Protein AF-A0A533SXY2-F1 (afdb_monomer)

Sequence (667 aa):
MVKAATKKTFLKTSLSACCAAALLSGLFAPSALARGRDTLSNIREAVARGSISDETGTVEALKALFDPQNVDRNLKSPALPTRSDCASMLFRGAMAKLPSMSPEGQALARSVIGQRVSAATLPALPNIYYTQHFQIEWGNDLPLSDIDGTVPAPDLDANGTPDVIQRWADYLEYSYSTLGDLGFPVGLTGPKMRIVIANTSNIPEYTLSTGFFGVTYHMTDGRIWIAFNSSYAGFGLDNDDPVSPYYGAMKVTAVHEFFHAVQYKMLPEAWATEMDDWWLEASSVWSEEKAFDDVNDYYAFWGSISDSWIENQERSLPIFRPYGTEVYERGLFPIYLDEHAGGPSAVKRVWDIVRGGKRILYTDSGGNDTANSALEQFALEKGVIDQNGAGDVARLYTGFAAANAAMDYEEGFNYAMPALRSSASLATGGTISTNPPEYMGATFRRESDLSGPLRLFVSGSPANNWGVSATVKRGSPAYFIELASNESDGTASVQFDAVYPTDEIFCAPSYLKAGEKSNSYEVRKNYLVSPPNGTATPSLNPAEVVVAPVQAGISLSWQLPSAPQAGGTVIMWQKASGGSWKSKTVIAPLREAVIGGLEGETNYNVKMWLYDNRGIEGPSITMAATSGDPAPPIPTAPKGSAPSSGGSSEIPKLDMGCFIESVFTWF

pLDDT: mean 79.12, std 20.49, range [21.17, 98.31]

Foldseek 3Di:
DDDDDDDDDDDDDDDDDPPPDPPPPPDDPPPPPPQDDALLSLLVVCCVVVVDPPLLSLLLLLCVWQPVVPRPPNSHDPHAPPAFFACAQSVLLSVLCLVVDDPVSNVSSCVSQDCLQEPDDDDAAPDWDDDFAAIEGAHDPAQQAAQQRHPNQDPLVPPVDRLNVVLLRQLLVLLLVLVVVLVQPLCLLDRYAYEYAAPRDPGSNRHTDQRYQKYWYQHPVRHIHIYGHSYNHPGPFDWQPPPDSSSLSSNLSSNLNSLLSSLSSLADPVCSNDFQVLLSQLVSLLSSCSRPVRTPRLLVQQPDDPQACQACLLEALGDGDDDDSRRNNSVLLLLCCQFFFFHSVRSVQLSNQNSVVDQDPPDPQVGPHVSVSSLFVSQLVLVCADPVSTRDSVVSLQVSLQCLQQVQGLCSVVHDHHDAPDADDADQVWDKDQSGGDASGKHKYKDAQDWAKKKKKKAFPPFQFKKKKKWKFDDVVTEIQIAIFRDRGRMYMAIARTDDNRIMMMMIMGGHDPPDDTGIMTMHMDHDPHRPDDDAWWWFDPVQWDWDADAQWIKIFGQGDPPDAWQWKKKWKAFPVDDGIRIHIHGPPRGIGMNHNHAAQTKMKMKMWIGHSNRRTDDIDIDIHTHHGYDDDRDDRDDNPDPDDPDDDDDDDDPPDDDDDDDDDDD

Solvent-accessible surface area (backbone atoms only — not comparable to full-atom values): 37043 Å² total; per-residue (Å²): 137,84,83,88,77,89,80,87,85,90,87,84,90,80,93,88,86,89,84,84,86,87,85,85,82,85,81,82,72,83,74,75,70,77,77,62,67,17,35,64,58,40,35,52,52,31,33,75,70,62,77,40,50,69,66,55,37,44,41,41,48,50,21,48,42,46,38,60,86,76,31,57,76,90,40,55,40,94,37,61,46,85,51,59,40,71,39,34,63,57,52,53,51,43,58,56,47,43,84,77,44,53,74,66,55,36,52,54,40,48,65,64,54,55,59,61,41,42,76,63,85,72,85,86,56,89,39,78,49,78,58,84,53,37,34,42,30,31,40,79,80,40,75,53,38,21,49,70,51,47,72,63,36,55,43,71,84,67,79,86,58,41,49,57,59,52,47,52,52,48,38,36,53,48,32,49,49,48,45,38,75,62,63,47,69,53,74,75,56,47,70,58,32,44,34,34,42,17,68,19,39,102,44,74,72,39,39,57,36,91,45,36,54,33,35,48,37,72,23,78,74,72,51,59,38,37,36,33,44,43,47,53,52,89,51,60,72,57,45,58,25,93,85,38,42,63,56,30,52,49,45,40,49,34,27,28,42,50,42,49,49,39,46,64,68,36,54,37,80,78,52,74,73,50,58,56,61,36,59,60,42,6,48,21,45,37,44,22,50,73,68,44,60,68,18,55,51,57,62,51,54,42,79,79,57,96,64,17,45,54,66,31,40,31,44,44,64,73,52,66,75,83,83,72,101,67,29,53,56,49,11,55,54,45,46,43,34,16,43,38,53,44,22,64,55,33,50,48,49,34,51,52,37,39,42,64,62,62,79,56,86,82,66,89,62,84,58,88,48,53,64,60,25,16,42,21,54,46,22,40,76,54,58,29,51,44,101,85,70,43,37,24,45,62,59,55,50,31,47,50,48,24,36,47,65,70,35,58,48,92,64,22,86,79,50,79,74,60,55,62,82,38,72,68,72,74,46,84,80,35,55,80,38,76,81,49,28,34,40,65,5,32,44,38,31,46,43,65,73,42,67,44,27,41,32,43,37,34,37,42,40,61,65,45,34,39,24,26,13,35,27,37,39,38,76,84,75,61,39,61,48,50,44,58,30,64,37,75,87,28,48,8,53,48,43,29,54,65,44,47,59,82,29,42,34,29,40,27,50,26,22,63,40,66,96,59,75,59,58,30,34,30,48,33,48,47,75,55,96,64,66,82,80,89,69,76,61,30,64,63,59,74,91,53,51,49,77,45,56,32,71,13,9,34,36,40,36,47,69,81,59,95,66,52,60,57,19,22,36,36,39,34,39,29,46,63,93,58,76,70,69,48,50,42,61,30,49,46,62,44,47,32,29,32,49,60,92,36,65,38,70,34,54,26,40,37,38,39,27,26,20,22,66,36,63,47,66,24,66,71,48,77,46,81,46,46,23,17,53,51,69,78,81,74,84,73,73,86,76,52,78,72,79,86,75,86,73,92,75,93,75,84,83,79,81,83,69,90,81,90,83,87,87,84,86,89,133

Structure (mmCIF, N/CA/C/O backbone):
data_AF-A0A533SXY2-F1
#
_entry.id   AF-A0A533SXY2-F1
#
loop_
_atom_site.group_PDB
_atom_site.id
_atom_site.type_symbol
_atom_site.label_atom_id
_atom_site.label_alt_id
_atom_site.label_comp_id
_atom_site.label_asym_id
_atom_site.label_entity_id
_atom_site.label_seq_id
_atom_site.pdbx_PDB_ins_code
_atom_site.Cartn_x
_atom_site.Cartn_y
_atom_site.Cartn_z
_atom_site.occupancy
_atom_site.B_iso_or_equiv
_atom_site.auth_seq_id
_atom_site.auth_comp_id
_atom_site.auth_asym_id
_atom_site.auth_atom_id
_atom_site.pdbx_PDB_model_num
ATOM 1 N N . MET A 1 1 ? -13.083 49.739 -54.366 1.00 31.48 1 MET A N 1
ATOM 2 C CA . MET A 1 1 ? -12.552 51.089 -54.651 1.00 31.48 1 MET A CA 1
ATOM 3 C C . MET A 1 1 ? -12.470 51.857 -53.341 1.00 31.48 1 MET A C 1
ATOM 5 O O . MET A 1 1 ? -13.439 51.847 -52.603 1.00 31.48 1 MET A O 1
ATOM 9 N N . VAL A 1 2 ? -11.311 52.480 -53.106 1.00 30.20 2 VAL A N 1
ATOM 10 C CA . VAL A 1 2 ? -10.972 53.474 -52.064 1.00 30.20 2 VAL A CA 1
ATOM 11 C C . VAL A 1 2 ? -10.814 52.974 -50.614 1.00 30.20 2 VAL A C 1
ATOM 13 O O . VAL A 1 2 ? -11.757 52.807 -49.851 1.00 30.20 2 VAL A O 1
ATOM 16 N N . LYS A 1 3 ? -9.529 52.798 -50.270 1.00 24.88 3 LYS A N 1
ATOM 17 C CA . LYS A 1 3 ? -8.911 52.899 -48.940 1.00 24.88 3 LYS A CA 1
ATOM 18 C C . LYS A 1 3 ? -8.986 54.336 -48.392 1.00 24.88 3 LYS A C 1
ATOM 20 O O . LYS A 1 3 ? -9.040 55.274 -49.178 1.00 24.88 3 LYS A O 1
ATOM 25 N N . ALA A 1 4 ? -8.672 54.434 -47.094 1.00 27.23 4 ALA A N 1
ATOM 26 C CA . ALA A 1 4 ? -7.899 55.505 -46.439 1.00 27.23 4 ALA A CA 1
ATOM 27 C C . ALA A 1 4 ? -8.699 56.685 -45.862 1.00 27.23 4 ALA A C 1
ATOM 29 O O . ALA A 1 4 ? -9.708 57.082 -46.418 1.00 27.23 4 ALA A O 1
ATOM 30 N N . ALA A 1 5 ? -8.272 57.374 -44.804 1.00 27.33 5 ALA A N 1
ATOM 31 C CA . ALA A 1 5 ? -7.307 57.155 -43.720 1.00 27.33 5 ALA A CA 1
ATOM 32 C C . ALA A 1 5 ? -7.285 58.458 -42.893 1.00 27.33 5 ALA A C 1
ATOM 34 O O . ALA A 1 5 ? -7.375 59.525 -43.493 1.00 27.33 5 ALA A O 1
ATOM 35 N N . THR A 1 6 ? -6.931 58.370 -41.598 1.00 27.89 6 THR A N 1
ATOM 36 C CA . THR A 1 6 ? -6.198 59.401 -40.803 1.00 27.89 6 THR A CA 1
ATOM 37 C C . THR A 1 6 ? -6.892 60.766 -40.556 1.00 27.89 6 THR A C 1
ATOM 39 O O . THR A 1 6 ? -7.637 61.245 -41.386 1.00 27.89 6 THR A O 1
ATOM 42 N N . LYS A 1 7 ? -6.697 61.546 -39.478 1.00 27.08 7 LYS A N 1
ATOM 43 C CA . LYS A 1 7 ? -5.657 61.695 -38.438 1.00 27.08 7 LYS A CA 1
ATOM 44 C C . LYS A 1 7 ? -6.162 62.739 -37.405 1.00 27.08 7 LYS A C 1
ATOM 46 O O . LYS A 1 7 ? -6.762 63.714 -37.833 1.00 27.08 7 LYS A O 1
ATOM 51 N N . LYS A 1 8 ? -5.713 62.608 -36.140 1.00 25.42 8 LYS A N 1
ATOM 52 C CA . LYS A 1 8 ? -5.416 63.660 -35.117 1.00 25.42 8 LYS A CA 1
ATOM 53 C C . LYS A 1 8 ? -6.598 64.528 -34.617 1.00 25.42 8 LYS A C 1
ATOM 55 O O . LYS A 1 8 ? -7.357 65.074 -35.395 1.00 25.42 8 LYS A O 1
ATOM 60 N N . THR A 1 9 ? -6.764 64.791 -33.315 1.00 26.80 9 THR A N 1
ATOM 61 C CA . THR A 1 9 ? -5.874 65.657 -32.512 1.00 26.80 9 THR A CA 1
ATOM 62 C C . THR A 1 9 ? -6.179 65.534 -31.004 1.00 26.80 9 THR A C 1
ATOM 64 O O . THR A 1 9 ? -7.333 65.439 -30.603 1.00 26.80 9 THR A O 1
ATOM 67 N N . PHE A 1 10 ? -5.121 65.552 -30.190 1.00 24.77 10 PHE A N 1
ATOM 68 C CA . PHE A 1 10 ? -5.073 65.635 -28.721 1.00 24.77 10 PHE A CA 1
ATOM 69 C C . PHE A 1 10 ? -5.251 67.096 -28.247 1.00 24.77 10 PHE A C 1
ATOM 71 O O . PHE A 1 10 ? -4.603 67.953 -28.840 1.00 24.77 10 PHE A O 1
ATOM 78 N N . LEU A 1 11 ? -6.017 67.376 -27.173 1.00 24.58 11 LEU A N 1
ATOM 79 C CA . LEU A 1 11 ? -5.534 67.926 -25.876 1.00 24.58 11 LEU A CA 1
ATOM 80 C C . LEU A 1 11 ? -6.675 68.413 -24.937 1.00 24.58 11 LEU A C 1
ATOM 82 O O . LEU A 1 11 ? -7.607 69.068 -25.390 1.00 24.58 11 LEU A O 1
ATOM 86 N N . LYS A 1 12 ? -6.429 68.237 -23.622 1.00 24.34 12 LYS A N 1
ATOM 87 C CA . LYS A 1 12 ? -6.997 68.891 -22.409 1.00 24.34 12 LYS A CA 1
ATOM 88 C C . LYS A 1 12 ? -8.208 68.216 -21.736 1.00 24.34 12 LYS A C 1
ATOM 90 O O . LYS A 1 12 ? -9.339 68.376 -22.159 1.00 24.34 12 LYS A O 1
ATOM 95 N N . THR A 1 13 ? -7.976 67.310 -20.775 1.00 26.80 13 THR A N 1
ATOM 96 C CA . THR A 1 13 ? -7.803 67.531 -19.309 1.00 26.80 13 THR A CA 1
ATOM 97 C C . THR A 1 13 ? -9.061 68.011 -18.579 1.00 26.80 13 THR A C 1
ATOM 99 O O . THR A 1 13 ? -9.368 69.197 -18.613 1.00 26.80 13 THR A O 1
ATOM 102 N N . SER A 1 14 ? -9.706 67.137 -17.800 1.00 25.23 14 SER A N 1
ATOM 103 C CA . SER A 1 14 ? -9.628 67.146 -16.323 1.00 25.23 14 SER A CA 1
ATOM 104 C C . SER A 1 14 ? -10.602 66.135 -15.687 1.00 25.23 14 SER A C 1
ATOM 106 O O . SER A 1 14 ? -11.748 66.011 -16.094 1.00 25.23 14 SER A O 1
ATOM 108 N N . LEU A 1 15 ? -10.061 65.387 -14.719 1.00 29.09 15 LEU A N 1
ATOM 109 C CA . LEU A 1 15 ? -10.685 64.707 -13.576 1.00 29.09 15 LEU A CA 1
ATOM 110 C C . LEU A 1 15 ? -12.215 64.497 -13.581 1.00 29.09 15 LEU A C 1
ATOM 112 O O . LEU A 1 15 ? -12.962 65.412 -13.244 1.00 29.09 15 LEU A O 1
ATOM 116 N N . SER A 1 16 ? -12.647 63.245 -13.768 1.00 28.61 16 SER A N 1
ATOM 117 C CA . SER A 1 16 ? -13.594 62.533 -12.878 1.00 28.61 16 SER A CA 1
ATOM 118 C C . SER A 1 16 ? -14.053 61.223 -13.521 1.00 28.61 16 SER A C 1
ATOM 120 O O . SER A 1 16 ? -15.056 61.209 -14.220 1.00 28.61 16 SER A O 1
ATOM 122 N N . ALA A 1 17 ? -13.324 60.126 -13.291 1.00 27.55 17 ALA A N 1
ATOM 123 C CA . ALA A 1 17 ? -13.834 58.758 -13.467 1.00 27.55 17 ALA A CA 1
ATOM 124 C C . ALA A 1 17 ? -12.831 57.720 -12.920 1.00 27.55 17 ALA A C 1
ATOM 126 O O . ALA A 1 17 ? -12.256 56.951 -13.680 1.00 27.55 17 ALA A O 1
ATOM 127 N N . CYS A 1 18 ? -12.607 57.695 -11.602 1.00 25.77 18 CYS A N 1
ATOM 128 C CA . CYS A 1 18 ? -11.942 56.561 -10.933 1.00 25.77 18 CYS A CA 1
ATOM 129 C C . CYS A 1 18 ? -12.828 55.860 -9.886 1.00 25.77 18 CYS A C 1
ATOM 131 O O . CYS A 1 18 ? -12.333 55.011 -9.159 1.00 25.77 18 CYS A O 1
ATOM 133 N N . CYS A 1 19 ? -14.133 56.153 -9.811 1.00 27.64 19 CYS A N 1
ATOM 134 C CA . CYS A 1 19 ? -14.983 55.626 -8.730 1.00 27.64 19 CYS A CA 1
ATOM 135 C C . CYS A 1 19 ? -16.207 54.803 -9.167 1.00 27.64 19 CYS A C 1
ATOM 137 O O . CYS A 1 19 ? -17.084 54.584 -8.343 1.00 27.64 19 CYS A O 1
ATOM 139 N N . ALA A 1 20 ? -16.311 54.324 -10.413 1.00 29.14 20 ALA A N 1
ATOM 140 C CA . ALA A 1 20 ? -17.558 53.676 -10.862 1.00 29.14 20 ALA A CA 1
ATOM 141 C C . ALA A 1 20 ? -17.412 52.378 -11.678 1.00 29.14 20 ALA A C 1
ATOM 143 O O . ALA A 1 20 ? -18.370 51.965 -12.319 1.00 29.14 20 ALA A O 1
ATOM 144 N N . ALA A 1 21 ? -16.257 51.703 -11.645 1.00 28.06 21 ALA A N 1
ATOM 145 C CA . ALA A 1 21 ? -16.072 50.427 -12.357 1.00 28.06 21 ALA A CA 1
ATOM 146 C C . ALA A 1 21 ? -15.433 49.311 -11.505 1.00 28.06 21 ALA A C 1
ATOM 148 O O . ALA A 1 21 ? -14.896 48.355 -12.050 1.00 28.06 21 ALA A O 1
ATOM 149 N N . ALA A 1 22 ? -15.497 49.422 -10.173 1.00 29.70 22 ALA A N 1
ATOM 150 C CA . ALA A 1 22 ? -14.928 48.442 -9.237 1.00 29.70 22 ALA A CA 1
ATOM 151 C C . ALA A 1 22 ? -15.974 47.766 -8.324 1.00 29.70 22 ALA A C 1
ATOM 153 O O . ALA A 1 22 ? -15.607 47.165 -7.322 1.00 29.70 22 ALA A O 1
ATOM 154 N N . LEU A 1 23 ? -17.274 47.868 -8.632 1.00 29.78 23 LEU A N 1
ATOM 155 C CA . LEU A 1 23 ? -18.342 47.461 -7.701 1.00 29.78 23 LEU A CA 1
ATOM 156 C C . LEU A 1 23 ? -19.392 46.490 -8.264 1.00 29.78 23 LEU A C 1
ATOM 158 O O . LEU A 1 23 ? -20.409 46.283 -7.615 1.00 29.78 23 LEU A O 1
ATOM 162 N N . LEU A 1 24 ? -19.170 45.857 -9.423 1.00 29.38 24 LEU A N 1
ATOM 163 C CA . LEU A 1 24 ? -20.171 44.950 -10.020 1.00 29.38 24 LEU A CA 1
ATOM 164 C C . LEU A 1 24 ? -19.593 43.733 -10.768 1.00 29.38 24 LEU A C 1
ATOM 166 O O . LEU A 1 24 ? -20.160 43.276 -11.754 1.00 29.38 24 LEU A O 1
ATOM 170 N N . SER A 1 25 ? -18.485 43.171 -10.280 1.00 30.53 25 SER A N 1
ATOM 171 C CA . SER A 1 25 ? -17.977 41.858 -10.726 1.00 30.53 25 SER A CA 1
ATOM 172 C C . SER A 1 25 ? -17.752 40.863 -9.582 1.00 30.53 25 SER A C 1
ATOM 174 O O . SER A 1 25 ? -17.127 39.826 -9.774 1.00 30.53 25 SER A O 1
ATOM 176 N N . GLY A 1 26 ? -18.252 41.163 -8.383 1.00 32.47 26 GLY A N 1
ATOM 177 C CA . GLY A 1 26 ? -18.285 40.219 -7.274 1.00 32.47 26 GLY A CA 1
ATOM 178 C C . GLY A 1 26 ? -19.678 39.631 -7.159 1.00 32.47 26 GLY A C 1
ATOM 179 O O . GLY A 1 26 ? -20.514 40.261 -6.531 1.00 32.47 26 GLY A O 1
ATOM 180 N N . LEU A 1 27 ? -19.926 38.492 -7.807 1.00 35.97 27 LEU A N 1
ATOM 181 C CA . LEU A 1 27 ? -20.930 37.474 -7.463 1.00 35.97 27 LEU A CA 1
ATOM 182 C C . LEU A 1 27 ? -20.833 36.368 -8.526 1.00 35.97 27 LEU A C 1
ATOM 184 O O . LEU A 1 27 ? -20.924 36.649 -9.716 1.00 35.97 27 LEU A O 1
ATOM 188 N N . PHE A 1 28 ? -20.634 35.133 -8.060 1.00 31.27 28 PHE A N 1
ATOM 189 C CA . PHE A 1 28 ? -20.350 33.901 -8.815 1.00 31.27 28 PHE A CA 1
ATOM 190 C C . PHE A 1 28 ? -18.892 33.683 -9.247 1.00 31.27 28 PHE A C 1
ATOM 192 O O . PHE A 1 28 ? -18.598 33.345 -10.389 1.00 31.27 28 PHE A O 1
ATOM 199 N N . ALA A 1 29 ? -17.974 33.747 -8.279 1.00 26.80 29 ALA A N 1
ATOM 200 C CA . ALA A 1 29 ? -16.977 32.681 -8.219 1.00 26.80 29 ALA A CA 1
ATOM 201 C C . ALA A 1 29 ? -17.715 31.418 -7.735 1.00 26.80 29 ALA A C 1
ATOM 203 O O . ALA A 1 29 ? -18.473 31.536 -6.765 1.00 26.80 29 ALA A O 1
ATOM 204 N N . PRO A 1 30 ? -17.551 30.233 -8.354 1.00 27.98 30 PRO A N 1
ATOM 205 C CA . PRO A 1 30 ? -17.882 29.011 -7.647 1.00 27.98 30 PRO A CA 1
ATOM 206 C C . PRO A 1 30 ? -17.030 29.041 -6.382 1.00 27.98 30 PRO A C 1
ATOM 208 O O . PRO A 1 30 ? -15.802 29.090 -6.438 1.00 27.98 30 PRO A O 1
ATOM 211 N N . SER A 1 31 ? -17.689 29.133 -5.235 1.00 28.39 31 SER A N 1
ATOM 212 C CA . SER A 1 31 ? -17.058 28.906 -3.953 1.00 28.39 31 SER A CA 1
ATOM 213 C C . SER A 1 31 ? -16.505 27.487 -3.993 1.00 28.39 31 SER A C 1
ATOM 215 O O . SER A 1 31 ? -17.229 26.532 -3.722 1.00 28.39 31 SER A O 1
ATOM 217 N N . ALA A 1 32 ? -15.227 27.347 -4.344 1.00 31.00 32 ALA A N 1
ATOM 218 C CA . ALA A 1 32 ? -14.420 26.291 -3.776 1.00 31.00 32 ALA A CA 1
ATOM 219 C C . ALA A 1 32 ? -14.564 26.485 -2.265 1.00 31.00 32 ALA A C 1
ATOM 221 O O . ALA A 1 32 ? -14.024 27.437 -1.699 1.00 31.00 32 ALA A O 1
ATOM 222 N N . LEU A 1 33 ? -15.435 25.688 -1.641 1.00 31.22 33 LEU A N 1
ATOM 223 C CA . LEU A 1 33 ? -15.520 25.597 -0.194 1.00 31.22 33 LEU A CA 1
ATOM 224 C C . LEU A 1 33 ? -14.085 25.395 0.284 1.00 31.22 33 LEU A C 1
ATOM 226 O O . LEU A 1 33 ? -13.463 24.390 -0.057 1.00 31.22 33 LEU A O 1
ATOM 230 N N . ALA A 1 34 ? -13.539 26.372 1.007 1.00 31.58 34 ALA A N 1
ATOM 231 C CA . ALA A 1 34 ? -12.315 26.164 1.755 1.00 31.58 34 ALA A CA 1
ATOM 232 C C . ALA A 1 34 ? -12.592 24.968 2.674 1.00 31.58 34 ALA A C 1
ATOM 234 O O . ALA A 1 34 ? -13.380 25.087 3.614 1.00 31.58 34 ALA A O 1
ATOM 235 N N . ARG A 1 35 ? -12.049 23.794 2.323 1.00 48.16 35 ARG A N 1
ATOM 236 C CA . ARG A 1 35 ? -12.207 22.563 3.103 1.00 48.16 35 ARG A CA 1
ATOM 237 C C . ARG A 1 35 ? -11.709 22.871 4.517 1.00 48.16 35 ARG A C 1
ATOM 239 O O . ARG A 1 35 ? -10.578 23.320 4.691 1.00 48.16 35 ARG A O 1
ATOM 246 N N . GLY A 1 36 ? -12.586 22.747 5.512 1.00 53.19 36 GLY A N 1
ATOM 247 C CA . GLY A 1 36 ? -12.225 23.003 6.905 1.00 53.19 36 GLY A CA 1
ATOM 248 C C . GLY A 1 36 ? -11.227 21.954 7.397 1.00 53.19 36 GLY A C 1
ATOM 249 O O . GLY A 1 36 ? -11.358 20.786 7.049 1.00 53.19 36 GLY A O 1
ATOM 250 N N . ARG A 1 37 ? -10.240 22.362 8.202 1.00 70.12 37 ARG A N 1
ATOM 251 C CA . ARG A 1 37 ? -9.317 21.434 8.878 1.00 70.12 37 ARG A CA 1
ATOM 252 C C . ARG A 1 37 ? -10.052 20.655 9.964 1.00 70.12 37 ARG A C 1
ATOM 254 O O . ARG A 1 37 ? -10.824 21.256 10.714 1.00 70.12 37 ARG A O 1
ATOM 261 N N . ASP A 1 38 ? -9.800 19.356 10.065 1.00 81.50 38 ASP A N 1
ATOM 262 C CA . ASP A 1 38 ? -10.368 18.502 11.110 1.00 81.50 38 ASP A CA 1
ATOM 263 C C . ASP A 1 38 ? -9.667 18.677 12.475 1.00 81.50 38 ASP A C 1
ATOM 265 O O . ASP A 1 38 ? -8.712 19.444 12.637 1.00 81.50 38 ASP A O 1
ATOM 269 N N . THR A 1 39 ? -10.182 17.978 13.490 1.00 87.44 39 THR A N 1
ATOM 270 C CA . THR A 1 39 ? -9.685 18.060 14.872 1.00 87.44 39 THR A CA 1
ATOM 271 C C . THR A 1 39 ? -8.254 17.534 15.025 1.00 87.44 39 THR A C 1
ATOM 273 O O . THR A 1 39 ? -7.460 18.147 15.739 1.00 87.44 39 THR A O 1
ATOM 276 N N . LEU A 1 40 ? -7.890 16.432 14.363 1.00 85.62 40 LEU A N 1
ATOM 277 C CA . LEU A 1 40 ? -6.539 15.871 14.450 1.00 85.62 40 LEU A CA 1
ATOM 278 C C . LEU A 1 40 ? -5.521 16.793 13.782 1.00 85.62 40 LEU A C 1
ATOM 280 O O . LEU A 1 40 ? -4.458 17.037 14.350 1.00 85.62 40 LEU A O 1
ATOM 284 N N . SER A 1 41 ? -5.877 17.363 12.633 1.00 82.62 41 SER A N 1
ATOM 285 C CA . SER A 1 41 ? -5.086 18.374 11.932 1.00 82.62 41 SER A CA 1
ATOM 286 C C . SER A 1 41 ? -4.803 19.582 12.835 1.00 82.62 41 SER A C 1
ATOM 288 O O . SER A 1 41 ? -3.656 20.013 12.972 1.00 82.62 41 SER A O 1
ATOM 290 N N . ASN A 1 42 ? -5.820 20.086 13.545 1.00 87.50 42 ASN A N 1
ATOM 291 C CA . ASN A 1 42 ? -5.642 21.173 14.512 1.00 87.50 42 ASN A CA 1
ATOM 292 C C . ASN A 1 42 ? -4.703 20.789 15.669 1.00 87.50 42 ASN A C 1
ATOM 294 O O . ASN A 1 42 ? -3.867 21.602 16.070 1.00 87.50 42 ASN A O 1
ATOM 298 N N . ILE A 1 43 ? -4.820 19.565 16.201 1.00 88.81 43 ILE A N 1
ATOM 299 C CA . ILE A 1 43 ? -3.938 19.053 17.262 1.00 88.81 43 ILE A CA 1
ATOM 300 C C . ILE A 1 43 ? -2.486 18.989 16.763 1.00 88.81 43 ILE A C 1
ATOM 302 O O . ILE A 1 43 ? -1.596 19.524 17.429 1.00 88.81 43 ILE A O 1
ATOM 306 N N . ARG A 1 44 ? -2.238 18.395 15.585 1.00 84.12 44 ARG A N 1
ATOM 307 C CA . ARG A 1 44 ? -0.890 18.274 14.996 1.00 84.12 44 ARG A CA 1
ATOM 308 C C . ARG A 1 44 ? -0.250 19.646 14.794 1.00 84.12 44 ARG A C 1
ATOM 310 O O . ARG A 1 44 ? 0.879 19.872 15.225 1.00 84.12 44 ARG A O 1
ATOM 317 N N . GLU A 1 45 ? -0.984 20.604 14.230 1.00 85.00 45 GLU A N 1
ATOM 318 C CA . GLU A 1 45 ? -0.485 21.971 14.049 1.00 85.00 45 GLU A CA 1
ATOM 319 C C . GLU A 1 45 ? -0.216 22.705 15.366 1.00 85.00 45 GLU A C 1
ATOM 321 O O . GLU A 1 45 ? 0.680 23.554 15.443 1.00 85.00 45 GLU A O 1
ATOM 326 N N . ALA A 1 46 ? -1.021 22.444 16.396 1.00 90.00 46 ALA A N 1
ATOM 327 C CA . ALA A 1 46 ? -0.838 23.048 17.705 1.00 90.00 46 ALA A CA 1
ATOM 328 C C . ALA A 1 46 ? 0.459 22.554 18.366 1.00 90.00 46 ALA A C 1
ATOM 330 O O . ALA A 1 46 ? 1.193 23.374 18.931 1.00 90.00 46 ALA A O 1
ATOM 331 N N . VAL A 1 47 ? 0.765 21.257 18.238 1.00 89.00 47 VAL A N 1
ATOM 332 C CA . VAL A 1 47 ? 2.046 20.664 18.660 1.00 89.00 47 VAL A CA 1
ATOM 333 C C . VAL A 1 47 ? 3.197 21.225 17.823 1.00 89.00 47 VAL A C 1
ATOM 335 O O . VAL A 1 47 ? 4.170 21.720 18.386 1.00 89.00 47 VAL A O 1
ATOM 338 N N . ALA A 1 48 ? 3.071 21.234 16.491 1.00 85.25 48 ALA A N 1
ATOM 339 C CA . ALA A 1 48 ? 4.121 21.699 15.580 1.00 85.25 48 ALA A CA 1
ATOM 340 C C . ALA A 1 48 ? 4.519 23.167 15.819 1.00 85.25 48 ALA A C 1
ATOM 342 O O . ALA A 1 48 ? 5.686 23.532 15.688 1.00 85.25 48 ALA A O 1
ATOM 343 N N . ARG A 1 49 ? 3.563 24.018 16.216 1.00 90.75 49 ARG A N 1
ATOM 344 C CA . ARG A 1 49 ? 3.811 25.426 16.584 1.00 90.75 49 ARG A CA 1
ATOM 345 C C . ARG A 1 49 ? 4.222 25.629 18.047 1.00 90.75 49 ARG A C 1
ATOM 347 O O . ARG A 1 49 ? 4.422 26.770 18.456 1.00 90.75 49 ARG A O 1
ATOM 354 N N . GLY A 1 50 ? 4.313 24.561 18.842 1.00 92.31 50 GLY A N 1
ATOM 355 C CA . GLY A 1 50 ? 4.664 24.612 20.264 1.00 92.31 50 GLY A CA 1
ATOM 356 C C . GLY A 1 50 ? 3.600 25.254 21.160 1.00 92.31 50 GLY A C 1
ATOM 357 O O . GLY A 1 50 ? 3.908 25.663 22.276 1.00 92.31 50 GLY A O 1
ATOM 358 N N . SER A 1 51 ? 2.358 25.377 20.680 1.00 95.00 51 SER A N 1
ATOM 359 C CA . SER A 1 51 ? 1.247 25.952 21.458 1.00 95.00 51 SER A CA 1
ATOM 360 C C . SER A 1 51 ? 0.683 24.988 22.507 1.00 95.00 51 SER A C 1
ATOM 362 O O . SER A 1 51 ? 0.125 25.429 23.508 1.00 95.00 51 SER A O 1
ATOM 364 N N . ILE A 1 52 ? 0.882 23.686 22.299 1.00 94.88 52 ILE A N 1
ATOM 365 C CA . ILE A 1 52 ? 0.683 22.622 23.285 1.00 94.88 52 ILE A CA 1
ATOM 366 C C . ILE A 1 52 ? 1.905 21.697 23.257 1.00 94.88 52 ILE A C 1
ATOM 368 O O . ILE A 1 52 ? 2.630 21.655 22.261 1.00 94.88 52 ILE A O 1
ATOM 372 N N . SER A 1 53 ? 2.149 20.963 24.344 1.00 93.75 53 SER A N 1
ATOM 373 C CA . SER A 1 53 ? 3.215 19.958 24.370 1.00 93.75 53 SER A CA 1
ATOM 374 C C . SER A 1 53 ? 2.829 18.725 23.545 1.00 93.75 53 SER A C 1
ATOM 376 O O . SER A 1 53 ? 1.647 18.454 23.328 1.00 93.75 53 SER A O 1
ATOM 378 N N . ASP A 1 54 ? 3.823 17.938 23.129 1.00 88.56 54 ASP A N 1
ATOM 379 C CA . ASP A 1 54 ? 3.598 16.644 22.467 1.00 88.56 54 ASP A CA 1
ATOM 380 C C . ASP A 1 54 ? 2.805 15.659 23.353 1.00 88.56 54 ASP A C 1
ATOM 382 O O . ASP A 1 54 ? 1.975 14.882 22.873 1.00 88.56 54 ASP A O 1
ATOM 386 N N . GLU A 1 55 ? 3.003 15.747 24.672 1.00 93.44 55 GLU A N 1
ATOM 387 C CA . GLU A 1 55 ? 2.245 14.997 25.674 1.00 93.44 55 GLU A CA 1
ATOM 388 C C . GLU A 1 55 ? 0.759 15.383 25.659 1.00 93.44 55 GLU A C 1
ATOM 390 O O . GLU A 1 55 ? -0.106 14.514 25.535 1.00 93.44 55 GLU A O 1
ATOM 395 N N . THR A 1 56 ? 0.455 16.685 25.721 1.00 94.94 56 THR A N 1
ATOM 396 C CA . THR A 1 56 ? -0.920 17.190 25.627 1.00 94.94 56 THR A CA 1
ATOM 397 C C . THR A 1 56 ? -1.544 16.800 24.292 1.00 94.94 56 THR A C 1
ATOM 399 O O . THR A 1 56 ? -2.657 16.285 24.274 1.00 94.94 56 THR A O 1
ATOM 402 N N . GLY A 1 57 ? -0.819 16.973 23.182 1.00 92.88 57 GLY A N 1
ATOM 403 C CA . GLY A 1 57 ? -1.295 16.580 21.857 1.00 92.88 57 GLY A CA 1
ATOM 404 C C . GLY A 1 57 ? -1.645 15.093 21.772 1.00 92.88 57 GLY A C 1
ATOM 405 O O . GLY A 1 57 ? -2.669 14.738 21.198 1.00 92.88 57 GLY A O 1
ATOM 406 N N . THR A 1 58 ? -0.858 14.225 22.412 1.00 91.69 58 THR A N 1
ATOM 407 C CA . THR A 1 58 ? -1.122 12.778 22.472 1.00 91.69 58 THR A CA 1
ATOM 408 C C . THR A 1 58 ? -2.406 12.452 23.243 1.00 91.69 58 THR A C 1
ATOM 410 O O . THR A 1 58 ? -3.205 11.635 22.788 1.00 91.69 58 THR A O 1
ATOM 413 N N . VAL A 1 59 ? -2.650 13.108 24.384 1.00 95.25 59 VAL A N 1
ATOM 414 C CA . VAL A 1 59 ? -3.895 12.929 25.154 1.00 95.25 59 VAL A CA 1
ATOM 415 C C . VAL A 1 59 ? -5.109 13.455 24.382 1.00 95.25 59 VAL A C 1
ATOM 417 O O . VAL A 1 59 ? -6.144 12.794 24.349 1.00 95.25 59 VAL A O 1
ATOM 420 N N . GLU A 1 60 ? -4.993 14.616 23.737 1.00 94.50 60 GLU A N 1
ATOM 421 C CA . GLU A 1 60 ? -6.078 15.194 22.932 1.00 94.50 60 GLU A CA 1
ATOM 422 C C . GLU A 1 60 ? -6.382 14.357 21.686 1.00 94.50 60 GLU A C 1
ATOM 424 O O . GLU A 1 60 ? -7.548 14.196 21.331 1.00 94.50 60 GLU A O 1
ATOM 429 N N . ALA A 1 61 ? -5.367 13.746 21.071 1.00 91.19 61 ALA A N 1
ATOM 430 C CA . ALA A 1 61 ? -5.569 12.799 19.984 1.00 91.19 61 ALA A CA 1
ATOM 431 C C . ALA A 1 61 ? -6.323 11.551 20.473 1.00 91.19 61 ALA A C 1
ATOM 433 O O . ALA A 1 61 ? -7.328 11.196 19.867 1.00 91.19 61 ALA A O 1
ATOM 434 N N . LEU A 1 62 ? -5.928 10.952 21.610 1.00 93.19 62 LEU A N 1
ATOM 435 C CA . LEU A 1 62 ? -6.657 9.836 22.242 1.00 93.19 62 LEU A CA 1
ATOM 436 C C . LEU A 1 62 ? -8.129 10.177 22.514 1.00 93.19 62 LEU A C 1
ATOM 438 O O . LEU A 1 62 ? -9.014 9.366 22.237 1.00 93.19 62 LEU A O 1
ATOM 442 N N . LYS A 1 63 ? -8.401 11.383 23.025 1.00 94.12 63 LYS A N 1
ATOM 443 C CA . LYS A 1 63 ? -9.772 11.874 23.208 1.00 94.12 63 LYS A CA 1
ATOM 444 C C . LYS A 1 63 ? -10.493 12.003 21.873 1.00 94.12 63 LYS A C 1
ATOM 446 O O . LYS A 1 63 ? -11.631 11.574 21.773 1.00 94.12 63 LYS A O 1
ATOM 451 N N . ALA A 1 64 ? -9.849 12.518 20.830 1.00 91.38 64 ALA A N 1
ATOM 452 C CA . ALA A 1 64 ? -10.468 12.599 19.510 1.00 91.38 64 ALA A CA 1
ATOM 453 C C . ALA A 1 64 ? -10.900 11.222 18.966 1.00 91.38 64 ALA A C 1
ATOM 455 O O . ALA A 1 64 ? -11.895 11.168 18.250 1.00 91.38 64 ALA A O 1
ATOM 456 N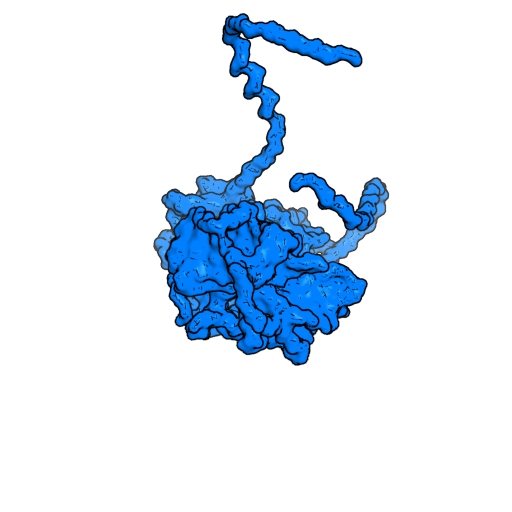 N . LEU A 1 65 ? -10.235 10.117 19.342 1.00 90.81 65 LEU A N 1
ATOM 457 C CA . LEU A 1 65 ? -10.683 8.763 18.974 1.00 90.81 65 LEU A CA 1
ATOM 458 C C . LEU A 1 65 ? -11.807 8.224 19.856 1.00 90.81 65 LEU A C 1
ATOM 460 O O . LEU A 1 65 ? -12.753 7.639 19.337 1.00 90.81 65 LEU A O 1
ATOM 464 N N . PHE A 1 66 ? -11.687 8.349 21.178 1.00 93.81 66 PHE A N 1
ATOM 465 C CA . PHE A 1 66 ? -12.500 7.558 22.116 1.00 93.81 66 PHE A CA 1
ATOM 466 C C . PHE A 1 66 ? -13.435 8.383 22.996 1.00 93.81 66 PHE A C 1
ATOM 468 O O . PHE A 1 66 ? -14.354 7.836 23.599 1.00 93.81 66 PHE A O 1
ATOM 475 N N . ASP A 1 67 ? -13.205 9.688 23.076 1.00 92.88 67 ASP A N 1
ATOM 476 C CA . ASP A 1 67 ? -13.974 10.622 23.890 1.00 92.88 67 ASP A CA 1
ATOM 477 C C . ASP A 1 67 ? -14.022 12.025 23.240 1.00 92.88 67 ASP A C 1
ATOM 479 O O . ASP A 1 67 ? -13.549 13.023 23.804 1.00 92.88 67 ASP A O 1
ATOM 483 N N . PRO A 1 68 ? -14.565 12.136 22.008 1.00 89.56 68 PRO A N 1
ATOM 484 C CA . PRO A 1 68 ? -14.486 13.364 21.214 1.00 89.56 68 PRO A CA 1
ATOM 485 C C . PRO A 1 68 ? -15.246 14.539 21.851 1.00 89.56 68 PRO A C 1
ATOM 487 O O . PRO A 1 68 ? -15.104 15.697 21.440 1.00 89.56 68 PRO A O 1
ATOM 490 N N . GLN A 1 69 ? -16.083 14.279 22.859 1.00 90.19 69 GLN A N 1
ATOM 491 C CA . GLN A 1 69 ? -16.791 15.312 23.610 1.00 90.19 69 GLN A CA 1
ATOM 492 C C . GLN A 1 69 ? -15.856 16.106 24.530 1.00 90.19 69 GLN A C 1
ATOM 494 O O . GLN A 1 69 ? -16.098 17.296 24.723 1.00 90.19 69 GLN A O 1
ATOM 499 N N . ASN A 1 70 ? -14.775 15.488 25.016 1.00 93.50 70 ASN A N 1
ATOM 500 C CA . ASN A 1 70 ? -13.851 16.070 25.993 1.00 93.50 70 ASN A CA 1
ATOM 501 C C . ASN A 1 70 ? -12.523 16.572 25.396 1.00 93.50 70 ASN A C 1
ATOM 503 O O . ASN A 1 70 ? -11.602 16.921 26.146 1.00 93.50 70 ASN A O 1
ATOM 507 N N . VAL A 1 71 ? -12.426 16.633 24.063 1.00 93.88 71 VAL A N 1
ATOM 508 C CA . VAL A 1 71 ? -11.339 17.334 23.357 1.00 93.88 71 VAL A CA 1
ATOM 509 C C . VAL A 1 71 ? -11.395 18.832 23.677 1.00 93.88 71 VAL A C 1
ATOM 511 O O . VAL A 1 71 ? -12.486 19.411 23.721 1.00 93.88 71 VAL A O 1
ATOM 514 N N . ASP A 1 72 ? -10.239 19.476 23.876 1.00 95.00 72 ASP A N 1
ATOM 515 C CA . ASP A 1 72 ? -10.153 20.926 24.093 1.00 95.00 72 ASP A CA 1
ATOM 516 C C . ASP A 1 72 ? -10.927 21.675 22.996 1.00 95.00 72 ASP A C 1
ATOM 518 O O . ASP A 1 72 ? -10.686 21.522 21.795 1.00 95.00 72 ASP A O 1
ATOM 522 N N . ARG A 1 73 ? -11.860 22.532 23.422 1.00 92.69 73 ARG A N 1
ATOM 523 C CA . ARG A 1 73 ? -12.717 23.340 22.545 1.00 92.69 73 ARG A CA 1
ATOM 524 C C . ARG A 1 73 ? -11.948 24.183 21.522 1.00 92.69 73 ARG A C 1
ATOM 526 O O . ARG A 1 73 ? -12.522 24.528 20.499 1.00 92.69 73 ARG A O 1
ATOM 533 N N . ASN A 1 74 ? -10.698 24.554 21.811 1.00 91.81 74 ASN A N 1
ATOM 534 C CA . ASN A 1 74 ? -9.856 25.353 20.918 1.00 91.81 74 ASN A CA 1
ATOM 535 C C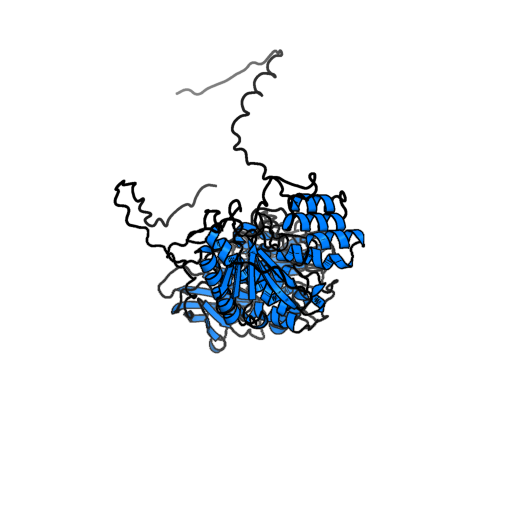 . ASN A 1 74 ? -9.195 24.506 19.820 1.00 91.81 74 ASN A C 1
ATOM 537 O O . ASN A 1 74 ? -8.739 25.057 18.821 1.00 91.81 74 ASN A O 1
ATOM 541 N N . LEU A 1 75 ? -9.119 23.189 20.020 1.00 91.44 75 LEU A N 1
ATOM 542 C CA . LEU A 1 75 ? -8.566 22.227 19.064 1.00 91.44 75 LEU A CA 1
ATOM 543 C C . LEU A 1 75 ? -9.678 21.535 18.268 1.00 91.44 75 LEU A C 1
ATOM 545 O O . LEU A 1 75 ? -9.480 21.149 17.116 1.00 91.44 75 LEU A O 1
ATOM 549 N N . LYS A 1 76 ? -10.865 21.414 18.867 1.00 89.81 76 LYS A N 1
ATOM 550 C CA . LYS A 1 76 ? -12.030 20.775 18.263 1.00 89.81 76 LYS A CA 1
ATOM 551 C C . LYS A 1 76 ? -12.485 21.499 16.997 1.00 89.81 76 LYS A C 1
ATOM 553 O O . LYS A 1 76 ? -12.731 22.704 17.001 1.00 89.81 76 LYS A O 1
ATOM 558 N N . SER A 1 77 ? -12.658 20.732 15.928 1.00 84.31 77 SER A N 1
ATOM 559 C CA . SER A 1 77 ? -13.253 21.191 14.678 1.00 84.31 77 SER A CA 1
ATOM 560 C C . SER A 1 77 ? -14.636 20.568 14.482 1.00 84.31 77 SER A C 1
ATOM 562 O O . SER A 1 77 ? -14.809 19.384 14.775 1.00 84.31 77 SER A O 1
ATOM 564 N N . PRO A 1 78 ? -15.628 21.327 13.980 1.00 75.94 78 PRO A N 1
ATOM 565 C CA . PRO A 1 78 ? -16.874 20.749 13.490 1.00 75.94 78 PRO A CA 1
ATOM 566 C C . PRO A 1 78 ? -16.708 20.103 12.106 1.00 75.94 78 PRO A C 1
ATOM 568 O O . PRO A 1 78 ? -17.615 19.405 11.662 1.00 75.94 78 PRO A O 1
ATOM 571 N N . ALA A 1 79 ? -15.595 20.361 11.408 1.00 72.69 79 ALA A N 1
ATOM 572 C CA . ALA A 1 79 ? -15.291 19.675 10.163 1.00 72.69 79 ALA A CA 1
ATOM 573 C C . ALA A 1 79 ? -14.961 18.215 10.476 1.00 72.69 79 ALA A C 1
ATOM 575 O O . ALA A 1 79 ? -14.116 17.931 11.331 1.00 72.69 79 ALA A O 1
ATOM 576 N N . LEU A 1 80 ? -15.642 17.308 9.780 1.00 64.62 80 LEU A N 1
ATOM 577 C CA . LEU A 1 80 ? -15.254 15.907 9.775 1.00 64.62 80 LEU A CA 1
ATOM 578 C C . LEU A 1 80 ? -13.859 15.776 9.151 1.00 64.62 80 LEU A C 1
ATOM 580 O O . LEU A 1 80 ? -13.486 16.624 8.329 1.00 64.62 80 LEU A O 1
ATOM 584 N N . PRO A 1 81 ? -13.095 14.741 9.539 1.00 63.34 81 PRO A N 1
ATOM 585 C CA . PRO A 1 81 ? -11.896 14.348 8.818 1.00 63.34 81 PRO A CA 1
ATOM 586 C C . PRO A 1 81 ? -12.154 14.370 7.318 1.00 63.34 81 PRO A C 1
ATOM 588 O O . PRO A 1 81 ? -13.197 13.915 6.843 1.00 63.34 81 PRO A O 1
ATOM 591 N N . THR A 1 82 ? -11.225 14.978 6.583 1.00 56.22 82 THR A N 1
ATOM 592 C CA . THR A 1 82 ? -11.346 15.069 5.122 1.00 56.22 82 THR A CA 1
ATOM 593 C C . THR A 1 82 ? -11.391 13.685 4.480 1.00 56.22 82 THR A C 1
ATOM 595 O O . THR A 1 82 ? -11.969 13.558 3.402 1.00 56.22 82 THR A O 1
ATOM 598 N N . ARG A 1 83 ? -10.845 12.675 5.176 1.00 64.56 83 ARG A N 1
ATOM 599 C CA . ARG A 1 83 ? -10.938 11.242 4.895 1.00 64.56 83 ARG A CA 1
ATOM 600 C C . ARG A 1 83 ? -10.999 10.439 6.176 1.00 64.56 83 ARG A C 1
ATOM 602 O O . ARG A 1 83 ? -10.724 10.967 7.248 1.00 64.56 83 ARG A O 1
ATOM 609 N N . SER A 1 84 ? -11.432 9.197 6.038 1.00 68.88 84 SER A N 1
ATOM 610 C CA . SER A 1 84 ? -11.572 8.280 7.159 1.00 68.88 84 SER A CA 1
ATOM 611 C C . SER A 1 84 ? -10.396 7.324 7.157 1.00 68.88 84 SER A C 1
ATOM 613 O O . SER A 1 84 ? -10.081 6.763 6.116 1.00 68.88 84 SER A O 1
ATOM 615 N N . ASP A 1 85 ? -9.763 7.166 8.313 1.00 77.00 85 ASP A N 1
ATOM 616 C CA . ASP A 1 85 ? -8.505 6.429 8.434 1.00 77.00 85 ASP A CA 1
ATOM 617 C C . ASP A 1 85 ? -8.669 5.214 9.357 1.00 77.00 85 ASP A C 1
ATOM 619 O O . ASP A 1 85 ? -9.600 5.144 10.176 1.00 77.00 85 ASP A O 1
ATOM 623 N N . CYS A 1 86 ? -7.725 4.275 9.294 1.00 86.94 86 CYS A N 1
ATOM 624 C CA . CYS A 1 86 ? -7.526 3.335 10.391 1.00 86.94 86 CYS A CA 1
ATOM 625 C C . CYS A 1 86 ? -7.109 4.109 11.658 1.00 86.94 86 CYS A C 1
ATOM 627 O O . CYS A 1 86 ? -6.309 5.052 11.645 1.00 86.94 86 CYS A O 1
ATOM 629 N N . ALA A 1 87 ? -7.642 3.713 12.810 1.00 89.62 87 ALA A N 1
ATOM 630 C CA . ALA A 1 87 ? -7.229 4.277 14.094 1.00 89.62 87 ALA A CA 1
ATOM 631 C C . ALA A 1 87 ? -6.018 3.539 14.700 1.00 89.62 87 ALA A C 1
ATOM 633 O O . ALA A 1 87 ? -5.457 3.987 15.709 1.00 89.62 87 ALA A O 1
ATOM 634 N N . SER A 1 88 ? -5.593 2.434 14.078 1.00 89.56 88 SER A N 1
ATOM 635 C CA . SER A 1 88 ? -4.541 1.530 14.548 1.00 89.56 88 SER A CA 1
ATOM 636 C C . SER A 1 88 ? -3.202 2.229 14.782 1.00 89.56 88 SER A C 1
ATOM 638 O O . SER A 1 88 ? -2.687 2.174 15.907 1.00 89.56 88 SER A O 1
ATOM 640 N N . MET A 1 89 ? -2.659 2.967 13.806 1.00 84.69 89 MET A N 1
ATOM 641 C CA . MET A 1 89 ? -1.369 3.647 14.022 1.00 84.69 89 MET A CA 1
ATOM 642 C C . MET A 1 89 ? -1.449 4.835 14.952 1.00 84.69 89 MET A C 1
ATOM 644 O O . MET A 1 89 ? -0.503 5.075 15.702 1.00 84.69 89 MET A O 1
ATOM 648 N N . LEU A 1 90 ? -2.558 5.573 14.970 1.00 84.00 90 LEU A N 1
ATOM 649 C CA . LEU A 1 90 ? -2.704 6.663 15.928 1.00 84.00 90 LEU A CA 1
ATOM 650 C C . LEU A 1 90 ? -2.691 6.099 17.356 1.00 84.00 90 LEU A C 1
ATOM 652 O O . LEU A 1 90 ? -1.932 6.566 18.213 1.00 84.00 90 LEU A O 1
ATOM 656 N N . PHE A 1 91 ? -3.467 5.040 17.598 1.00 88.25 91 PHE A N 1
ATOM 657 C CA . PHE A 1 91 ? -3.523 4.377 18.894 1.00 88.25 91 PHE A CA 1
ATOM 658 C C . PHE A 1 91 ? -2.165 3.795 19.303 1.00 88.25 91 PHE A C 1
ATOM 660 O O . PHE A 1 91 ? -1.672 4.060 20.404 1.00 88.25 91 PHE A O 1
ATOM 667 N N . ARG A 1 92 ? -1.507 3.062 18.400 1.00 84.94 92 ARG A N 1
ATOM 668 C CA . ARG A 1 92 ? -0.158 2.524 18.612 1.00 84.94 92 ARG A CA 1
ATOM 669 C C . ARG A 1 92 ? 0.876 3.638 18.842 1.00 84.94 92 ARG A C 1
ATOM 671 O O . ARG A 1 92 ? 1.784 3.499 19.672 1.00 84.94 92 ARG A O 1
ATOM 678 N N . GLY A 1 93 ? 0.709 4.756 18.141 1.00 81.62 93 GLY A N 1
ATOM 679 C CA . GLY A 1 93 ? 1.376 6.044 18.312 1.00 81.62 93 GLY A CA 1
ATOM 680 C C . GLY A 1 93 ? 1.402 6.485 19.771 1.00 81.62 93 GLY A C 1
ATOM 681 O O . GLY A 1 93 ? 2.462 6.599 20.395 1.00 81.62 93 GLY A O 1
ATOM 682 N N . ALA A 1 94 ? 0.205 6.655 20.326 1.00 85.38 94 ALA A N 1
ATOM 683 C CA . ALA A 1 94 ? 0.000 7.073 21.704 1.00 85.38 94 ALA A CA 1
ATOM 684 C C . ALA A 1 94 ? 0.530 6.045 22.720 1.00 85.38 94 ALA A C 1
ATOM 686 O O . ALA A 1 94 ? 1.180 6.416 23.699 1.00 85.38 94 ALA A O 1
ATOM 687 N N . MET A 1 95 ? 0.318 4.748 22.468 1.00 85.44 95 MET A N 1
ATOM 688 C CA . MET A 1 95 ? 0.760 3.677 23.367 1.00 85.44 95 MET A CA 1
ATOM 689 C C . MET A 1 95 ? 2.280 3.627 23.544 1.00 85.44 95 MET A C 1
ATOM 691 O O . MET A 1 95 ? 2.742 3.441 24.669 1.00 85.44 95 MET A O 1
ATOM 695 N N . ALA A 1 96 ? 3.068 3.828 22.483 1.00 81.56 96 ALA A N 1
ATOM 696 C CA . ALA A 1 96 ? 4.529 3.807 22.625 1.00 81.56 96 ALA A CA 1
ATOM 697 C C . ALA A 1 96 ? 5.086 5.071 23.302 1.00 81.56 96 ALA A C 1
ATOM 699 O O . ALA A 1 96 ? 6.151 5.015 23.911 1.00 81.56 96 ALA A O 1
ATOM 700 N N . LYS A 1 97 ? 4.371 6.204 23.238 1.00 84.69 97 LYS A N 1
ATOM 701 C CA . LYS A 1 97 ? 4.756 7.423 23.970 1.00 84.69 97 LYS A CA 1
ATOM 702 C C . LYS A 1 97 ? 4.454 7.330 25.459 1.00 84.69 97 LYS A C 1
ATOM 704 O O . LYS A 1 97 ? 5.176 7.931 26.255 1.00 84.69 97 LYS A O 1
ATOM 709 N N . LEU A 1 98 ? 3.432 6.562 25.836 1.00 87.81 98 LEU A N 1
ATOM 710 C CA . LEU A 1 98 ? 2.932 6.457 27.206 1.00 87.81 98 LEU A CA 1
ATOM 711 C C . LEU A 1 98 ? 4.033 6.277 28.273 1.00 87.81 98 LEU A C 1
ATOM 713 O O . LEU A 1 98 ? 3.997 7.017 29.252 1.00 87.81 98 LEU A O 1
ATOM 717 N N . PRO A 1 99 ? 5.044 5.393 28.125 1.00 88.94 99 PRO A N 1
ATOM 718 C CA . PRO A 1 99 ? 6.093 5.229 29.137 1.00 88.94 99 PRO A CA 1
ATOM 719 C C . PRO A 1 99 ? 6.990 6.460 29.341 1.00 88.94 99 PRO A C 1
ATOM 721 O O . PRO A 1 99 ? 7.621 6.576 30.389 1.00 88.94 99 PRO A O 1
ATOM 724 N N . SER A 1 100 ? 7.067 7.355 28.351 1.00 88.69 100 SER A N 1
ATOM 725 C CA . SER A 1 100 ? 7.922 8.552 28.373 1.00 88.69 100 SER A CA 1
ATOM 726 C C . SER A 1 100 ? 7.215 9.819 28.869 1.00 88.69 100 SER A C 1
ATOM 728 O O . SER A 1 100 ? 7.875 10.822 29.132 1.00 88.69 100 SER A O 1
ATOM 730 N N . MET A 1 101 ? 5.885 9.778 29.008 1.00 93.12 101 MET A N 1
ATOM 731 C CA . MET A 1 101 ? 5.074 10.894 29.504 1.00 93.12 101 MET A CA 1
ATOM 732 C C . MET A 1 101 ? 5.269 11.108 31.013 1.00 93.12 101 MET A C 1
ATOM 734 O O . MET A 1 101 ? 5.638 10.183 31.746 1.00 93.12 101 MET A O 1
ATOM 738 N N . SER A 1 102 ? 4.948 12.313 31.488 1.00 97.06 102 SER A N 1
ATOM 739 C CA . SER A 1 102 ? 4.849 12.653 32.909 1.00 97.06 102 SER A CA 1
ATOM 740 C C . SER A 1 102 ? 3.856 11.736 33.647 1.00 97.06 102 SER A C 1
ATOM 742 O O . SER A 1 102 ? 2.934 11.203 33.021 1.00 97.06 102 SER A O 1
ATOM 744 N N . PRO A 1 103 ? 3.985 11.534 34.973 1.00 97.00 103 PRO A N 1
ATOM 745 C CA . PRO A 1 103 ? 3.018 10.747 35.744 1.00 97.00 103 PRO A CA 1
ATOM 746 C C . PRO A 1 103 ? 1.566 11.217 35.559 1.00 97.00 103 PRO A C 1
ATOM 748 O O . PRO A 1 103 ? 0.658 10.394 35.426 1.00 97.00 103 PRO A O 1
ATOM 751 N N . GLU A 1 104 ? 1.347 12.530 35.494 1.00 95.81 104 GLU A N 1
ATOM 752 C CA . GLU A 1 104 ? 0.044 13.141 35.242 1.00 95.81 104 GLU A CA 1
ATOM 753 C C . GLU A 1 104 ? -0.456 12.842 33.821 1.00 95.81 104 GLU A C 1
ATOM 755 O O . GLU A 1 104 ? -1.599 12.415 33.643 1.00 95.81 104 GLU A O 1
ATOM 760 N N . GLY A 1 105 ? 0.406 12.995 32.812 1.00 95.31 105 GLY A N 1
ATOM 761 C CA . GLY A 1 105 ? 0.099 12.664 31.421 1.00 95.31 105 GLY A CA 1
ATOM 762 C C . GLY A 1 105 ? -0.233 11.185 31.229 1.00 95.31 105 GLY A C 1
ATOM 763 O O . GLY A 1 105 ? -1.199 10.848 30.543 1.00 95.31 105 GLY A O 1
ATOM 764 N N . GLN A 1 106 ? 0.501 10.293 31.900 1.00 95.38 106 GLN A N 1
ATOM 765 C CA . GLN A 1 106 ? 0.209 8.861 31.916 1.00 95.38 106 GLN A CA 1
ATOM 766 C C . GLN A 1 106 ? -1.154 8.564 32.537 1.00 95.38 106 GLN A C 1
ATOM 768 O O . GLN A 1 106 ? -1.905 7.755 31.993 1.00 95.38 106 GLN A O 1
ATOM 773 N N . ALA A 1 107 ? -1.486 9.199 33.664 1.00 95.81 107 ALA A N 1
ATOM 774 C CA . ALA A 1 107 ? -2.779 9.017 34.315 1.00 95.81 107 ALA A CA 1
ATOM 775 C C . ALA A 1 107 ? -3.933 9.473 33.405 1.00 95.81 107 ALA A C 1
ATOM 777 O O . ALA A 1 107 ? -4.913 8.742 33.247 1.00 95.81 107 ALA A O 1
ATOM 778 N N . LEU A 1 108 ? -3.787 10.628 32.748 1.00 95.00 108 LEU A N 1
ATOM 779 C CA . LEU A 1 108 ? -4.771 11.145 31.795 1.00 95.00 108 LEU A CA 1
ATOM 780 C C . LEU A 1 108 ? -4.922 10.232 30.576 1.00 95.00 108 LEU A C 1
ATOM 782 O O . LEU A 1 108 ? -6.039 9.819 30.269 1.00 95.00 108 LEU A O 1
ATOM 786 N N . ALA A 1 109 ? -3.828 9.847 29.918 1.00 94.44 109 ALA A N 1
ATOM 787 C CA . ALA A 1 109 ? -3.880 8.939 28.774 1.00 94.44 109 ALA A CA 1
ATOM 788 C C . ALA A 1 109 ? -4.525 7.595 29.145 1.00 94.44 109 ALA A C 1
ATOM 790 O O . ALA A 1 109 ? -5.425 7.131 28.448 1.00 94.44 109 ALA A O 1
ATOM 791 N N . ARG A 1 110 ? -4.144 6.995 30.283 1.00 94.12 110 ARG A N 1
ATOM 792 C CA . ARG A 1 110 ? -4.744 5.739 30.771 1.00 94.12 110 ARG A CA 1
ATOM 793 C C . ARG A 1 110 ? -6.236 5.876 31.069 1.00 94.12 110 ARG A C 1
ATOM 795 O O . ARG A 1 110 ? -6.967 4.918 30.835 1.00 94.12 110 ARG A O 1
ATOM 802 N N . SER A 1 111 ? -6.688 7.040 31.540 1.00 94.44 111 SER A N 1
ATOM 803 C CA . SER A 1 111 ? -8.116 7.289 31.777 1.00 94.44 111 SER A CA 1
ATOM 804 C C . SER A 1 111 ? -8.946 7.255 30.489 1.00 94.44 111 SER A C 1
ATOM 806 O O . SER A 1 111 ? -10.063 6.752 30.511 1.00 94.44 111 SER A O 1
ATOM 808 N N . VAL A 1 112 ? -8.379 7.709 29.365 1.00 94.94 112 VAL A N 1
ATOM 809 C CA . VAL A 1 112 ? -9.040 7.689 28.049 1.00 94.94 112 VAL A CA 1
ATOM 810 C C . VAL A 1 112 ? -8.924 6.311 27.390 1.00 94.94 112 VAL A C 1
ATOM 812 O O . VAL A 1 112 ? -9.888 5.807 26.818 1.00 94.94 112 VAL A O 1
ATOM 815 N N . ILE A 1 113 ? -7.757 5.664 27.496 1.00 93.69 113 ILE A N 1
ATOM 816 C CA . ILE A 1 113 ? -7.522 4.316 26.952 1.00 93.69 113 ILE A CA 1
ATOM 817 C C . ILE A 1 113 ? -8.464 3.293 27.610 1.00 93.69 113 ILE A C 1
ATOM 819 O O . ILE A 1 113 ? -9.021 2.430 26.924 1.00 93.69 113 ILE A O 1
ATOM 823 N N . GLY A 1 114 ? -8.664 3.392 28.927 1.00 92.06 114 GLY A N 1
ATOM 824 C CA . GLY A 1 114 ? -9.507 2.471 29.683 1.00 92.06 114 GLY A CA 1
ATOM 825 C C . GLY A 1 114 ? -8.975 1.036 29.640 1.00 92.06 114 GLY A C 1
ATOM 826 O O . GLY A 1 114 ? -7.769 0.798 29.747 1.00 92.06 114 GLY A O 1
ATOM 827 N N . GLN A 1 115 ? -9.871 0.058 29.483 1.00 89.94 115 GLN A N 1
ATOM 828 C CA . GLN A 1 115 ? -9.508 -1.366 29.503 1.00 89.94 115 GLN A CA 1
ATOM 829 C C . GLN A 1 115 ? -9.085 -1.942 28.142 1.00 89.94 115 GLN A C 1
ATOM 831 O O . GLN A 1 115 ? -8.741 -3.119 28.079 1.00 89.94 115 GLN A O 1
ATOM 836 N N . ARG A 1 116 ? -9.045 -1.141 27.067 1.00 91.88 116 ARG A N 1
ATOM 837 C CA . ARG A 1 116 ? -8.831 -1.609 25.678 1.00 91.88 116 ARG A CA 1
ATOM 838 C C . ARG A 1 116 ? -7.588 -2.484 25.467 1.00 91.88 116 ARG A C 1
ATOM 840 O O . ARG A 1 116 ? -7.588 -3.364 24.613 1.00 91.88 116 ARG A O 1
ATOM 847 N N . VAL A 1 117 ? -6.544 -2.252 26.261 1.00 86.12 117 VAL A N 1
ATOM 848 C CA . VAL A 1 117 ? -5.259 -2.977 26.205 1.00 86.12 117 VAL A CA 1
ATOM 849 C C . VAL A 1 117 ? -4.975 -3.803 27.460 1.00 86.12 117 VAL A C 1
ATOM 851 O O . VAL A 1 117 ? -3.927 -4.432 27.558 1.00 86.12 117 VAL A O 1
ATOM 854 N N . SER A 1 118 ? -5.881 -3.791 28.437 1.00 83.94 118 SER A N 1
ATOM 855 C CA . SER A 1 118 ? -5.703 -4.472 29.721 1.00 83.94 118 SER A CA 1
ATOM 856 C C . SER A 1 118 ? -5.907 -5.978 29.584 1.00 83.94 118 SER A C 1
ATOM 858 O O . SER A 1 118 ? -6.828 -6.407 28.910 1.00 83.94 118 SER A O 1
ATOM 860 N N . ALA A 1 119 ? -5.160 -6.796 30.327 1.00 76.56 119 ALA A N 1
ATOM 861 C CA . ALA A 1 119 ? -5.462 -8.229 30.448 1.00 76.56 119 ALA A CA 1
ATOM 862 C C . ALA A 1 119 ? -6.826 -8.520 31.125 1.00 76.56 119 ALA A C 1
ATOM 864 O O . ALA A 1 119 ? -7.268 -9.670 31.170 1.00 76.56 119 ALA A O 1
ATOM 865 N N . ALA A 1 120 ? -7.501 -7.499 31.667 1.00 79.81 120 ALA A N 1
ATOM 866 C CA . ALA A 1 120 ? -8.843 -7.625 32.219 1.00 79.81 120 ALA A CA 1
ATOM 867 C C . ALA A 1 120 ? -9.845 -8.176 31.190 1.00 79.81 120 ALA A C 1
ATOM 869 O O . ALA A 1 120 ? -9.680 -8.068 29.974 1.00 79.81 120 ALA A O 1
ATOM 870 N N . THR A 1 121 ? -10.912 -8.792 31.698 1.00 80.31 121 THR A N 1
ATOM 871 C CA . THR A 1 121 ? -12.034 -9.195 30.848 1.00 80.31 121 THR A CA 1
ATOM 872 C C . THR A 1 121 ? -12.777 -7.942 30.411 1.00 80.31 121 THR A C 1
ATOM 874 O O . THR A 1 121 ? -13.317 -7.226 31.250 1.00 80.31 121 THR A O 1
ATOM 877 N N . LEU A 1 122 ? -12.782 -7.685 29.105 1.00 86.31 122 LEU A N 1
ATOM 878 C CA . LEU A 1 122 ? -13.561 -6.605 28.514 1.00 86.31 122 LEU A CA 1
ATOM 879 C C . LEU A 1 122 ? -15.071 -6.849 28.730 1.00 86.31 122 LEU A C 1
ATOM 881 O O . LEU A 1 122 ? -15.490 -8.009 28.792 1.00 86.31 122 LEU A O 1
ATOM 885 N N . PRO A 1 123 ? -15.900 -5.794 28.822 1.00 88.69 123 PRO A N 1
ATOM 886 C CA . PRO A 1 123 ? -17.340 -5.937 29.043 1.00 88.69 123 PRO A CA 1
ATOM 887 C C . PRO A 1 123 ? -18.018 -6.831 27.994 1.00 88.69 123 PRO A C 1
ATOM 889 O O . PRO A 1 123 ? -17.813 -6.645 26.797 1.00 88.69 123 PRO A O 1
ATOM 892 N N . ALA A 1 124 ? -18.840 -7.793 28.408 1.00 87.69 124 ALA A N 1
ATOM 893 C CA . ALA A 1 124 ? -19.587 -8.614 27.456 1.00 87.69 124 ALA A CA 1
ATOM 894 C C . ALA A 1 124 ? -20.674 -7.784 26.757 1.00 87.69 124 ALA A C 1
ATOM 896 O O . ALA A 1 124 ? -21.333 -6.959 27.395 1.00 87.69 124 ALA A O 1
ATOM 897 N N . LEU A 1 125 ? -20.874 -8.033 25.465 1.00 92.94 125 LEU A N 1
ATOM 898 C CA . LEU A 1 125 ? -21.993 -7.494 24.701 1.00 92.94 125 LEU A CA 1
ATOM 899 C C . LEU A 1 125 ? -23.095 -8.559 24.558 1.00 92.94 125 LEU A C 1
ATOM 901 O O . LEU A 1 125 ? -22.799 -9.756 24.572 1.00 92.94 125 LEU A O 1
ATOM 905 N N . PRO A 1 126 ? -24.371 -8.147 24.481 1.00 93.00 126 PRO A N 1
ATOM 906 C CA . PRO A 1 126 ? -25.509 -9.059 24.526 1.00 93.00 126 PRO A CA 1
ATOM 907 C C . PRO A 1 126 ? -25.690 -9.904 23.261 1.00 93.00 126 PRO A C 1
ATOM 909 O O . PRO A 1 126 ? -26.296 -10.971 23.351 1.00 93.00 126 PRO A O 1
ATOM 912 N N . ASN A 1 127 ? -25.188 -9.454 22.108 1.00 94.50 127 ASN A N 1
ATOM 913 C CA . ASN A 1 127 ? -25.349 -10.155 20.839 1.00 94.50 127 ASN A CA 1
ATOM 914 C C . ASN A 1 127 ? -24.010 -10.649 20.307 1.00 94.50 127 ASN A C 1
ATOM 916 O O . ASN A 1 127 ? -23.006 -9.940 20.392 1.00 94.50 127 ASN A O 1
ATOM 920 N N . ILE A 1 128 ? -24.019 -11.862 19.751 1.00 95.94 128 ILE A N 1
ATOM 921 C CA . ILE A 1 128 ? -22.826 -12.538 19.251 1.00 95.94 128 ILE A CA 1
ATOM 922 C C . ILE A 1 128 ? -23.172 -13.310 17.976 1.00 95.94 128 ILE A C 1
ATOM 924 O O . ILE A 1 128 ? -24.120 -14.095 17.966 1.00 95.94 128 ILE A O 1
ATOM 928 N N . TYR A 1 129 ? -22.363 -13.136 16.935 1.00 96.69 129 TYR A N 1
ATOM 929 C CA . TYR A 1 129 ? -22.387 -13.934 15.714 1.00 96.69 129 TYR A CA 1
ATOM 930 C C . TYR A 1 129 ? -21.056 -14.669 15.552 1.00 96.69 129 TYR A C 1
ATOM 932 O O . TYR A 1 129 ? -19.983 -14.081 15.699 1.00 96.69 129 TYR A O 1
ATOM 940 N N . TYR A 1 130 ? -21.120 -15.969 15.270 1.00 97.12 130 TYR A N 1
ATOM 941 C CA . TYR A 1 130 ? -19.940 -16.814 15.126 1.00 97.12 130 TYR A CA 1
ATOM 942 C C . TYR A 1 130 ? -19.724 -17.200 13.674 1.00 97.12 130 TYR A C 1
ATOM 944 O O . TYR A 1 130 ? -20.620 -17.736 13.028 1.00 97.12 130 TYR A O 1
ATOM 952 N N . THR A 1 131 ? -18.489 -17.041 13.222 1.00 97.31 131 THR A N 1
ATOM 953 C CA . THR A 1 131 ? -18.003 -17.625 11.975 1.00 97.31 131 THR A CA 1
ATOM 954 C C . THR A 1 131 ? -17.025 -18.761 12.295 1.00 97.31 131 THR A C 1
ATOM 956 O O . THR A 1 131 ? -16.945 -19.219 13.446 1.00 97.31 131 THR A O 1
ATOM 959 N N . GLN A 1 132 ? -16.275 -19.248 11.306 1.00 96.44 132 GLN A N 1
ATOM 960 C CA . GLN A 1 132 ? -15.219 -20.221 11.555 1.00 96.44 132 GLN A CA 1
ATOM 961 C C . GLN A 1 132 ? -14.116 -19.606 12.429 1.00 96.44 132 GLN A C 1
ATOM 963 O O . GLN A 1 132 ? -13.809 -20.171 13.483 1.00 96.44 132 GLN A O 1
ATOM 968 N N . HIS A 1 133 ? -13.608 -18.433 12.044 1.00 97.81 133 HIS A N 1
ATOM 969 C CA . HIS A 1 133 ? -12.422 -17.797 12.626 1.00 97.81 133 HIS A CA 1
ATOM 970 C C . HIS A 1 133 ? -12.709 -16.550 13.474 1.00 97.81 133 HIS A C 1
ATOM 972 O O . HIS A 1 133 ? -11.807 -16.059 14.157 1.00 97.81 133 HIS A O 1
ATOM 978 N N . PHE A 1 134 ? -13.948 -16.052 13.491 1.00 98.25 134 PHE A N 1
ATOM 979 C CA . PHE A 1 134 ? -14.316 -14.798 14.150 1.00 98.25 134 PHE A CA 1
ATOM 980 C C . PHE A 1 134 ? -15.520 -14.947 15.092 1.00 98.25 134 PHE A C 1
ATOM 982 O O . PHE A 1 134 ? -16.362 -15.846 14.975 1.00 98.25 134 PHE A O 1
ATOM 989 N N . GLN A 1 135 ? -15.571 -14.042 16.066 1.00 97.56 135 GLN A N 1
ATOM 990 C CA . GLN A 1 135 ? -16.692 -13.812 16.972 1.00 97.56 135 GLN A CA 1
ATOM 991 C C . GLN A 1 135 ? -17.031 -12.319 16.925 1.00 97.56 135 GLN A C 1
ATOM 993 O O . GLN A 1 135 ? -16.250 -11.510 17.422 1.00 97.56 135 GLN A O 1
ATOM 998 N N . ILE A 1 136 ? -18.171 -11.965 16.330 1.00 97.75 136 ILE A N 1
ATOM 999 C CA . ILE A 1 136 ? -18.617 -10.579 16.136 1.00 97.75 136 ILE A CA 1
ATOM 1000 C C . ILE A 1 136 ? -19.645 -10.226 17.205 1.00 97.75 136 ILE A C 1
ATOM 1002 O O . ILE A 1 136 ? -20.638 -10.932 17.356 1.00 97.75 136 ILE A O 1
ATOM 1006 N N . GLU A 1 137 ? -19.414 -9.141 17.939 1.00 96.56 137 GLU A N 1
ATOM 1007 C CA . GLU A 1 137 ? -20.223 -8.744 19.091 1.00 96.56 137 GLU A CA 1
ATOM 1008 C C . GLU A 1 137 ? -20.784 -7.321 18.962 1.00 96.56 137 GLU A C 1
ATOM 1010 O O . GLU A 1 137 ? -20.083 -6.411 18.513 1.00 96.56 137 GLU A O 1
ATOM 1015 N N . TRP A 1 138 ? -22.032 -7.111 19.397 1.00 94.94 138 TRP A N 1
ATOM 1016 C CA . TRP A 1 138 ? -22.684 -5.792 19.394 1.00 94.94 138 TRP A CA 1
ATOM 1017 C C . TRP A 1 138 ? -23.739 -5.631 20.503 1.00 94.94 138 TRP A C 1
ATOM 1019 O O . TRP A 1 138 ? -24.245 -6.599 21.076 1.00 94.94 138 TRP A O 1
ATOM 1029 N N . GLY A 1 139 ? -24.050 -4.376 20.823 1.00 92.19 139 GLY A N 1
ATOM 1030 C CA . GLY A 1 139 ? -24.994 -3.941 21.853 1.00 92.19 139 GLY A CA 1
ATOM 1031 C C . GLY A 1 139 ? -26.470 -3.915 21.445 1.00 92.19 139 GLY A C 1
ATOM 1032 O O . GLY A 1 139 ? -26.812 -4.130 20.286 1.00 92.19 139 GLY A O 1
ATOM 1033 N N . ASN A 1 140 ? -27.343 -3.643 22.425 1.00 83.50 140 ASN A N 1
ATOM 1034 C CA . ASN A 1 140 ? -28.805 -3.521 22.263 1.00 83.50 140 ASN A CA 1
ATOM 1035 C C . ASN A 1 140 ? -29.332 -2.095 22.492 1.00 83.50 140 ASN A C 1
ATOM 1037 O O . ASN A 1 140 ? -30.514 -1.830 22.273 1.00 83.50 140 ASN A O 1
ATOM 1041 N N . ASP A 1 141 ? -28.488 -1.199 23.009 1.00 67.12 141 ASP A N 1
ATOM 1042 C CA . ASP A 1 141 ? -28.943 0.042 23.651 1.00 67.12 141 ASP A CA 1
ATOM 1043 C C . ASP A 1 141 ? -29.233 1.159 22.633 1.00 67.12 141 ASP A C 1
ATOM 1045 O O . ASP A 1 141 ? -29.799 2.198 22.976 1.00 67.12 141 ASP A O 1
ATOM 1049 N N . LEU A 1 142 ? -28.870 0.921 21.371 1.00 64.44 142 LEU A N 1
ATOM 1050 C CA . LEU A 1 142 ? -29.171 1.726 20.196 1.00 64.44 142 LEU A CA 1
ATOM 1051 C C . LEU A 1 142 ? -29.584 0.761 19.075 1.00 64.44 142 LEU A C 1
ATOM 1053 O O . LEU A 1 142 ? -28.952 -0.292 18.946 1.00 64.44 142 LEU A O 1
ATOM 1057 N N . PRO A 1 143 ? -30.627 1.058 18.271 1.00 70.62 143 PRO A N 1
ATOM 1058 C CA . PRO A 1 143 ? -30.913 0.236 17.105 1.00 70.62 143 PRO A CA 1
ATOM 1059 C C . PRO A 1 143 ? -29.665 0.246 16.224 1.00 70.62 143 PRO A C 1
ATOM 1061 O O . PRO A 1 143 ? -29.214 1.316 15.812 1.00 70.62 143 PRO A O 1
ATOM 1064 N N . LEU A 1 144 ? -29.094 -0.937 15.992 1.00 86.56 144 LEU A N 1
ATOM 1065 C CA . LEU A 1 144 ? -27.960 -1.100 15.093 1.00 86.56 144 LEU A CA 1
ATOM 1066 C C . LEU A 1 144 ? -28.312 -0.413 13.773 1.00 86.56 144 LEU A C 1
ATOM 1068 O O . LEU A 1 144 ? -29.423 -0.593 13.280 1.00 86.56 144 LEU A O 1
ATOM 1072 N N . SER A 1 145 ? -27.411 0.401 13.241 1.00 89.38 145 SER A N 1
ATOM 1073 C CA . SER A 1 145 ? -27.542 0.942 11.894 1.00 89.38 145 SER A CA 1
ATOM 1074 C C . SER A 1 145 ? -26.931 -0.025 10.891 1.00 89.38 145 SER A C 1
ATOM 1076 O O . SER A 1 145 ? -25.986 -0.744 11.217 1.00 89.38 145 SER A O 1
ATOM 1078 N N . ASP A 1 146 ? -27.418 -0.008 9.658 1.00 92.38 146 ASP A N 1
ATOM 1079 C CA . ASP A 1 146 ? -26.592 -0.458 8.550 1.00 92.38 146 ASP A CA 1
ATOM 1080 C C . ASP A 1 146 ? -25.383 0.483 8.388 1.00 92.38 146 ASP A C 1
ATOM 1082 O O . ASP A 1 146 ? -25.335 1.585 8.951 1.00 92.38 146 ASP A O 1
ATOM 1086 N N . ILE A 1 147 ? -24.390 0.058 7.616 1.00 92.38 147 ILE A N 1
ATOM 1087 C CA . ILE A 1 147 ? -23.132 0.779 7.466 1.00 92.38 147 ILE A CA 1
ATOM 1088 C C . ILE A 1 147 ? -23.322 2.180 6.866 1.00 92.38 147 ILE A C 1
ATOM 1090 O O . ILE A 1 147 ? -22.600 3.105 7.221 1.00 92.38 147 ILE A O 1
ATOM 1094 N N . ASP A 1 148 ? -24.337 2.380 6.029 1.00 91.00 148 ASP A N 1
ATOM 1095 C CA . ASP A 1 148 ? -24.676 3.677 5.435 1.00 91.00 148 ASP A CA 1
ATOM 1096 C C . ASP A 1 148 ? -25.452 4.606 6.391 1.00 91.00 148 ASP A C 1
ATOM 1098 O O . ASP A 1 148 ? -25.742 5.754 6.053 1.00 91.00 148 ASP A O 1
ATOM 1102 N N . GLY A 1 149 ? -25.770 4.127 7.600 1.00 89.69 149 GLY A N 1
ATOM 1103 C CA . GLY A 1 149 ? -26.548 4.847 8.606 1.00 89.69 149 GLY A CA 1
ATOM 1104 C C . GLY A 1 149 ? -28.045 4.551 8.587 1.00 89.69 149 GLY A C 1
ATOM 1105 O O . GLY A 1 149 ? -28.781 5.178 9.349 1.00 89.69 149 GLY A O 1
ATOM 1106 N N . THR A 1 150 ? -28.522 3.618 7.759 1.00 90.81 150 THR A N 1
ATOM 1107 C CA . THR A 1 150 ? -29.927 3.186 7.759 1.00 90.81 150 THR A CA 1
ATOM 1108 C C . THR A 1 150 ? -30.300 2.572 9.109 1.00 90.81 150 THR A C 1
ATOM 1110 O O . THR A 1 150 ? -29.624 1.668 9.587 1.00 90.81 150 THR A O 1
ATOM 1113 N N . VAL A 1 151 ? -31.383 3.041 9.741 1.00 88.94 151 VAL A N 1
ATOM 1114 C CA . VAL A 1 151 ? -31.815 2.588 11.078 1.00 88.94 151 VAL A CA 1
ATOM 1115 C C . VAL A 1 151 ? -33.293 2.160 11.070 1.00 88.94 151 VAL A C 1
ATOM 1117 O O . VAL A 1 151 ? -34.137 2.949 10.637 1.00 88.94 151 VAL A O 1
ATOM 1120 N N . PRO A 1 152 ? -33.643 0.980 11.629 1.00 88.25 152 PRO A N 1
ATOM 1121 C CA . PRO A 1 152 ? -32.727 -0.066 12.097 1.00 88.25 152 PRO A CA 1
ATOM 1122 C C . PRO A 1 152 ? -32.029 -0.770 10.922 1.00 88.25 152 PRO A C 1
ATOM 1124 O O . PRO A 1 152 ? -32.511 -0.721 9.791 1.00 88.25 152 PRO A O 1
ATOM 1127 N N . ALA A 1 153 ? -30.910 -1.432 11.207 1.00 89.12 153 ALA A N 1
ATOM 1128 C CA . ALA A 1 153 ? -30.184 -2.271 10.270 1.00 89.12 153 ALA A CA 1
ATOM 1129 C C . ALA A 1 153 ? -31.145 -3.314 9.677 1.00 89.12 153 ALA A C 1
ATOM 1131 O O . ALA A 1 153 ? -31.848 -3.982 10.446 1.00 89.12 153 ALA A O 1
ATOM 1132 N N . PRO A 1 154 ? -31.201 -3.450 8.343 1.00 90.38 154 PRO A N 1
ATOM 1133 C CA . PRO A 1 154 ? -32.027 -4.461 7.706 1.00 90.38 154 PRO A CA 1
ATOM 1134 C C . PRO A 1 154 ? -31.645 -5.881 8.143 1.00 90.38 154 PRO A C 1
ATOM 1136 O O . PRO A 1 154 ? -30.482 -6.174 8.409 1.00 90.38 154 PRO A O 1
ATOM 1139 N N . ASP A 1 155 ? -32.654 -6.744 8.193 1.00 88.62 155 ASP A N 1
ATOM 1140 C CA . ASP A 1 155 ? -32.564 -8.206 8.262 1.00 88.62 155 ASP A CA 1
ATOM 1141 C C . ASP A 1 155 ? -33.545 -8.705 7.194 1.00 88.62 155 ASP A C 1
ATOM 1143 O O . ASP A 1 155 ? -34.736 -8.911 7.456 1.00 88.62 155 ASP A O 1
ATOM 1147 N N . LEU A 1 156 ? -33.100 -8.678 5.933 1.00 88.44 156 LEU A N 1
ATOM 1148 C CA . LEU A 1 156 ? -34.002 -8.826 4.787 1.00 88.44 156 LEU A CA 1
ATOM 1149 C C . LEU A 1 156 ? -34.506 -10.259 4.605 1.00 88.44 156 LEU A C 1
ATOM 1151 O O . LEU A 1 156 ? -35.570 -10.458 4.012 1.00 88.44 156 LEU A O 1
ATOM 1155 N N . ASP A 1 157 ? -33.760 -11.247 5.093 1.00 87.31 157 ASP A N 1
ATOM 1156 C CA . ASP A 1 157 ? -34.157 -12.655 5.074 1.00 87.31 157 ASP A CA 1
ATOM 1157 C C . ASP A 1 157 ? -34.877 -13.097 6.368 1.00 87.31 157 ASP A C 1
ATOM 1159 O O . ASP A 1 157 ? -35.385 -14.221 6.434 1.00 87.31 157 ASP A O 1
ATOM 1163 N N . ALA A 1 158 ? -35.000 -12.187 7.344 1.00 88.88 158 ALA A N 1
ATOM 1164 C CA . ALA A 1 158 ? -35.661 -12.373 8.631 1.00 88.88 158 ALA A CA 1
ATOM 1165 C C . ALA A 1 158 ? -35.083 -13.542 9.447 1.00 88.88 158 ALA A C 1
ATOM 1167 O O . ALA A 1 158 ? -35.820 -14.241 10.157 1.00 88.88 158 ALA A O 1
ATOM 1168 N N . ASN A 1 159 ? -33.772 -13.779 9.341 1.00 87.94 159 ASN A N 1
ATOM 1169 C CA . ASN A 1 159 ? -33.089 -14.852 10.061 1.00 87.94 159 ASN A CA 1
ATOM 1170 C C . ASN A 1 159 ? -32.734 -14.478 11.518 1.00 87.94 159 ASN A C 1
ATOM 1172 O O . ASN A 1 159 ? -32.287 -15.338 12.284 1.00 87.94 159 ASN A O 1
ATOM 1176 N N . GLY A 1 160 ? -32.964 -13.223 11.918 1.00 88.00 160 GLY A N 1
ATOM 1177 C CA . GLY A 1 160 ? -32.685 -12.691 13.251 1.00 88.00 160 GLY A CA 1
ATOM 1178 C C . GLY A 1 160 ? -31.285 -12.091 13.415 1.00 88.00 160 GLY A C 1
ATOM 1179 O O . GLY A 1 160 ? -30.958 -11.624 14.508 1.00 88.00 160 GLY A O 1
ATOM 1180 N N . THR A 1 161 ? -30.462 -12.095 12.365 1.00 91.00 161 THR A N 1
ATOM 1181 C CA . THR A 1 161 ? -29.135 -11.472 12.307 1.00 91.00 161 THR A CA 1
ATOM 1182 C C . THR A 1 161 ? -29.177 -10.319 11.308 1.00 91.00 161 THR A C 1
ATOM 1184 O O . THR A 1 161 ? -29.468 -10.556 10.143 1.00 91.00 161 THR A O 1
ATOM 1187 N N . PRO A 1 162 ? -28.837 -9.085 11.710 1.00 93.06 162 PRO A N 1
ATOM 1188 C CA . PRO A 1 162 ? -28.786 -7.966 10.775 1.00 93.06 162 PRO A CA 1
ATOM 1189 C C . PRO A 1 162 ? -27.805 -8.206 9.617 1.00 93.06 162 PRO A C 1
ATOM 1191 O O . PRO A 1 162 ? -26.674 -8.645 9.847 1.00 93.06 162 PRO A O 1
ATOM 1194 N N . ASP A 1 163 ? -28.188 -7.823 8.398 1.00 92.12 163 ASP A N 1
ATOM 1195 C CA . ASP A 1 163 ? -27.419 -8.053 7.164 1.00 92.12 163 ASP A CA 1
ATOM 1196 C C . ASP A 1 163 ? -26.007 -7.436 7.242 1.00 92.12 163 ASP A C 1
ATOM 1198 O O . ASP A 1 163 ? -25.038 -7.972 6.703 1.00 92.12 163 ASP A O 1
ATOM 1202 N N . VAL A 1 164 ? -25.850 -6.316 7.962 1.00 94.12 164 VAL A N 1
ATOM 1203 C CA . VAL A 1 164 ? -24.544 -5.671 8.195 1.00 94.12 164 VAL A CA 1
ATOM 1204 C C . VAL A 1 164 ? -23.571 -6.569 8.972 1.00 94.12 164 VAL A C 1
ATOM 1206 O O . VAL A 1 164 ? -22.374 -6.560 8.692 1.00 94.12 164 VAL A O 1
ATOM 1209 N N . ILE A 1 165 ? -24.070 -7.382 9.911 1.00 96.19 165 ILE A N 1
ATOM 1210 C CA . ILE A 1 165 ? -23.253 -8.334 10.678 1.00 96.19 165 ILE A CA 1
ATOM 1211 C C . ILE A 1 165 ? -22.826 -9.499 9.786 1.00 96.19 165 ILE A C 1
ATOM 1213 O O . ILE A 1 165 ? -21.674 -9.926 9.850 1.00 96.19 165 ILE A O 1
ATOM 1217 N N . GLN A 1 166 ? -23.724 -9.978 8.922 1.00 95.06 166 GLN A N 1
ATOM 1218 C CA . GLN A 1 166 ? -23.403 -11.027 7.953 1.00 95.06 166 GLN A CA 1
ATOM 1219 C C . GLN A 1 166 ? -22.373 -10.546 6.927 1.00 95.06 166 GLN A C 1
ATOM 1221 O O . GLN A 1 166 ? -21.411 -11.257 6.662 1.00 95.06 166 GLN A O 1
ATOM 1226 N N . ARG A 1 167 ? -22.484 -9.303 6.439 1.00 95.50 167 ARG A N 1
ATOM 1227 C CA . ARG A 1 167 ? -21.460 -8.704 5.568 1.00 95.50 167 ARG A CA 1
ATOM 1228 C C . ARG A 1 167 ? -20.089 -8.632 6.231 1.00 95.50 167 ARG A C 1
ATOM 1230 O O . ARG A 1 167 ? -19.102 -9.013 5.611 1.00 95.50 167 ARG A O 1
ATOM 1237 N N . TRP A 1 168 ? -20.014 -8.181 7.487 1.00 97.12 168 TRP A N 1
ATOM 1238 C CA . TRP A 1 168 ? -18.751 -8.207 8.231 1.00 97.12 168 TRP A CA 1
ATOM 1239 C C . TRP A 1 168 ? -18.193 -9.626 8.345 1.00 97.12 168 TRP A C 1
ATOM 1241 O O . TRP A 1 168 ? -17.005 -9.828 8.111 1.00 97.12 168 TRP A O 1
ATOM 1251 N N . ALA A 1 169 ? -19.040 -10.605 8.670 1.00 97.50 169 ALA A N 1
ATOM 1252 C CA . ALA A 1 169 ? -18.643 -12.007 8.742 1.00 97.50 169 ALA A CA 1
ATOM 1253 C C . ALA A 1 169 ? -18.064 -12.519 7.416 1.00 97.50 169 ALA A C 1
ATOM 1255 O O . ALA A 1 169 ? -16.981 -13.103 7.416 1.00 97.50 169 ALA A O 1
ATOM 1256 N N . ASP A 1 170 ? -18.748 -12.260 6.304 1.00 96.94 170 ASP A N 1
ATOM 1257 C CA . ASP A 1 170 ? -18.333 -12.713 4.980 1.00 96.94 170 ASP A CA 1
ATOM 1258 C C . ASP A 1 170 ? -17.010 -12.071 4.548 1.00 96.94 170 ASP A C 1
ATOM 1260 O O . ASP A 1 170 ? -16.097 -12.770 4.105 1.00 96.94 170 ASP A O 1
ATOM 1264 N N . TYR A 1 171 ? -16.862 -10.752 4.718 1.00 97.94 171 TYR A N 1
ATOM 1265 C CA . TYR A 1 171 ? -15.635 -10.047 4.338 1.00 97.94 171 TYR A CA 1
ATOM 1266 C C . TYR A 1 171 ? -14.442 -10.431 5.218 1.00 97.94 171 TYR A C 1
ATOM 1268 O O . TYR A 1 171 ? -13.329 -10.554 4.709 1.00 97.94 171 TYR A O 1
ATOM 1276 N N . LEU A 1 172 ? -14.650 -10.680 6.514 1.00 98.31 172 LEU A N 1
ATOM 1277 C CA . LEU A 1 172 ? -13.597 -11.156 7.416 1.00 98.31 172 LEU A CA 1
ATOM 1278 C C . LEU A 1 172 ? -13.137 -12.577 7.075 1.00 98.31 172 LEU A C 1
ATOM 1280 O O . LEU A 1 172 ? -11.936 -12.833 7.036 1.00 98.31 172 LEU A O 1
ATOM 1284 N N . GLU A 1 173 ? -14.064 -13.503 6.813 1.00 97.94 173 GLU A N 1
ATOM 1285 C CA . GLU A 1 173 ? -13.717 -14.874 6.409 1.00 97.94 173 GLU A CA 1
ATOM 1286 C C . GLU A 1 173 ? -13.014 -14.904 5.053 1.00 97.94 173 GLU A C 1
ATOM 1288 O O . GLU A 1 173 ? -12.017 -15.610 4.887 1.00 97.94 173 GLU A O 1
ATOM 1293 N N . TYR A 1 174 ? -13.471 -14.080 4.111 1.00 97.75 174 TYR A N 1
ATOM 1294 C CA . TYR A 1 174 ? -12.792 -13.901 2.836 1.00 97.75 174 TYR A CA 1
ATOM 1295 C C . TYR A 1 174 ? -11.366 -13.364 3.035 1.00 97.75 174 TYR A C 1
ATOM 1297 O O . TYR A 1 174 ? -10.411 -13.959 2.543 1.00 97.75 174 TYR A O 1
ATOM 1305 N N . SER A 1 175 ? -11.196 -12.321 3.854 1.00 98.06 175 SER A N 1
ATOM 1306 C CA . SER A 1 175 ? -9.878 -11.763 4.204 1.00 98.06 175 SER A CA 1
ATOM 1307 C C . SER A 1 175 ? -8.962 -12.798 4.870 1.00 98.06 175 SER A C 1
ATOM 1309 O O . SER A 1 175 ? -7.764 -12.848 4.586 1.00 98.06 175 SER A O 1
ATOM 1311 N N . TYR A 1 176 ? -9.520 -13.652 5.738 1.00 97.94 176 TYR A N 1
ATOM 1312 C CA . TYR A 1 176 ? -8.799 -14.758 6.368 1.00 97.94 176 TYR A CA 1
ATOM 1313 C C . TYR A 1 176 ? -8.274 -15.754 5.339 1.00 97.94 176 TYR A C 1
ATOM 1315 O O . TYR A 1 176 ? -7.093 -16.106 5.389 1.00 97.94 176 TYR A O 1
ATOM 1323 N N . SER A 1 177 ? -9.137 -16.191 4.415 1.00 96.69 177 SER A N 1
ATOM 1324 C CA . SER A 1 177 ? -8.750 -17.114 3.346 1.00 96.69 177 SER A CA 1
ATOM 1325 C C . SER A 1 177 ? -7.681 -16.493 2.462 1.00 96.69 177 SER A C 1
ATOM 1327 O O . SER A 1 177 ? -6.610 -17.074 2.335 1.00 96.69 177 SER A O 1
ATOM 1329 N N . THR A 1 178 ? -7.912 -15.282 1.948 1.00 96.12 178 THR A N 1
ATOM 1330 C CA . THR A 1 178 ? -6.985 -14.601 1.038 1.00 96.12 178 THR A CA 1
ATOM 1331 C C . THR A 1 178 ? -5.598 -14.463 1.655 1.00 96.12 178 THR A C 1
ATOM 1333 O O . THR A 1 178 ? -4.615 -14.917 1.077 1.00 96.12 178 THR A O 1
ATOM 1336 N N . LEU A 1 179 ? -5.482 -13.909 2.866 1.00 97.69 179 LEU A N 1
ATOM 1337 C CA . LEU A 1 179 ? -4.176 -13.769 3.518 1.00 97.69 179 LEU A CA 1
ATOM 1338 C C . LEU A 1 179 ? -3.526 -15.129 3.825 1.00 97.69 179 LEU A C 1
ATOM 1340 O O . LEU A 1 179 ? -2.301 -15.257 3.749 1.00 97.69 179 LEU A O 1
ATOM 1344 N N . GLY A 1 180 ? -4.328 -16.145 4.154 1.00 97.06 180 GLY A N 1
ATOM 1345 C CA . GLY A 1 180 ? -3.865 -17.520 4.336 1.00 97.06 180 GLY A CA 1
ATOM 1346 C C . GLY A 1 180 ? -3.314 -18.141 3.050 1.00 97.06 180 GLY A C 1
ATOM 1347 O O . GLY A 1 180 ? -2.244 -18.751 3.086 1.00 97.06 180 GLY A O 1
ATOM 1348 N N . ASP A 1 181 ? -3.985 -17.925 1.919 1.00 94.38 181 ASP A N 1
ATOM 1349 C CA . ASP A 1 181 ? -3.592 -18.400 0.587 1.00 94.38 181 ASP A CA 1
ATOM 1350 C C . ASP A 1 181 ? -2.323 -17.690 0.088 1.00 94.38 181 ASP A C 1
ATOM 1352 O O . ASP A 1 181 ? -1.448 -18.311 -0.518 1.00 94.38 181 ASP A O 1
ATOM 1356 N N . LEU A 1 182 ? -2.141 -16.418 0.462 1.00 94.12 182 LEU A N 1
ATOM 1357 C CA . LEU A 1 182 ? -0.880 -15.682 0.299 1.00 94.12 182 LEU A CA 1
ATOM 1358 C C . LEU A 1 182 ? 0.235 -16.169 1.248 1.00 94.12 182 LEU A C 1
ATOM 1360 O O . LEU A 1 182 ? 1.375 -15.707 1.177 1.00 94.12 182 LEU A O 1
ATOM 1364 N N . GLY A 1 183 ? -0.070 -17.115 2.139 1.00 95.62 183 GLY A N 1
ATOM 1365 C CA . GLY A 1 183 ? 0.867 -17.793 3.029 1.00 95.62 183 GLY A CA 1
ATOM 1366 C C . GLY A 1 183 ? 1.094 -17.104 4.374 1.00 95.62 183 GLY A C 1
ATOM 1367 O O . GLY A 1 183 ? 1.935 -17.571 5.154 1.00 95.62 183 GLY A O 1
ATOM 1368 N N . PHE A 1 184 ? 0.403 -16.002 4.676 1.00 97.56 184 PHE A N 1
ATOM 1369 C CA . PHE A 1 184 ? 0.543 -15.342 5.972 1.00 97.56 184 PHE A CA 1
ATOM 1370 C C . PHE A 1 184 ? 0.050 -16.246 7.110 1.00 97.56 184 PHE A C 1
ATOM 1372 O O . PHE A 1 184 ? -0.868 -17.049 6.938 1.00 97.56 184 PHE A O 1
ATOM 1379 N N . PRO A 1 185 ? 0.644 -16.142 8.313 1.00 96.38 185 PRO A N 1
ATOM 1380 C CA . PRO A 1 185 ? 0.346 -17.044 9.417 1.00 96.38 185 PRO A CA 1
ATOM 1381 C C . PRO A 1 185 ? -0.943 -16.637 10.156 1.00 96.38 185 PRO A C 1
ATOM 1383 O O . PRO A 1 185 ? -0.928 -16.419 11.369 1.00 96.38 185 PRO A O 1
ATOM 1386 N N . VAL A 1 186 ? -2.066 -16.561 9.437 1.00 97.12 186 VAL A N 1
ATOM 1387 C CA . VAL A 1 186 ? -3.382 -16.122 9.938 1.00 97.12 186 VAL A CA 1
ATOM 1388 C C . VAL A 1 186 ? -3.845 -16.898 11.178 1.00 97.12 186 VAL A C 1
ATOM 1390 O O . VAL A 1 186 ? -4.441 -16.322 12.086 1.00 97.12 186 VAL A O 1
ATOM 1393 N N . GLY A 1 187 ? -3.459 -18.174 11.305 1.00 95.44 187 GLY A N 1
ATOM 1394 C CA . GLY A 1 187 ? -3.754 -19.014 12.473 1.00 95.44 187 GLY A CA 1
ATOM 1395 C C . GLY A 1 187 ? -3.145 -18.536 13.802 1.00 95.44 187 GLY A C 1
ATOM 1396 O O . GLY A 1 187 ? -3.595 -18.964 14.864 1.00 95.44 187 GLY A O 1
ATOM 1397 N N . LEU A 1 188 ? -2.158 -17.629 13.786 1.00 92.56 188 LEU A N 1
ATOM 1398 C CA . LEU A 1 188 ? -1.589 -17.044 15.012 1.00 92.56 188 LEU A CA 1
ATOM 1399 C C . LEU A 1 188 ? -2.547 -16.086 15.730 1.00 92.56 188 LEU A C 1
ATOM 1401 O O . LEU A 1 188 ? -2.338 -15.787 16.908 1.00 92.56 188 LEU A O 1
ATOM 1405 N N . THR A 1 189 ? -3.587 -15.608 15.044 1.00 92.00 189 THR A N 1
ATOM 1406 C CA . THR A 1 189 ? -4.624 -14.741 15.627 1.00 92.00 189 THR A CA 1
ATOM 1407 C C . THR A 1 189 ? -5.556 -15.500 16.582 1.00 92.00 189 THR A C 1
ATOM 1409 O O . THR A 1 189 ? -6.230 -14.887 17.410 1.00 92.00 189 THR A O 1
ATOM 1412 N N . GLY A 1 190 ? -5.506 -16.836 16.564 1.00 89.38 190 GLY A N 1
ATOM 1413 C CA . GLY A 1 190 ? -6.322 -17.715 17.394 1.00 89.38 190 GLY A CA 1
ATOM 1414 C C . GLY A 1 190 ? -7.559 -18.244 16.659 1.00 89.38 190 GLY A C 1
ATOM 1415 O O . GLY A 1 190 ? -7.816 -17.877 15.518 1.00 89.38 190 GLY A O 1
ATOM 1416 N N . PRO A 1 191 ? -8.325 -19.151 17.290 1.00 88.06 191 PRO A N 1
ATOM 1417 C CA . PRO A 1 191 ? -9.405 -19.874 16.614 1.00 88.06 191 PRO A CA 1
ATOM 1418 C C . PRO A 1 191 ? -10.687 -19.054 16.418 1.00 88.06 191 PRO A C 1
ATOM 1420 O O . PRO A 1 191 ? -11.478 -19.383 15.545 1.00 88.06 191 PRO A O 1
ATOM 1423 N N . LYS A 1 192 ? -10.932 -18.047 17.264 1.00 92.06 192 LYS A N 1
ATOM 1424 C CA . LYS A 1 192 ? -12.101 -17.157 17.205 1.00 92.06 192 LYS A CA 1
ATOM 1425 C C . LYS A 1 192 ? -11.683 -15.762 17.635 1.00 92.06 192 LYS A C 1
ATOM 1427 O O . LYS A 1 192 ? -11.802 -15.412 18.809 1.00 92.06 192 LYS A O 1
ATOM 1432 N N . MET A 1 193 ? -11.109 -15.004 16.711 1.00 95.12 193 MET A N 1
ATOM 1433 C CA . MET A 1 193 ? -10.700 -13.641 17.007 1.00 95.12 193 MET A CA 1
ATOM 1434 C C . MET A 1 193 ? -11.936 -12.777 17.270 1.00 95.12 193 MET A C 1
ATOM 1436 O O . MET A 1 193 ? -12.955 -12.883 16.586 1.00 95.12 193 MET A O 1
ATOM 1440 N N . ARG A 1 194 ? -11.849 -11.939 18.301 1.00 95.88 194 ARG A N 1
ATOM 1441 C CA . ARG A 1 194 ? -12.960 -11.102 18.739 1.00 95.88 194 ARG A CA 1
ATOM 1442 C C . ARG A 1 194 ? -13.044 -9.828 17.905 1.00 95.88 194 ARG A C 1
ATOM 1444 O O . ARG A 1 194 ? -12.059 -9.097 17.798 1.00 95.88 194 ARG A O 1
ATOM 1451 N N . ILE A 1 195 ? -14.239 -9.556 17.402 1.00 97.62 195 ILE A N 1
ATOM 1452 C CA . ILE A 1 195 ? -14.619 -8.360 16.656 1.00 97.62 195 ILE A CA 1
ATOM 1453 C C . ILE A 1 195 ? -15.746 -7.669 17.421 1.00 97.62 195 ILE A C 1
ATOM 1455 O O . ILE A 1 195 ? -16.687 -8.322 17.872 1.00 97.62 195 ILE A O 1
ATOM 1459 N N . VAL A 1 196 ? -15.668 -6.352 17.566 1.00 96.88 196 VAL A N 1
ATOM 1460 C CA . VAL A 1 196 ? -16.701 -5.541 18.214 1.00 96.88 196 VAL A CA 1
ATOM 1461 C C . VAL A 1 196 ? -17.227 -4.504 17.234 1.00 96.88 196 VAL A C 1
ATOM 1463 O O . VAL A 1 196 ? -16.452 -3.752 16.648 1.00 96.88 196 VAL A O 1
ATOM 1466 N N . ILE A 1 197 ? -18.548 -4.411 17.100 1.00 96.12 197 ILE A N 1
ATOM 1467 C CA . ILE A 1 197 ? -19.182 -3.279 16.423 1.00 96.12 197 ILE A CA 1
ATOM 1468 C C . ILE A 1 197 ? -19.310 -2.142 17.439 1.00 96.12 197 ILE A C 1
ATOM 1470 O O . ILE A 1 197 ? -20.143 -2.182 18.351 1.00 96.12 197 ILE A O 1
ATOM 1474 N N . ALA A 1 198 ? -18.428 -1.154 17.312 1.00 93.94 198 ALA A N 1
ATOM 1475 C CA . ALA A 1 198 ? -18.325 0.001 18.192 1.00 93.94 198 ALA A CA 1
ATOM 1476 C C . ALA A 1 198 ? -19.625 0.813 18.214 1.00 93.94 198 ALA A C 1
ATOM 1478 O O . ALA A 1 198 ? -20.435 0.731 17.300 1.00 93.94 198 ALA A O 1
ATOM 1479 N N . ASN A 1 199 ? -19.821 1.628 19.250 1.00 91.25 199 ASN A N 1
ATOM 1480 C CA . ASN A 1 199 ? -20.956 2.554 19.374 1.00 91.25 199 ASN A CA 1
ATOM 1481 C C . ASN A 1 199 ? -22.358 1.897 19.392 1.00 91.25 199 ASN A C 1
ATOM 1483 O O . ASN A 1 199 ? -23.359 2.586 19.221 1.00 91.25 199 ASN A O 1
ATOM 1487 N N . THR A 1 200 ? -22.458 0.587 19.643 1.00 90.44 200 THR A N 1
ATOM 1488 C CA . THR A 1 200 ? -23.742 -0.148 19.740 1.00 90.44 200 THR A CA 1
ATOM 1489 C C . THR A 1 200 ? -24.250 -0.322 21.179 1.00 90.44 200 THR A C 1
ATOM 1491 O O . THR A 1 200 ? -25.393 -0.720 21.406 1.00 90.44 200 THR A O 1
ATOM 1494 N N . SER A 1 201 ? -23.419 0.032 22.160 1.00 83.50 201 SER A N 1
ATOM 1495 C CA . SER A 1 201 ? -23.748 0.136 23.584 1.00 83.50 201 SER A CA 1
ATOM 1496 C C . SER A 1 201 ? -23.020 1.338 24.177 1.00 83.50 201 SER A C 1
ATOM 1498 O O . SER A 1 201 ? -21.944 1.707 23.707 1.00 83.50 201 SER A O 1
ATOM 1500 N N . ASN A 1 202 ? -23.569 1.940 25.235 1.00 85.38 202 ASN A N 1
ATOM 1501 C CA . ASN A 1 202 ? -22.941 3.075 25.925 1.00 85.38 202 ASN A CA 1
ATOM 1502 C C . ASN A 1 202 ? -21.800 2.612 26.860 1.00 85.38 202 ASN A C 1
ATOM 1504 O O . ASN A 1 202 ? -21.811 2.876 28.064 1.00 85.38 202 ASN A O 1
ATOM 1508 N N . ILE A 1 203 ? -20.854 1.851 26.305 1.00 89.62 203 ILE A N 1
ATOM 1509 C CA . ILE A 1 203 ? -19.691 1.286 26.992 1.00 89.62 203 ILE A CA 1
ATOM 1510 C C . ILE A 1 203 ? -18.453 2.055 26.516 1.00 89.62 203 ILE A C 1
ATOM 1512 O O . ILE A 1 203 ? -18.101 1.937 25.341 1.00 89.62 203 ILE A O 1
ATOM 1516 N N . PRO A 1 204 ? -17.768 2.809 27.399 1.00 90.06 204 PRO A N 1
ATOM 1517 C CA . PRO A 1 204 ? -16.629 3.638 27.018 1.00 90.06 204 PRO A CA 1
ATOM 1518 C C . PRO A 1 204 ? -15.515 2.890 26.289 1.00 90.06 204 PRO A C 1
ATOM 1520 O O . PRO A 1 204 ? -14.875 3.485 25.433 1.00 90.06 204 PRO A O 1
ATOM 1523 N N . GLU A 1 205 ? -15.277 1.609 26.590 1.00 91.19 205 GLU A N 1
ATOM 1524 C CA . GLU A 1 205 ? -14.283 0.759 25.917 1.00 91.19 205 GLU A CA 1
ATOM 1525 C C . GLU A 1 205 ? -14.586 0.503 24.433 1.00 91.19 205 GLU A C 1
ATOM 1527 O O . GLU A 1 205 ? -13.661 0.221 23.672 1.00 91.19 205 GLU A O 1
ATOM 1532 N N . TYR A 1 206 ? -15.852 0.612 24.020 1.00 92.94 206 TYR A N 1
ATOM 1533 C CA . TYR A 1 206 ? -16.327 0.325 22.661 1.00 92.94 206 TYR A CA 1
ATOM 1534 C C . TYR A 1 206 ? -16.747 1.581 21.898 1.00 92.94 206 TYR A C 1
ATOM 1536 O O . TYR A 1 206 ? -17.431 1.487 20.881 1.00 92.94 206 TYR A O 1
ATOM 1544 N N . THR A 1 207 ? -16.331 2.757 22.368 1.00 92.31 207 THR A N 1
ATOM 1545 C CA . THR A 1 207 ? -16.482 4.013 21.629 1.00 92.31 207 THR A CA 1
ATOM 1546 C C . THR A 1 207 ? -15.397 4.142 20.566 1.00 92.31 207 THR A C 1
ATOM 1548 O O . THR A 1 207 ? -14.217 3.938 20.873 1.00 92.31 207 THR A O 1
ATOM 1551 N N . LEU A 1 208 ? -15.795 4.549 19.357 1.00 92.00 208 LEU A N 1
ATOM 1552 C CA . LEU A 1 208 ? -14.909 4.968 18.268 1.00 92.00 208 LEU A CA 1
ATOM 1553 C C . LEU A 1 208 ? -15.521 6.172 17.537 1.00 92.00 208 LEU A C 1
ATOM 1555 O O . LEU A 1 208 ? -16.654 6.107 17.065 1.00 92.00 208 LEU A O 1
ATOM 1559 N N . SER A 1 209 ? -14.795 7.284 17.458 1.00 88.88 209 SER A N 1
ATOM 1560 C CA . SER A 1 209 ? -15.293 8.526 16.860 1.00 88.88 209 SER A CA 1
ATOM 1561 C C . SER A 1 209 ? -15.606 8.379 15.368 1.00 88.88 209 SER A C 1
ATOM 1563 O O . SER A 1 209 ? -14.980 7.602 14.647 1.00 88.88 209 SER A O 1
ATOM 1565 N N . THR A 1 210 ? -16.549 9.190 14.888 1.00 76.94 210 THR A N 1
ATOM 1566 C CA . THR A 1 210 ? -16.786 9.405 13.455 1.00 76.94 210 THR A CA 1
ATOM 1567 C C . THR A 1 210 ? -15.499 9.891 12.782 1.00 76.94 210 THR A C 1
ATOM 1569 O O . THR A 1 210 ? -14.851 10.799 13.314 1.00 76.94 210 THR A O 1
ATOM 1572 N N . GLY A 1 211 ? -15.148 9.303 11.636 1.00 78.06 211 GLY A N 1
ATOM 1573 C CA . GLY A 1 211 ? -13.905 9.567 10.903 1.00 78.06 211 GLY A CA 1
ATOM 1574 C C . GLY A 1 211 ? -12.813 8.503 11.056 1.00 78.06 211 GLY A C 1
ATOM 1575 O O . GLY A 1 211 ? -11.753 8.650 10.462 1.00 78.06 211 GLY A O 1
ATOM 1576 N N . PHE A 1 212 ? -13.067 7.432 11.813 1.00 87.06 212 PHE A N 1
ATOM 1577 C CA . PHE A 1 212 ? -12.224 6.235 11.810 1.00 87.06 212 PHE A CA 1
ATOM 1578 C C . PHE A 1 212 ? -13.049 5.010 11.441 1.00 87.06 212 PHE A C 1
ATOM 1580 O O . PHE A 1 212 ? -14.139 4.808 11.994 1.00 87.06 212 PHE A O 1
ATOM 1587 N N . PHE A 1 213 ? -12.525 4.198 10.524 1.00 90.81 213 PHE A N 1
ATOM 1588 C CA . PHE A 1 213 ? -13.207 2.996 10.046 1.00 90.81 213 PHE A CA 1
ATOM 1589 C C . PHE A 1 213 ? -13.151 1.848 11.054 1.00 90.81 213 PHE A C 1
ATOM 1591 O O . PHE A 1 213 ? -14.175 1.217 11.346 1.00 90.81 213 PHE A O 1
ATOM 1598 N N . GLY A 1 214 ? -11.967 1.613 11.617 1.00 94.06 214 GLY A N 1
ATOM 1599 C CA . GLY A 1 214 ? -11.698 0.539 12.559 1.00 94.06 214 GLY A CA 1
ATOM 1600 C C . GLY A 1 214 ? -10.416 0.765 13.352 1.00 94.06 214 GLY A C 1
ATOM 1601 O O . GLY A 1 214 ? -9.734 1.778 13.191 1.00 94.06 214 GLY A O 1
ATOM 1602 N N . VAL A 1 215 ? -10.147 -0.149 14.282 1.00 94.81 215 VAL A N 1
ATOM 1603 C CA . VAL A 1 215 ? -8.923 -0.175 15.086 1.00 94.81 215 VAL A CA 1
ATOM 1604 C C . VAL A 1 215 ? -8.636 -1.580 15.593 1.00 94.81 215 VAL A C 1
ATOM 1606 O O . VAL A 1 215 ? -9.509 -2.262 16.137 1.00 94.81 215 VAL A O 1
ATOM 1609 N N . THR A 1 216 ? -7.371 -1.969 15.500 1.00 95.12 216 THR A N 1
ATOM 1610 C CA . THR A 1 216 ? -6.838 -3.224 16.016 1.00 95.12 216 THR A CA 1
ATOM 1611 C C . THR A 1 216 ? -6.073 -2.989 17.311 1.00 95.12 216 THR A C 1
ATOM 1613 O O . THR A 1 216 ? -5.119 -2.209 17.382 1.00 95.12 216 THR A O 1
ATOM 1616 N N . TYR A 1 217 ? -6.458 -3.716 18.356 1.00 92.81 217 TYR A N 1
ATOM 1617 C CA . TYR A 1 217 ? -5.877 -3.601 19.687 1.00 92.81 217 TYR A CA 1
ATOM 1618 C C . TYR A 1 217 ? -4.970 -4.783 20.012 1.00 92.81 217 TYR A C 1
ATOM 1620 O O . TYR A 1 217 ? -5.397 -5.935 19.975 1.00 92.81 217 TYR A O 1
ATOM 1628 N N . HIS A 1 218 ? -3.741 -4.491 20.438 1.00 87.62 218 HIS A N 1
ATOM 1629 C CA . HIS A 1 218 ? -2.828 -5.472 21.022 1.00 87.62 218 HIS A CA 1
ATOM 1630 C C . HIS A 1 218 ? -2.835 -5.353 22.554 1.00 87.62 218 HIS A C 1
ATOM 1632 O O . HIS A 1 218 ? -2.416 -4.337 23.116 1.00 87.62 218 HIS A O 1
ATOM 1638 N N . MET A 1 219 ? -3.346 -6.377 23.237 1.00 87.50 219 MET A N 1
ATOM 1639 C CA . MET A 1 219 ? -3.471 -6.404 24.696 1.00 87.50 219 MET A CA 1
ATOM 1640 C C . MET A 1 219 ? -2.141 -6.760 25.371 1.00 87.50 219 MET A C 1
ATOM 1642 O O . MET A 1 219 ? -1.287 -7.433 24.796 1.00 87.50 219 MET A O 1
ATOM 1646 N N . THR A 1 220 ? -1.974 -6.370 26.637 1.00 83.00 220 THR A N 1
ATOM 1647 C CA . THR A 1 220 ? -0.747 -6.640 27.413 1.00 83.00 220 THR A CA 1
ATOM 1648 C C . THR A 1 220 ? -0.453 -8.124 27.640 1.00 83.00 220 THR A C 1
ATOM 1650 O O . THR A 1 220 ? 0.679 -8.472 27.952 1.00 83.00 220 THR A O 1
ATOM 1653 N N . ASP A 1 221 ? -1.453 -9.000 27.521 1.00 84.44 221 ASP A N 1
ATOM 1654 C CA . ASP A 1 221 ? -1.294 -10.458 27.623 1.00 84.44 221 ASP A CA 1
ATOM 1655 C C . ASP A 1 221 ? -1.130 -11.148 26.254 1.00 84.44 221 ASP A C 1
ATOM 1657 O O . ASP A 1 221 ? -1.184 -12.374 26.155 1.00 84.44 221 ASP A O 1
ATOM 1661 N N . GLY A 1 222 ? -0.938 -10.360 25.193 1.00 83.69 222 GLY A N 1
ATOM 1662 C CA . GLY A 1 222 ? -0.721 -10.833 23.832 1.00 83.69 222 GLY A CA 1
ATOM 1663 C C . GLY A 1 222 ? -1.997 -11.182 23.067 1.00 83.69 222 GLY A C 1
ATOM 1664 O O . GLY A 1 222 ? -1.895 -11.598 21.912 1.00 83.69 222 GLY A O 1
ATOM 1665 N N . ARG A 1 223 ? -3.198 -11.044 23.646 1.00 88.50 223 ARG A N 1
ATOM 1666 C CA . ARG A 1 223 ? -4.454 -11.170 22.885 1.00 88.50 223 ARG A CA 1
ATOM 1667 C C . ARG A 1 223 ? -4.643 -9.990 21.928 1.00 88.50 223 ARG A C 1
ATOM 1669 O O . ARG A 1 223 ? -4.128 -8.900 22.163 1.00 88.50 223 ARG A O 1
ATOM 1676 N N . ILE A 1 224 ? -5.397 -10.224 20.855 1.00 91.94 224 ILE A N 1
ATOM 1677 C CA . ILE A 1 224 ? -5.756 -9.210 19.859 1.00 91.94 224 ILE A CA 1
ATOM 1678 C C . ILE A 1 224 ? -7.272 -9.207 19.680 1.00 91.94 224 ILE A C 1
ATOM 1680 O O . ILE A 1 224 ? -7.905 -10.263 19.736 1.00 91.94 224 ILE A O 1
ATOM 1684 N N . TRP A 1 225 ? -7.843 -8.023 19.489 1.00 95.12 225 TRP A N 1
ATOM 1685 C CA . TRP A 1 225 ? -9.239 -7.837 19.104 1.00 95.12 225 TRP A CA 1
ATOM 1686 C C . TRP A 1 225 ? -9.376 -6.590 18.228 1.00 95.12 225 TRP A C 1
ATOM 1688 O O . TRP A 1 225 ? -8.512 -5.712 18.263 1.00 95.12 225 TRP A O 1
ATOM 1698 N N . ILE A 1 226 ? -10.452 -6.525 17.448 1.00 97.25 226 ILE A N 1
ATOM 1699 C CA . ILE A 1 226 ? -10.708 -5.434 16.498 1.00 97.25 226 ILE A CA 1
ATOM 1700 C C . ILE A 1 226 ? -12.037 -4.768 16.843 1.00 97.25 226 ILE A C 1
ATOM 1702 O O . ILE A 1 226 ? -12.992 -5.449 17.227 1.00 97.25 226 ILE A O 1
ATOM 1706 N N . ALA A 1 227 ? -12.104 -3.447 16.701 1.00 96.94 227 ALA A N 1
ATOM 1707 C CA . ALA A 1 227 ? -13.357 -2.705 16.704 1.00 96.94 227 ALA A CA 1
ATOM 1708 C C . ALA A 1 227 ? -13.598 -2.055 15.340 1.00 96.94 227 ALA A C 1
ATOM 1710 O O . ALA A 1 227 ? -12.700 -1.407 14.808 1.00 96.94 227 ALA A O 1
ATOM 1711 N N . PHE A 1 228 ? -14.817 -2.170 14.821 1.00 96.19 228 PHE A N 1
ATOM 1712 C CA . PHE A 1 228 ? -15.274 -1.453 13.629 1.00 96.19 228 PHE A CA 1
ATOM 1713 C C . PHE A 1 228 ? -16.316 -0.413 14.007 1.00 96.19 228 PHE A C 1
ATOM 1715 O O . PHE A 1 228 ? -17.112 -0.646 14.917 1.00 96.19 228 PHE A O 1
ATOM 1722 N N . ASN A 1 229 ? -16.342 0.725 13.315 1.00 93.19 229 ASN A N 1
ATOM 1723 C CA . ASN A 1 229 ? -17.421 1.689 13.506 1.00 93.19 229 ASN A CA 1
ATOM 1724 C C . ASN A 1 229 ? -18.771 1.062 13.115 1.00 93.19 229 ASN A C 1
ATOM 1726 O O . ASN A 1 229 ? -18.852 0.315 12.142 1.00 93.19 229 ASN A O 1
ATOM 1730 N N . SER A 1 230 ? -19.843 1.371 13.848 1.00 91.62 230 SER A N 1
ATOM 1731 C CA . SER A 1 230 ? -21.187 0.865 13.528 1.00 91.62 230 SER A CA 1
ATOM 1732 C C . SER A 1 230 ? -21.772 1.458 12.251 1.00 91.62 230 SER A C 1
ATOM 1734 O O . SER A 1 230 ? -22.740 0.927 11.715 1.00 91.62 230 SER A O 1
ATOM 1736 N N . SER A 1 231 ? -21.242 2.596 11.805 1.00 90.12 231 SER A N 1
ATOM 1737 C CA . SER A 1 231 ? -21.697 3.289 10.610 1.00 90.12 231 SER A CA 1
ATOM 1738 C C . SER A 1 231 ? -20.584 4.150 10.034 1.00 90.12 231 SER A C 1
ATOM 1740 O O . SER A 1 231 ? -19.806 4.757 10.771 1.00 90.12 231 SER A O 1
ATOM 1742 N N . TYR A 1 232 ? -20.566 4.242 8.711 1.00 90.12 232 TYR A N 1
ATOM 1743 C CA . TYR A 1 232 ? -19.772 5.185 7.933 1.00 90.12 232 TYR A CA 1
ATOM 1744 C C . TYR A 1 232 ? -20.635 6.334 7.393 1.00 90.12 232 TYR A C 1
ATOM 1746 O O . TYR A 1 232 ? -20.208 7.095 6.527 1.00 90.12 232 TYR A O 1
ATOM 1754 N N . ALA A 1 233 ? -21.859 6.510 7.901 1.00 86.94 233 ALA A N 1
ATOM 1755 C CA . ALA A 1 233 ? -22.687 7.659 7.567 1.00 86.94 233 ALA A CA 1
ATOM 1756 C C . ALA A 1 233 ? -21.941 8.972 7.852 1.00 86.94 233 ALA A C 1
ATOM 1758 O O . ALA A 1 233 ? -21.439 9.206 8.953 1.00 86.94 233 ALA A O 1
ATOM 1759 N N . GLY A 1 234 ? -21.879 9.843 6.845 1.00 80.25 234 GLY A N 1
ATOM 1760 C CA . GLY A 1 234 ? -21.147 11.109 6.917 1.00 80.25 234 GLY A CA 1
ATOM 1761 C C . GLY A 1 234 ? -19.640 11.001 6.666 1.00 80.25 234 GLY A C 1
ATOM 1762 O O . GLY A 1 234 ? -18.973 12.032 6.669 1.00 80.25 234 GLY A O 1
ATOM 1763 N N . PHE A 1 235 ? -19.100 9.806 6.419 1.00 81.06 235 PHE A N 1
ATOM 1764 C CA . PHE A 1 235 ? -17.708 9.636 6.012 1.00 81.06 235 PHE A CA 1
ATOM 1765 C C . PHE A 1 235 ? -17.575 10.050 4.536 1.00 81.06 235 PHE A C 1
ATOM 1767 O O . PHE A 1 235 ? -18.476 9.806 3.730 1.00 81.06 235 PHE A O 1
ATOM 1774 N N . GLY A 1 236 ? -16.476 10.719 4.179 1.00 76.69 236 GLY A N 1
ATOM 1775 C CA . GLY A 1 236 ? -16.156 11.033 2.785 1.00 76.69 236 GLY A CA 1
ATOM 1776 C C . GLY A 1 236 ? -15.576 9.803 2.099 1.00 76.69 236 GLY A C 1
ATOM 1777 O O . GLY A 1 236 ? -14.372 9.589 2.199 1.00 76.69 236 GLY A O 1
ATOM 1778 N N . LEU A 1 237 ? -16.434 8.995 1.473 1.00 83.06 237 LEU A N 1
ATOM 1779 C CA . LEU A 1 237 ? -16.052 7.754 0.794 1.00 83.06 237 LEU A CA 1
ATOM 1780 C C . LEU A 1 237 ? -15.882 7.999 -0.705 1.00 83.06 237 LEU A C 1
ATOM 1782 O O . LEU A 1 237 ? -16.764 8.592 -1.329 1.00 83.06 237 LEU A O 1
ATOM 1786 N N . ASP A 1 238 ? -14.762 7.541 -1.251 1.00 84.06 238 ASP A N 1
ATOM 1787 C CA . ASP A 1 238 ? -14.411 7.638 -2.666 1.00 84.06 238 ASP A CA 1
ATOM 1788 C C . ASP A 1 238 ? -13.651 6.363 -3.041 1.00 84.06 238 ASP A C 1
ATOM 1790 O O . ASP A 1 238 ? -12.483 6.219 -2.691 1.00 84.06 238 ASP A O 1
ATOM 1794 N N . ASN A 1 239 ? -14.365 5.407 -3.631 1.00 89.00 239 ASN A N 1
ATOM 1795 C CA . ASN A 1 239 ? -13.841 4.114 -4.056 1.00 89.00 239 ASN A CA 1
ATOM 1796 C C . ASN A 1 239 ? -14.726 3.532 -5.167 1.00 89.00 239 ASN A C 1
ATOM 1798 O O . ASN A 1 239 ? -15.873 3.958 -5.349 1.00 89.00 239 ASN A O 1
ATOM 1802 N N . ASP A 1 240 ? -14.184 2.561 -5.891 1.00 91.00 240 ASP A N 1
ATOM 1803 C CA . ASP A 1 240 ? -14.732 2.031 -7.140 1.00 91.00 240 ASP A CA 1
ATOM 1804 C C . ASP A 1 240 ? -15.641 0.804 -6.942 1.00 91.00 240 ASP A C 1
ATOM 1806 O O . ASP A 1 240 ? -16.050 0.171 -7.920 1.00 91.00 240 ASP A O 1
ATOM 1810 N N . ASP A 1 241 ? -16.030 0.487 -5.695 1.00 92.12 241 ASP A N 1
ATOM 1811 C CA . ASP A 1 241 ? -16.864 -0.684 -5.415 1.00 92.12 241 ASP A CA 1
ATOM 1812 C C . ASP A 1 241 ? -18.140 -0.687 -6.282 1.00 92.12 241 ASP A C 1
ATOM 1814 O O . ASP A 1 241 ? -18.939 0.259 -6.243 1.00 92.12 241 ASP A O 1
ATOM 1818 N N . PRO A 1 242 ? -18.405 -1.776 -7.028 1.00 89.31 242 PRO A N 1
ATOM 1819 C CA . PRO A 1 242 ? -19.462 -1.791 -8.036 1.00 89.31 242 PRO A CA 1
ATOM 1820 C C . PRO A 1 242 ? -20.880 -1.782 -7.449 1.00 89.31 242 PRO A C 1
ATOM 1822 O O . PRO A 1 242 ? -21.856 -1.643 -8.193 1.00 89.31 242 PRO A O 1
ATOM 1825 N N . VAL A 1 243 ? -21.030 -1.992 -6.138 1.00 90.12 243 VAL A N 1
ATOM 1826 C CA . VAL A 1 243 ? -22.328 -2.071 -5.460 1.00 90.12 243 VAL A CA 1
ATOM 1827 C C . VAL A 1 243 ? -22.588 -0.821 -4.631 1.00 90.12 243 VAL A C 1
ATOM 1829 O O . VAL A 1 243 ? -23.681 -0.258 -4.709 1.00 90.12 243 VAL A O 1
ATOM 1832 N N . SER A 1 244 ? -21.634 -0.424 -3.791 1.00 90.12 244 SER A N 1
ATOM 1833 C CA . SER A 1 244 ? -21.776 0.721 -2.896 1.00 90.12 244 SER A CA 1
ATOM 1834 C C . SER A 1 244 ? -20.423 1.135 -2.322 1.00 90.12 244 SER A C 1
ATOM 1836 O O . SER A 1 244 ? -19.744 0.281 -1.744 1.00 90.12 244 SER A O 1
ATOM 1838 N N . PRO A 1 245 ? -20.084 2.438 -2.306 1.00 90.69 245 PRO A N 1
ATOM 1839 C CA . PRO A 1 245 ? -18.844 2.901 -1.687 1.00 90.69 245 PRO A CA 1
ATOM 1840 C C . PRO A 1 245 ? -18.776 2.599 -0.183 1.00 90.69 245 PRO A C 1
ATOM 1842 O O . PRO A 1 245 ? -17.697 2.414 0.376 1.00 90.69 245 PRO A O 1
ATOM 1845 N N . TYR A 1 246 ? -19.932 2.469 0.481 1.00 92.50 246 TYR A N 1
ATOM 1846 C CA . TYR A 1 246 ? -20.000 2.013 1.869 1.00 92.50 246 TYR A CA 1
ATOM 1847 C C . TYR A 1 246 ? -19.580 0.550 2.026 1.00 92.50 246 TYR A C 1
ATOM 1849 O O . TYR A 1 246 ? -18.951 0.197 3.020 1.00 92.50 246 TYR A O 1
ATOM 1857 N N . TYR A 1 247 ? -19.927 -0.310 1.065 1.00 93.69 247 TYR A N 1
ATOM 1858 C CA . TYR A 1 247 ? -19.531 -1.718 1.090 1.00 93.69 247 TYR A CA 1
ATOM 1859 C C . TYR A 1 247 ? -18.072 -1.887 0.678 1.00 93.69 247 TYR A C 1
ATOM 1861 O O . TYR A 1 247 ? -17.395 -2.703 1.297 1.00 93.69 247 TYR A O 1
ATOM 1869 N N . GLY A 1 248 ? -17.582 -1.079 -0.268 1.00 93.88 248 GLY A N 1
ATOM 1870 C CA . GLY A 1 248 ? -16.154 -0.951 -0.566 1.00 93.88 248 GLY A CA 1
ATOM 1871 C C . GLY A 1 248 ? -15.349 -0.641 0.693 1.00 93.88 248 GLY A C 1
ATOM 1872 O O . GLY A 1 248 ? -14.482 -1.422 1.077 1.00 93.88 248 GLY A O 1
ATOM 1873 N N . ALA A 1 249 ? -15.748 0.401 1.429 1.00 92.75 249 ALA A N 1
ATOM 1874 C CA . ALA A 1 249 ? -15.117 0.772 2.694 1.00 92.75 249 ALA A CA 1
ATOM 1875 C C . ALA A 1 249 ? -15.149 -0.364 3.740 1.00 92.75 249 ALA A C 1
ATOM 1877 O O . ALA A 1 249 ? -14.159 -0.593 4.432 1.00 92.75 249 ALA A O 1
ATOM 1878 N N . MET A 1 250 ? -16.252 -1.122 3.855 1.00 95.06 250 MET A N 1
ATOM 1879 C CA . MET A 1 250 ? -16.305 -2.294 4.749 1.00 95.06 250 MET A CA 1
ATOM 1880 C C . MET A 1 250 ? -15.317 -3.387 4.340 1.00 95.06 250 MET A C 1
ATOM 1882 O O . MET A 1 250 ? -14.668 -3.968 5.208 1.00 95.06 250 MET A O 1
ATOM 1886 N N . LYS A 1 251 ? -15.232 -3.690 3.040 1.00 96.19 251 LYS A N 1
ATOM 1887 C CA . LYS A 1 251 ? -14.345 -4.723 2.495 1.00 96.19 251 LYS A CA 1
ATOM 1888 C C . LYS A 1 251 ? -12.891 -4.412 2.835 1.00 96.19 251 LYS A C 1
ATOM 1890 O O . LYS A 1 251 ? -12.246 -5.206 3.519 1.00 96.19 251 LYS A O 1
ATOM 1895 N N . VAL A 1 252 ? -12.414 -3.229 2.444 1.00 94.81 252 VAL A N 1
ATOM 1896 C CA . VAL A 1 252 ? -11.025 -2.816 2.697 1.00 94.81 252 VAL A CA 1
ATOM 1897 C C . VAL A 1 252 ? -10.736 -2.727 4.193 1.00 94.81 252 VAL A C 1
ATOM 1899 O O . VAL A 1 252 ? -9.742 -3.276 4.655 1.00 94.81 252 VAL A O 1
ATOM 1902 N N . THR A 1 253 ? -11.669 -2.203 4.997 1.00 95.88 253 THR A N 1
ATOM 1903 C CA . THR A 1 253 ? -11.509 -2.158 6.461 1.00 95.88 253 THR A CA 1
ATOM 1904 C C . THR A 1 253 ? -11.387 -3.557 7.077 1.00 95.88 253 THR A C 1
ATOM 1906 O O . THR A 1 253 ? -10.598 -3.753 8.005 1.00 95.88 253 THR A O 1
ATOM 1909 N N . ALA A 1 254 ? -12.150 -4.540 6.580 1.00 97.94 254 ALA A N 1
ATOM 1910 C CA . ALA A 1 254 ? -12.112 -5.909 7.090 1.00 97.94 254 ALA A CA 1
ATOM 1911 C C . ALA A 1 254 ? -10.725 -6.536 6.911 1.00 97.94 254 ALA A C 1
ATOM 1913 O O . ALA A 1 254 ? -10.179 -7.072 7.879 1.00 97.94 254 ALA A O 1
ATOM 1914 N N . VAL A 1 255 ? -10.147 -6.450 5.707 1.00 98.12 255 VAL A N 1
ATOM 1915 C CA . VAL A 1 255 ? -8.815 -7.010 5.434 1.00 98.12 255 VAL A CA 1
ATOM 1916 C C . VAL A 1 255 ? -7.706 -6.177 6.069 1.00 98.12 255 VAL A C 1
ATOM 1918 O O . VAL A 1 255 ? -6.805 -6.763 6.662 1.00 98.12 255 VAL A O 1
ATOM 1921 N N . HIS A 1 256 ? -7.803 -4.846 6.048 1.00 96.75 256 HIS A N 1
ATOM 1922 C CA . HIS A 1 256 ? -6.792 -3.935 6.587 1.00 96.75 256 HIS A CA 1
ATOM 1923 C C . HIS A 1 256 ? -6.568 -4.151 8.090 1.00 96.75 256 HIS A C 1
ATOM 1925 O O . HIS A 1 256 ? -5.453 -4.421 8.545 1.00 96.75 256 HIS A O 1
ATOM 1931 N N . GLU A 1 257 ? -7.642 -4.104 8.884 1.00 97.56 257 GLU A N 1
ATOM 1932 C CA . GLU A 1 257 ? -7.543 -4.297 10.333 1.00 97.56 257 GLU A CA 1
ATOM 1933 C C . GLU A 1 257 ? -7.242 -5.758 10.689 1.00 97.56 257 GLU A C 1
ATOM 1935 O O . GLU A 1 257 ? -6.476 -6.047 11.614 1.00 97.56 257 GLU A O 1
ATOM 1940 N N . PHE A 1 258 ? -7.776 -6.720 9.929 1.00 98.31 258 PHE A N 1
ATOM 1941 C CA . PHE A 1 258 ? -7.392 -8.114 10.132 1.00 98.31 258 PHE A CA 1
ATOM 1942 C C . PHE A 1 258 ? -5.905 -8.345 9.835 1.00 98.31 258 PHE A C 1
ATOM 1944 O O . PHE A 1 258 ? -5.236 -9.073 10.576 1.00 98.31 258 PHE A O 1
ATOM 1951 N N . PHE A 1 259 ? -5.346 -7.690 8.818 1.00 97.81 259 PHE A N 1
ATOM 1952 C CA . PHE A 1 259 ? -3.931 -7.812 8.514 1.00 97.81 259 PHE A CA 1
ATOM 1953 C C . PHE A 1 259 ? -3.068 -7.202 9.614 1.00 97.81 259 PHE A C 1
ATOM 1955 O O . PHE A 1 259 ? -2.096 -7.841 10.009 1.00 97.81 259 PHE A O 1
ATOM 1962 N N . HIS A 1 260 ? -3.466 -6.087 10.236 1.00 95.25 260 HIS A N 1
ATOM 1963 C CA . HIS A 1 260 ? -2.804 -5.615 11.459 1.00 95.25 260 HIS A CA 1
ATOM 1964 C C . HIS A 1 260 ? -2.790 -6.658 12.573 1.00 95.25 260 HIS A C 1
ATOM 1966 O O . HIS A 1 260 ? -1.765 -6.839 13.236 1.00 95.25 260 HIS A O 1
ATOM 1972 N N . ALA A 1 261 ? -3.886 -7.394 12.773 1.00 95.62 261 ALA A N 1
ATOM 1973 C CA . ALA A 1 261 ? -3.915 -8.462 13.767 1.00 95.62 261 ALA A CA 1
ATOM 1974 C C . ALA A 1 261 ? -2.882 -9.561 13.457 1.00 95.62 261 ALA A C 1
ATOM 1976 O O . ALA A 1 261 ? -2.211 -10.057 14.367 1.00 95.62 261 ALA A O 1
ATOM 1977 N N . VAL A 1 262 ? -2.706 -9.914 12.181 1.00 96.06 262 VAL A N 1
ATOM 1978 C CA . VAL A 1 262 ? -1.668 -10.855 11.734 1.00 96.06 262 VAL A CA 1
ATOM 1979 C C . VAL A 1 262 ? -0.271 -10.258 11.918 1.00 96.06 262 VAL A C 1
ATOM 1981 O O . VAL A 1 262 ? 0.590 -10.896 12.526 1.00 96.06 262 VAL A O 1
ATOM 1984 N N . GLN A 1 263 ? -0.047 -9.028 11.458 1.00 92.56 263 GLN A N 1
ATOM 1985 C CA . GLN A 1 263 ? 1.226 -8.317 11.552 1.00 92.56 263 GLN A CA 1
ATOM 1986 C C . GLN A 1 263 ? 1.691 -8.195 13.006 1.00 92.56 263 GLN A C 1
ATOM 1988 O O . GLN A 1 263 ? 2.834 -8.525 13.306 1.00 92.56 263 GLN A O 1
ATOM 1993 N N . TYR A 1 264 ? 0.812 -7.835 13.947 1.00 89.25 264 TYR A N 1
ATOM 1994 C CA . TYR A 1 264 ? 1.142 -7.768 15.376 1.00 89.25 264 TYR A CA 1
ATOM 1995 C C . TYR A 1 264 ? 1.606 -9.111 15.955 1.00 89.25 264 TYR A C 1
ATOM 1997 O O . TYR A 1 264 ? 2.411 -9.126 16.882 1.00 89.25 264 TYR A O 1
ATOM 2005 N N . LYS A 1 265 ? 1.166 -10.248 15.397 1.00 89.81 265 LYS A N 1
ATOM 2006 C CA . LYS A 1 265 ? 1.695 -11.581 15.748 1.00 89.81 265 LYS A CA 1
ATOM 2007 C C . LYS A 1 265 ? 3.024 -11.912 15.071 1.00 89.81 265 LYS A C 1
ATOM 2009 O O . LYS A 1 265 ? 3.705 -12.849 15.493 1.00 89.81 265 LYS A O 1
ATOM 2014 N N . MET A 1 266 ? 3.372 -11.193 14.011 1.00 89.56 266 MET A N 1
ATOM 2015 C CA . MET A 1 266 ? 4.647 -11.308 13.309 1.00 89.56 266 MET A CA 1
ATOM 2016 C C . MET A 1 266 ? 5.705 -10.347 13.858 1.00 89.56 266 MET A C 1
ATOM 2018 O O . MET A 1 266 ? 6.888 -10.619 13.680 1.00 89.56 266 MET A O 1
ATOM 2022 N N . LEU A 1 267 ? 5.311 -9.273 14.546 1.00 83.81 267 LEU A N 1
ATOM 2023 C CA . LEU A 1 267 ? 6.243 -8.327 15.153 1.00 83.81 267 LEU A CA 1
ATOM 2024 C C . LEU A 1 267 ? 7.093 -9.001 16.244 1.00 83.81 267 LEU A C 1
ATOM 2026 O O . LEU A 1 267 ? 6.546 -9.632 17.154 1.00 83.81 267 LEU A O 1
ATOM 2030 N N . PRO A 1 268 ? 8.429 -8.854 16.209 1.00 76.31 268 PRO A N 1
ATOM 2031 C CA . PRO A 1 268 ? 9.267 -9.261 17.327 1.00 76.31 268 PRO A CA 1
ATOM 2032 C C . PRO A 1 268 ? 9.049 -8.314 18.520 1.00 76.31 268 PRO A C 1
ATOM 2034 O O . PRO A 1 268 ? 8.709 -7.146 18.355 1.00 76.31 268 PRO A O 1
ATOM 2037 N N . GLU A 1 269 ? 9.291 -8.791 19.743 1.00 65.25 269 GLU A N 1
ATOM 2038 C CA . GLU A 1 269 ? 9.041 -8.026 20.980 1.00 65.25 269 GLU A CA 1
ATOM 2039 C C . GLU A 1 269 ? 9.755 -6.657 21.001 1.00 65.25 269 GLU A C 1
ATOM 2041 O O . GLU A 1 269 ? 9.200 -5.670 21.482 1.00 65.25 269 GLU A O 1
ATOM 2046 N N . ALA A 1 270 ? 10.944 -6.569 20.391 1.00 55.69 270 ALA A N 1
ATOM 2047 C CA . ALA A 1 270 ? 11.719 -5.333 20.258 1.00 55.69 270 ALA A CA 1
ATOM 2048 C C . ALA A 1 270 ? 11.025 -4.244 19.408 1.00 55.69 270 ALA A C 1
ATOM 2050 O O . ALA A 1 270 ? 11.228 -3.059 19.665 1.00 55.69 270 ALA A O 1
ATOM 2051 N N . TRP A 1 271 ? 10.151 -4.617 18.461 1.00 61.78 271 TRP A N 1
ATOM 2052 C CA . TRP A 1 271 ? 9.406 -3.666 17.621 1.00 61.78 271 TRP A CA 1
ATOM 2053 C C . TRP A 1 271 ? 8.257 -2.979 18.336 1.00 61.78 271 TRP A C 1
ATOM 2055 O O . TRP A 1 271 ? 7.751 -1.966 17.849 1.00 61.78 271 TRP A O 1
ATOM 2065 N N . ALA A 1 272 ? 7.814 -3.490 19.489 1.00 53.53 272 ALA A N 1
ATOM 2066 C CA . ALA A 1 272 ? 6.703 -2.881 20.215 1.00 53.53 272 ALA A CA 1
ATOM 2067 C C . ALA A 1 272 ? 6.958 -1.385 20.498 1.00 53.53 272 ALA A C 1
ATOM 2069 O O . ALA A 1 272 ? 5.999 -0.612 20.570 1.00 53.53 272 ALA A O 1
ATOM 2070 N N . THR A 1 273 ? 8.234 -0.981 20.557 1.00 51.12 273 THR A N 1
ATOM 2071 C CA . THR A 1 273 ? 8.715 0.386 20.796 1.00 51.12 273 THR A CA 1
ATOM 2072 C C . THR A 1 273 ? 9.362 1.091 19.590 1.00 51.12 273 THR A C 1
ATOM 2074 O O . THR A 1 273 ? 9.779 2.237 19.745 1.00 51.12 273 THR A O 1
ATOM 2077 N N . GLU A 1 274 ? 9.485 0.449 18.421 1.00 57.69 274 GLU A N 1
ATOM 2078 C CA . GLU A 1 274 ? 10.173 1.011 17.236 1.00 57.69 274 GLU A CA 1
ATOM 2079 C C . GLU A 1 274 ? 9.252 1.885 16.355 1.00 57.69 274 GLU A C 1
ATOM 2081 O O . GLU A 1 274 ? 8.028 1.874 16.502 1.00 57.69 274 GLU A O 1
ATOM 2086 N N . MET A 1 275 ? 9.863 2.704 15.485 1.00 54.56 275 MET A N 1
ATOM 2087 C CA . MET A 1 275 ? 9.241 3.818 14.746 1.00 54.56 275 MET A CA 1
ATOM 2088 C C . MET A 1 275 ? 8.781 3.468 13.312 1.00 54.56 275 MET A C 1
ATOM 2090 O O . MET A 1 275 ? 8.473 4.386 12.553 1.00 54.56 275 MET A O 1
ATOM 2094 N N . ASP A 1 276 ? 8.669 2.184 12.957 1.00 66.44 276 ASP A N 1
ATOM 2095 C CA . ASP A 1 276 ? 8.476 1.721 11.566 1.00 66.44 276 ASP A CA 1
ATOM 2096 C C . ASP A 1 276 ? 7.008 1.424 11.210 1.00 66.44 276 ASP A C 1
ATOM 2098 O O . ASP A 1 276 ? 6.680 0.447 10.534 1.00 66.44 276 ASP A O 1
ATOM 2102 N N . ASP A 1 277 ? 6.094 2.273 11.680 1.00 76.12 277 ASP A N 1
ATOM 2103 C CA . ASP A 1 277 ? 4.652 2.108 11.445 1.00 76.12 277 ASP A CA 1
ATOM 2104 C C . ASP A 1 277 ? 4.273 2.248 9.955 1.00 76.12 277 ASP A C 1
ATOM 2106 O O . ASP A 1 277 ? 3.230 1.756 9.530 1.00 76.12 277 ASP A O 1
ATOM 2110 N N . TRP A 1 278 ? 5.139 2.857 9.135 1.00 79.44 278 TRP A N 1
ATOM 2111 C CA . TRP A 1 278 ? 4.899 3.033 7.702 1.00 79.44 278 TRP A CA 1
ATOM 2112 C C . TRP A 1 278 ? 4.750 1.698 6.955 1.00 79.44 278 TRP A C 1
ATOM 2114 O O . TRP A 1 278 ? 3.915 1.605 6.063 1.00 79.44 278 TRP A O 1
ATOM 2124 N N . TRP A 1 279 ? 5.523 0.662 7.313 1.00 86.62 279 TRP A N 1
ATOM 2125 C CA . TRP A 1 279 ? 5.457 -0.641 6.636 1.00 86.62 279 TRP A CA 1
ATOM 2126 C C . TRP A 1 279 ? 4.221 -1.446 7.059 1.00 86.62 279 TRP A C 1
ATOM 2128 O O . TRP A 1 279 ? 3.642 -2.156 6.234 1.00 86.62 279 TRP A O 1
ATOM 2138 N N . LEU A 1 280 ? 3.788 -1.313 8.323 1.00 87.38 280 LEU A N 1
ATOM 2139 C CA . LEU A 1 280 ? 2.526 -1.889 8.809 1.00 87.38 280 LEU A CA 1
ATOM 2140 C C . LEU A 1 280 ? 1.363 -1.395 7.944 1.00 87.38 280 LEU A C 1
ATOM 2142 O O . LEU A 1 280 ? 0.649 -2.197 7.355 1.00 87.38 280 LEU A O 1
ATOM 2146 N N . GLU A 1 281 ? 1.245 -0.081 7.797 1.00 87.69 281 GLU A N 1
ATOM 2147 C CA . GLU A 1 281 ? 0.159 0.553 7.047 1.00 87.69 281 GLU A CA 1
ATOM 2148 C C . GLU A 1 281 ? 0.269 0.354 5.539 1.00 87.69 281 GLU A C 1
ATOM 2150 O O . GLU A 1 281 ? -0.692 -0.074 4.906 1.00 87.69 281 GLU A O 1
ATOM 2155 N N . ALA A 1 282 ? 1.451 0.577 4.956 1.00 89.06 282 ALA A N 1
ATOM 2156 C CA . ALA A 1 282 ? 1.654 0.399 3.521 1.00 89.06 282 ALA A CA 1
ATOM 2157 C C . ALA A 1 282 ? 1.333 -1.036 3.082 1.00 89.06 282 ALA A C 1
ATOM 2159 O O . ALA A 1 282 ? 0.706 -1.249 2.045 1.00 89.06 282 ALA A O 1
ATOM 2160 N N . SER A 1 283 ? 1.742 -2.038 3.870 1.00 93.31 283 SER A N 1
ATOM 2161 C CA . SER A 1 283 ? 1.410 -3.426 3.542 1.00 93.31 283 SER A CA 1
ATOM 2162 C C . SER A 1 283 ? -0.040 -3.804 3.880 1.00 93.31 283 SER A C 1
ATOM 2164 O O . SER A 1 283 ? -0.547 -4.742 3.272 1.00 93.31 283 SER A O 1
ATOM 2166 N N . SER A 1 284 ? -0.734 -3.075 4.763 1.00 93.56 284 SER A N 1
ATOM 2167 C CA . SER A 1 284 ? -2.193 -3.195 4.931 1.00 93.56 284 SER A CA 1
ATOM 2168 C C . SER A 1 284 ? -2.962 -2.659 3.732 1.00 93.56 284 SER A C 1
ATOM 2170 O O . SER A 1 284 ? -3.831 -3.373 3.243 1.00 93.56 284 SER A O 1
ATOM 2172 N N . VAL A 1 285 ? -2.567 -1.519 3.160 1.00 91.81 285 VAL A N 1
ATOM 2173 C CA . VAL A 1 285 ? -3.133 -1.051 1.881 1.00 91.81 285 VAL A CA 1
ATOM 2174 C C . VAL A 1 285 ? -2.872 -2.049 0.756 1.00 91.81 285 VAL A C 1
ATOM 2176 O O . VAL A 1 285 ? -3.781 -2.412 0.025 1.00 91.81 285 VAL A O 1
ATOM 2179 N N . TRP A 1 286 ? -1.661 -2.604 0.659 1.00 94.81 286 TRP A N 1
ATOM 2180 C CA . TRP A 1 286 ? -1.400 -3.681 -0.305 1.00 94.81 286 TRP A CA 1
ATOM 2181 C C . TRP A 1 286 ? -2.321 -4.901 -0.110 1.00 94.81 286 TRP A C 1
ATOM 2183 O O . TRP A 1 286 ? -2.692 -5.553 -1.083 1.00 94.81 286 TRP A O 1
ATOM 2193 N N . SER A 1 287 ? -2.701 -5.228 1.130 1.00 96.62 287 SER A N 1
ATOM 2194 C CA . SER A 1 287 ? -3.615 -6.344 1.393 1.00 96.62 287 SER A CA 1
ATOM 2195 C C . SER A 1 287 ? -5.052 -6.075 0.940 1.00 96.62 287 SER A C 1
ATOM 2197 O O . SER A 1 287 ? -5.754 -7.028 0.599 1.00 96.62 287 SER A O 1
ATOM 2199 N N . GLU A 1 288 ? -5.462 -4.803 0.893 1.00 95.00 288 GLU A N 1
ATOM 2200 C CA . GLU A 1 288 ? -6.745 -4.375 0.326 1.00 95.00 288 GLU A CA 1
ATOM 2201 C C . GLU A 1 288 ? -6.824 -4.765 -1.143 1.00 95.00 288 GLU A C 1
ATOM 2203 O O . GLU A 1 288 ? -7.732 -5.507 -1.504 1.00 95.00 288 GLU A O 1
ATOM 2208 N N . GLU A 1 289 ? -5.803 -4.416 -1.925 1.00 90.50 289 GLU A N 1
ATOM 2209 C CA . GLU A 1 289 ? -5.703 -4.766 -3.348 1.00 90.50 289 GLU A CA 1
ATOM 2210 C C . GLU A 1 289 ? -5.701 -6.274 -3.590 1.00 90.50 289 GLU A C 1
ATOM 2212 O O . GLU A 1 289 ? -6.302 -6.781 -4.531 1.00 90.50 289 GLU A O 1
ATOM 2217 N N . LYS A 1 290 ? -5.066 -7.055 -2.707 1.00 92.31 290 LYS A N 1
ATOM 2218 C CA . LYS A 1 290 ? -5.069 -8.515 -2.878 1.00 92.31 290 LYS A CA 1
ATOM 2219 C C . LYS A 1 290 ? -6.413 -9.163 -2.562 1.00 92.31 290 LYS A C 1
ATOM 2221 O O . LYS A 1 290 ? -6.706 -10.224 -3.109 1.00 92.31 290 LYS A O 1
ATOM 2226 N N . ALA A 1 291 ? -7.196 -8.599 -1.647 1.00 93.81 291 ALA A N 1
ATOM 2227 C CA . ALA A 1 291 ? -8.499 -9.155 -1.298 1.00 93.81 291 ALA A CA 1
ATOM 2228 C C . ALA A 1 291 ? -9.621 -8.590 -2.178 1.00 93.81 291 ALA A C 1
ATOM 2230 O O . ALA A 1 291 ? -10.505 -9.332 -2.608 1.00 93.81 291 ALA A O 1
ATOM 2231 N N . PHE A 1 292 ? -9.595 -7.294 -2.455 1.00 93.31 292 PHE A N 1
ATOM 2232 C CA . PHE A 1 292 ? -10.704 -6.552 -3.033 1.00 93.31 292 PHE A CA 1
ATOM 2233 C C . PHE A 1 292 ? -10.221 -5.581 -4.124 1.00 93.31 292 PHE A C 1
ATOM 2235 O O . PHE A 1 292 ? -10.501 -4.391 -4.045 1.00 93.31 292 PHE A O 1
ATOM 2242 N N . ASP A 1 293 ? -9.555 -6.134 -5.143 1.00 89.19 293 ASP A N 1
ATOM 2243 C CA . ASP A 1 293 ? -9.002 -5.470 -6.347 1.00 89.19 293 ASP A CA 1
ATOM 2244 C C . ASP A 1 293 ? -9.955 -4.413 -6.957 1.00 89.19 293 ASP A C 1
ATOM 2246 O O . ASP A 1 293 ? -9.567 -3.292 -7.243 1.00 89.19 293 ASP A O 1
ATOM 2250 N N . ASP A 1 294 ? -11.259 -4.708 -7.055 1.00 89.50 294 ASP A N 1
ATOM 2251 C CA . ASP A 1 294 ? -12.246 -3.787 -7.652 1.00 89.50 294 ASP A CA 1
ATOM 2252 C C . ASP A 1 294 ? -12.600 -2.557 -6.776 1.00 89.50 294 ASP A C 1
ATOM 2254 O O . ASP A 1 294 ? -13.468 -1.771 -7.159 1.00 89.50 294 ASP A O 1
ATOM 2258 N N . VAL A 1 295 ? -12.049 -2.419 -5.561 1.00 91.69 295 VAL A N 1
ATOM 2259 C CA . VAL A 1 295 ? -12.449 -1.346 -4.631 1.00 91.69 295 VAL A CA 1
ATOM 2260 C C . VAL A 1 295 ? -11.593 -0.095 -4.791 1.00 91.69 295 VAL A C 1
ATOM 2262 O O . VAL A 1 295 ? -12.162 0.992 -4.791 1.00 91.69 295 VAL A O 1
ATOM 2265 N N . ASN A 1 296 ? -10.269 -0.201 -4.923 1.00 87.75 296 ASN A N 1
ATOM 2266 C CA . ASN A 1 296 ? -9.390 0.951 -5.168 1.00 87.75 296 ASN A CA 1
ATOM 2267 C C . ASN A 1 296 ? -9.551 2.136 -4.179 1.00 87.75 296 ASN A C 1
ATOM 2269 O O . ASN A 1 296 ? -9.386 3.301 -4.542 1.00 87.75 296 ASN A O 1
ATOM 2273 N N . ASP A 1 297 ? -9.853 1.873 -2.897 1.00 85.19 297 ASP A N 1
ATOM 2274 C CA . ASP A 1 297 ? -10.092 2.931 -1.885 1.00 85.19 297 ASP A CA 1
ATOM 2275 C C . ASP A 1 297 ? -8.847 3.810 -1.662 1.00 85.19 297 ASP A C 1
ATOM 2277 O O . ASP A 1 297 ? -8.933 5.026 -1.454 1.00 85.19 297 ASP A O 1
ATOM 2281 N N . TYR A 1 298 ? -7.657 3.223 -1.811 1.00 82.19 298 TYR A N 1
ATOM 2282 C CA . TYR A 1 298 ? -6.393 3.932 -1.640 1.00 82.19 298 TYR A CA 1
ATOM 2283 C C . TYR A 1 298 ? -6.163 5.050 -2.678 1.00 82.19 298 TYR A C 1
ATOM 2285 O O . TYR A 1 298 ? -5.387 5.976 -2.408 1.00 82.19 298 TYR A O 1
ATOM 2293 N N . TYR A 1 299 ? -6.867 5.033 -3.821 1.00 82.00 299 TYR A N 1
ATOM 2294 C CA . TYR A 1 299 ? -6.797 6.084 -4.845 1.00 82.00 299 TYR A CA 1
ATOM 2295 C C . TYR A 1 299 ? -7.231 7.432 -4.294 1.00 82.00 299 TYR A C 1
ATOM 2297 O O . TYR A 1 299 ? -6.679 8.476 -4.667 1.00 82.00 299 TYR A O 1
ATOM 2305 N N . ALA A 1 300 ? -8.187 7.420 -3.358 1.00 74.38 300 ALA A N 1
ATOM 2306 C CA . ALA A 1 300 ? -8.616 8.625 -2.688 1.00 74.38 300 ALA A CA 1
ATOM 2307 C C . ALA A 1 300 ? -7.373 9.353 -2.156 1.00 74.38 300 ALA A C 1
ATOM 2309 O O . ALA A 1 300 ? -7.161 10.524 -2.482 1.00 74.38 300 ALA A O 1
ATOM 2310 N N . PHE A 1 301 ? -6.472 8.675 -1.443 1.00 71.94 301 PHE A N 1
ATOM 2311 C CA . PHE A 1 301 ? -5.314 9.234 -0.723 1.00 71.94 301 PHE A CA 1
ATOM 2312 C C . PHE A 1 301 ? -4.266 9.967 -1.593 1.00 71.94 301 PHE A C 1
ATOM 2314 O O . PHE A 1 301 ? -3.392 10.657 -1.063 1.00 71.94 301 PHE A O 1
ATOM 2321 N N . TRP A 1 302 ? -4.403 9.962 -2.920 1.00 71.81 302 TRP A N 1
ATOM 2322 C CA . TRP A 1 302 ? -3.454 10.596 -3.842 1.00 71.81 302 TRP A CA 1
ATOM 2323 C C . TRP A 1 302 ? -3.587 12.114 -4.029 1.00 71.81 302 TRP A C 1
ATOM 2325 O O . TRP A 1 302 ? -2.602 12.746 -4.385 1.00 71.81 302 TRP A O 1
ATOM 2335 N N . GLY A 1 303 ? -4.767 12.712 -3.822 1.00 55.78 303 GLY A N 1
ATOM 2336 C CA . GLY A 1 303 ? -5.048 14.073 -4.325 1.00 55.78 303 GLY A CA 1
ATOM 2337 C C . GLY A 1 303 ? -5.389 15.170 -3.306 1.00 55.78 303 GLY A C 1
ATOM 2338 O O . GLY A 1 303 ? -6.151 16.077 -3.654 1.00 55.78 303 GLY A O 1
ATOM 2339 N N . SER A 1 304 ? -5.035 15.052 -2.014 1.00 51.72 304 SER A N 1
ATOM 2340 C CA . SER A 1 304 ? -5.694 15.920 -1.011 1.00 51.72 304 SER A CA 1
ATOM 2341 C C . SER A 1 304 ? -4.908 16.481 0.174 1.00 51.72 304 SER A C 1
ATOM 2343 O O . SER A 1 304 ? -5.498 17.257 0.930 1.00 51.72 304 SER A O 1
ATOM 2345 N N . ILE A 1 305 ? -3.609 16.208 0.326 1.00 53.28 305 ILE A N 1
ATOM 2346 C CA . ILE A 1 305 ? -2.810 16.789 1.419 1.00 53.28 305 ILE A CA 1
ATOM 2347 C C . ILE A 1 305 ? -1.404 17.171 0.949 1.00 53.28 305 ILE A C 1
ATOM 2349 O O . ILE A 1 305 ? -0.857 16.558 0.038 1.00 53.28 305 ILE A O 1
ATOM 2353 N N . SER A 1 306 ? -0.796 18.161 1.612 1.00 50.09 306 SER A N 1
ATOM 2354 C CA . SER A 1 306 ? 0.573 18.652 1.356 1.00 50.09 306 SER A CA 1
ATOM 2355 C C . SER A 1 306 ? 1.678 17.595 1.472 1.00 50.09 306 SER A C 1
ATOM 2357 O O . SER A 1 306 ? 2.835 17.898 1.192 1.00 50.09 306 SER A O 1
ATOM 2359 N N . ASP A 1 307 ? 1.322 16.388 1.908 1.00 50.00 307 ASP A N 1
ATOM 2360 C CA . ASP A 1 307 ? 2.222 15.266 2.148 1.00 50.00 307 ASP A CA 1
ATOM 2361 C C . ASP A 1 307 ? 1.796 13.986 1.411 1.00 50.00 307 ASP A C 1
ATOM 2363 O O . ASP A 1 307 ? 2.410 12.944 1.624 1.00 50.00 307 ASP A O 1
ATOM 2367 N N . SER A 1 308 ? 0.807 14.064 0.503 1.00 60.97 308 SER A N 1
ATOM 2368 C CA . SER A 1 308 ? 0.475 12.937 -0.373 1.00 60.97 308 SER A CA 1
ATOM 2369 C C . SER A 1 308 ? 1.691 12.618 -1.225 1.00 60.97 308 SER A C 1
ATOM 2371 O O . SER A 1 308 ? 2.167 13.496 -1.949 1.00 60.97 308 SER A O 1
ATOM 2373 N N . TRP A 1 309 ? 2.192 11.385 -1.135 1.00 64.06 309 TRP A N 1
ATOM 2374 C CA . TRP A 1 309 ? 3.363 10.945 -1.884 1.00 64.06 309 TRP A CA 1
ATOM 2375 C C . TRP A 1 309 ? 3.243 11.234 -3.372 1.00 64.06 309 TRP A C 1
ATOM 2377 O O . TRP A 1 309 ? 4.189 11.757 -3.922 1.00 64.06 309 TRP A O 1
ATOM 2387 N N . ILE A 1 310 ? 2.116 10.949 -4.034 1.00 64.38 310 ILE A N 1
ATOM 2388 C CA . ILE A 1 310 ? 2.011 11.103 -5.498 1.00 64.38 310 ILE A CA 1
ATOM 2389 C C . ILE A 1 310 ? 2.059 12.578 -5.934 1.00 64.38 310 ILE A C 1
ATOM 2391 O O . ILE A 1 310 ? 2.679 12.902 -6.949 1.00 64.38 310 ILE A O 1
ATOM 2395 N N . GLU A 1 311 ? 1.486 13.490 -5.147 1.00 67.00 311 GLU A N 1
ATOM 2396 C CA . GLU A 1 311 ? 1.585 14.936 -5.395 1.00 67.00 311 GLU A CA 1
ATOM 2397 C C . GLU A 1 311 ? 2.914 15.544 -4.907 1.00 67.00 311 GLU A C 1
ATOM 2399 O O . GLU A 1 311 ? 3.398 16.526 -5.475 1.00 67.00 311 GLU A O 1
ATOM 2404 N N . ASN A 1 312 ? 3.522 14.956 -3.872 1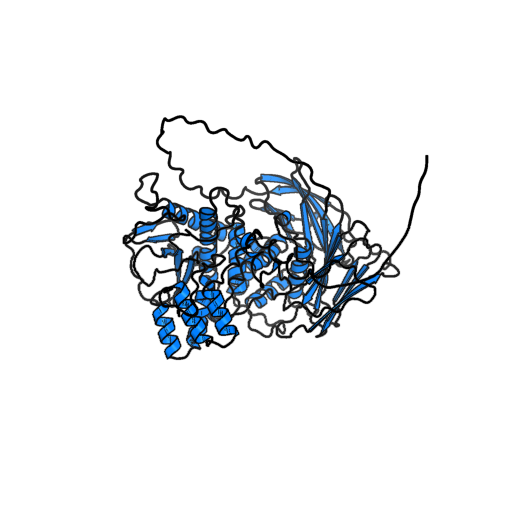.00 71.00 312 ASN A N 1
ATOM 2405 C CA . ASN A 1 312 ? 4.701 15.454 -3.159 1.00 71.00 312 ASN A CA 1
ATOM 2406 C C . ASN A 1 312 ? 5.774 14.360 -3.065 1.00 71.00 312 ASN A C 1
ATOM 2408 O O . ASN A 1 312 ? 6.232 13.990 -1.986 1.00 71.00 312 ASN A O 1
ATOM 2412 N N . GLN A 1 313 ? 6.183 13.831 -4.214 1.00 72.31 313 GLN A N 1
ATOM 2413 C CA . GLN A 1 313 ? 7.075 12.663 -4.312 1.00 72.31 313 GLN A CA 1
ATOM 2414 C C . GLN A 1 313 ? 8.480 12.923 -3.774 1.00 72.31 313 GLN A C 1
ATOM 2416 O O . GLN A 1 313 ? 9.257 11.997 -3.548 1.00 72.31 313 GLN A O 1
ATOM 2421 N N . GLU A 1 314 ? 8.813 14.193 -3.553 1.00 76.19 314 GLU A N 1
ATOM 2422 C CA . GLU A 1 314 ? 10.028 14.600 -2.876 1.00 76.19 314 GLU A CA 1
ATOM 2423 C C . GLU A 1 314 ? 10.006 14.314 -1.371 1.00 76.19 314 GLU A C 1
ATOM 2425 O O . GLU A 1 314 ? 11.033 14.499 -0.729 1.00 76.19 314 GLU A O 1
ATOM 2430 N N . ARG A 1 315 ? 8.875 13.912 -0.783 1.00 77.00 315 ARG A N 1
ATOM 2431 C CA . ARG A 1 315 ? 8.798 13.543 0.635 1.00 77.00 315 ARG A CA 1
ATOM 2432 C C . ARG A 1 315 ? 9.578 12.266 0.930 1.00 77.00 315 ARG A C 1
ATOM 2434 O O . ARG A 1 315 ? 10.097 11.616 0.031 1.00 77.00 315 ARG A O 1
ATOM 2441 N N . SER A 1 316 ? 9.704 11.918 2.208 1.00 76.56 316 SER A N 1
ATOM 2442 C CA . SER A 1 316 ? 10.373 10.690 2.644 1.00 76.56 316 SER A CA 1
ATOM 2443 C C . SER A 1 316 ? 9.460 9.475 2.517 1.00 76.56 316 SER A C 1
ATOM 2445 O O . SER A 1 316 ? 8.326 9.511 3.005 1.00 76.56 316 SER A O 1
ATOM 2447 N N . LEU A 1 317 ? 9.913 8.410 1.846 1.00 75.44 317 LEU A N 1
ATOM 2448 C CA . LEU A 1 317 ? 9.102 7.198 1.684 1.00 75.44 317 LEU A CA 1
ATOM 2449 C C . LEU A 1 317 ? 8.856 6.523 3.038 1.00 75.44 317 LEU A C 1
ATOM 2451 O O . LEU A 1 317 ? 7.696 6.307 3.374 1.00 75.44 317 LEU A O 1
ATOM 2455 N N . PRO A 1 318 ? 9.868 6.282 3.889 1.00 71.31 318 PRO A N 1
ATOM 2456 C CA . PRO A 1 318 ? 9.595 5.995 5.289 1.00 71.31 318 PRO A CA 1
ATOM 2457 C C . PRO A 1 318 ? 9.120 7.279 5.985 1.00 71.31 318 PRO A C 1
ATOM 2459 O O . PRO A 1 318 ? 9.833 8.286 6.001 1.00 71.31 318 PRO A O 1
ATOM 2462 N N . ILE A 1 319 ? 7.929 7.251 6.586 1.00 64.81 319 ILE A N 1
ATOM 2463 C CA . ILE A 1 319 ? 7.518 8.260 7.571 1.00 64.81 319 ILE A CA 1
ATOM 2464 C C . ILE A 1 319 ? 7.805 7.712 8.961 1.00 64.81 319 ILE A C 1
ATOM 2466 O O . ILE A 1 319 ? 7.326 6.641 9.334 1.00 64.81 319 ILE A O 1
ATOM 2470 N N . PHE A 1 320 ? 8.546 8.493 9.744 1.00 60.34 320 PHE A N 1
ATOM 2471 C CA . PHE A 1 320 ? 8.750 8.241 11.164 1.00 60.34 320 PHE A CA 1
ATOM 2472 C C . PHE A 1 320 ? 7.742 9.035 11.996 1.00 60.34 320 PHE A C 1
ATOM 2474 O O . PHE A 1 320 ? 7.277 10.106 11.608 1.00 60.34 320 PHE A O 1
ATOM 2481 N N . ARG A 1 321 ? 7.431 8.515 13.184 1.00 56.34 321 ARG A N 1
ATOM 2482 C CA . ARG A 1 321 ? 6.565 9.164 14.180 1.00 56.34 321 ARG A CA 1
ATOM 2483 C C . ARG A 1 321 ? 6.945 10.638 14.450 1.00 56.34 321 ARG A C 1
ATOM 2485 O O . ARG A 1 321 ? 8.131 10.965 14.414 1.00 56.34 321 ARG A O 1
ATOM 2492 N N . PRO A 1 322 ? 5.984 11.491 14.877 1.00 44.53 322 PRO A N 1
ATOM 2493 C CA . PRO A 1 322 ? 4.660 11.115 15.373 1.00 44.53 322 PRO A CA 1
ATOM 2494 C C . PRO A 1 322 ? 3.480 11.633 14.529 1.00 44.53 322 PRO A C 1
ATOM 2496 O O . PRO A 1 322 ? 3.322 12.834 14.353 1.00 44.53 322 PRO A O 1
ATOM 2499 N N . TYR A 1 323 ? 2.585 10.698 14.187 1.00 50.62 323 TYR A N 1
ATOM 2500 C CA . TYR A 1 323 ? 1.223 10.888 13.664 1.00 50.62 323 TYR A CA 1
ATOM 2501 C C . TYR A 1 323 ? 1.107 11.395 12.220 1.00 50.62 323 TYR A C 1
ATOM 2503 O O . TYR A 1 323 ? 1.228 12.589 11.973 1.00 50.62 323 TYR A O 1
ATOM 2511 N N . GLY A 1 324 ? 0.723 10.497 11.310 1.00 50.84 324 GLY A N 1
ATOM 2512 C CA . GLY A 1 324 ? 0.328 10.856 9.954 1.00 50.84 324 GLY A CA 1
ATOM 2513 C C . GLY A 1 324 ? -0.612 9.821 9.356 1.00 50.84 324 GLY A C 1
ATOM 2514 O O . GLY A 1 324 ? -0.257 8.657 9.225 1.00 50.84 324 GLY A O 1
ATOM 2515 N N . THR A 1 325 ? -1.803 10.268 8.981 1.00 48.69 325 THR A N 1
ATOM 2516 C CA . THR A 1 325 ? -2.833 9.614 8.141 1.00 48.69 325 THR A CA 1
ATOM 2517 C C . THR A 1 325 ? -2.393 9.594 6.670 1.00 48.69 325 THR A C 1
ATOM 2519 O O . THR A 1 325 ? -3.168 9.742 5.737 1.00 48.69 325 THR A O 1
ATOM 2522 N N . GLU A 1 326 ? -1.080 9.528 6.498 1.00 61.34 326 GLU A N 1
ATOM 2523 C CA . GLU A 1 326 ? -0.292 9.915 5.334 1.00 61.34 326 GLU A CA 1
ATOM 2524 C C . GLU A 1 326 ? 0.545 8.700 4.936 1.00 61.34 326 GLU A C 1
ATOM 2526 O O . GLU A 1 326 ? 1.713 8.813 4.634 1.00 61.34 326 GLU A O 1
ATOM 2531 N N . VAL A 1 327 ? 0.046 7.486 5.129 1.00 67.50 327 VAL A N 1
ATOM 2532 C CA . VAL A 1 327 ? 0.814 6.243 4.935 1.00 67.50 327 VAL A CA 1
ATOM 2533 C C . VAL A 1 327 ? 0.146 5.318 3.932 1.00 67.50 327 VAL A C 1
ATOM 2535 O O . VAL A 1 327 ? 0.790 4.394 3.444 1.00 67.50 327 VAL A O 1
ATOM 2538 N N . TYR A 1 328 ? -1.098 5.617 3.558 1.00 74.56 328 TYR A N 1
ATOM 2539 C CA . TYR A 1 328 ? -1.892 4.789 2.665 1.00 74.56 328 TYR A CA 1
ATOM 2540 C C . TYR A 1 328 ? -1.301 4.782 1.257 1.00 74.56 328 TYR A C 1
ATOM 2542 O O . TYR A 1 328 ? -1.068 3.730 0.668 1.00 74.56 328 TYR A O 1
ATOM 2550 N N . GLU A 1 329 ? -0.914 5.950 0.746 1.00 72.12 329 GLU A N 1
ATOM 2551 C CA . GLU A 1 329 ? -0.300 6.075 -0.573 1.00 72.12 329 GLU A CA 1
ATOM 2552 C C . GLU A 1 329 ? 1.096 5.429 -0.666 1.00 72.12 329 GLU A C 1
ATOM 2554 O O . GLU A 1 329 ? 1.597 5.170 -1.761 1.00 72.12 329 GLU A O 1
ATOM 2559 N N . ARG A 1 330 ? 1.721 5.107 0.477 1.00 80.19 330 ARG A N 1
ATOM 2560 C CA . ARG A 1 330 ? 2.984 4.348 0.525 1.00 80.19 330 ARG A CA 1
ATOM 2561 C C . ARG A 1 330 ? 2.774 2.870 0.222 1.00 80.19 330 ARG A C 1
ATOM 2563 O O . ARG A 1 330 ? 3.762 2.189 -0.050 1.00 80.19 330 ARG A O 1
ATOM 2570 N N . GLY A 1 331 ? 1.524 2.395 0.187 1.00 86.81 331 GLY A N 1
ATOM 2571 C CA . GLY A 1 331 ? 1.144 1.062 -0.287 1.00 86.81 331 GLY A CA 1
ATOM 2572 C C . GLY A 1 331 ? 1.622 0.754 -1.709 1.00 86.81 331 GLY A C 1
ATOM 2573 O O . GLY A 1 331 ? 1.861 -0.405 -2.044 1.00 86.81 331 GLY A O 1
ATOM 2574 N N . LEU A 1 332 ? 1.918 1.782 -2.512 1.00 87.88 332 LEU A N 1
ATOM 2575 C CA . LEU A 1 332 ? 2.510 1.597 -3.835 1.00 87.88 332 LEU A CA 1
ATOM 2576 C C . LEU A 1 332 ? 3.894 0.921 -3.788 1.00 87.88 332 LEU A C 1
ATOM 2578 O O . LEU A 1 332 ? 4.278 0.237 -4.732 1.00 87.88 332 LEU A O 1
ATOM 2582 N N . PHE A 1 333 ? 4.647 1.055 -2.689 1.00 90.69 333 PHE A N 1
ATOM 2583 C CA . PHE A 1 333 ? 5.936 0.375 -2.543 1.00 90.69 333 PHE A CA 1
ATOM 2584 C C . PHE A 1 333 ? 5.807 -1.153 -2.358 1.00 90.69 333 PHE A C 1
ATOM 2586 O O . PHE A 1 333 ? 6.464 -1.887 -3.098 1.00 90.69 333 PHE A O 1
ATOM 2593 N N . PRO A 1 334 ? 4.977 -1.693 -1.443 1.00 93.50 334 PRO A N 1
ATOM 2594 C CA . PRO A 1 334 ? 4.702 -3.128 -1.427 1.00 93.50 334 PRO A CA 1
ATOM 2595 C C . PRO A 1 334 ? 4.022 -3.629 -2.713 1.00 93.50 334 PRO A C 1
ATOM 2597 O O . PRO A 1 334 ? 4.359 -4.730 -3.141 1.00 93.50 334 PRO A O 1
ATOM 2600 N N . ILE A 1 335 ? 3.180 -2.829 -3.387 1.00 92.94 335 ILE A N 1
ATOM 2601 C CA . ILE A 1 335 ? 2.669 -3.154 -4.739 1.00 92.94 335 ILE A CA 1
ATOM 2602 C C . ILE A 1 335 ? 3.824 -3.275 -5.749 1.00 92.94 335 ILE A C 1
ATOM 2604 O O . ILE A 1 335 ? 3.876 -4.227 -6.524 1.00 92.94 335 ILE A O 1
ATOM 2608 N N . TYR A 1 336 ? 4.815 -2.381 -5.703 1.00 93.19 336 TYR A N 1
ATOM 2609 C CA . TYR A 1 336 ? 6.023 -2.501 -6.521 1.00 93.19 336 TYR A CA 1
ATOM 2610 C C . TYR A 1 336 ? 6.787 -3.797 -6.240 1.00 93.19 336 TYR A C 1
ATOM 2612 O O . TYR A 1 336 ? 7.170 -4.485 -7.185 1.00 93.19 336 TYR A O 1
ATOM 2620 N N . LEU A 1 337 ? 6.991 -4.158 -4.970 1.00 95.00 337 LEU A N 1
ATOM 2621 C CA . LEU A 1 337 ? 7.672 -5.407 -4.617 1.00 95.00 337 LEU A CA 1
ATOM 2622 C C . LEU A 1 337 ? 6.893 -6.642 -5.086 1.00 95.00 337 LEU A C 1
ATOM 2624 O O . LEU A 1 337 ? 7.505 -7.601 -5.555 1.00 95.00 337 LEU A O 1
ATOM 2628 N N . ASP A 1 338 ? 5.567 -6.611 -4.983 1.00 94.38 338 ASP A N 1
ATOM 2629 C CA . ASP A 1 338 ? 4.687 -7.643 -5.520 1.00 94.38 338 ASP A CA 1
ATOM 2630 C C . ASP A 1 338 ? 4.873 -7.781 -7.040 1.00 94.38 338 ASP A C 1
ATOM 2632 O O . ASP A 1 338 ? 5.319 -8.813 -7.541 1.00 94.38 338 ASP A O 1
ATOM 2636 N N . GLU A 1 339 ? 4.668 -6.709 -7.794 1.00 92.06 339 GLU A N 1
ATOM 2637 C CA . GLU A 1 339 ? 4.654 -6.807 -9.251 1.00 92.06 339 GLU A CA 1
ATOM 2638 C C . GLU A 1 339 ? 6.046 -6.983 -9.888 1.00 92.06 339 GLU A C 1
ATOM 2640 O O . GLU A 1 339 ? 6.170 -7.635 -10.930 1.00 92.06 339 GLU A O 1
ATOM 2645 N N . HIS A 1 340 ? 7.101 -6.442 -9.267 1.00 92.25 340 HIS A N 1
ATOM 2646 C CA . HIS A 1 340 ? 8.445 -6.348 -9.859 1.00 92.25 340 HIS A CA 1
ATOM 2647 C C . HIS A 1 340 ? 9.511 -7.200 -9.164 1.00 92.25 340 HIS A C 1
ATOM 2649 O O . HIS A 1 340 ? 10.609 -7.341 -9.703 1.00 92.25 340 HIS A O 1
ATOM 2655 N N . ALA A 1 341 ? 9.230 -7.761 -7.981 1.00 91.88 341 ALA A N 1
ATOM 2656 C CA . ALA A 1 341 ? 10.219 -8.501 -7.191 1.00 91.88 341 ALA A CA 1
ATOM 2657 C C . ALA A 1 341 ? 9.757 -9.900 -6.733 1.00 91.88 341 ALA A C 1
ATOM 2659 O O . ALA A 1 341 ? 10.334 -10.461 -5.795 1.00 91.88 341 ALA A O 1
ATOM 2660 N N . GLY A 1 342 ? 8.770 -10.496 -7.413 1.00 85.50 342 GLY A N 1
ATOM 2661 C CA . GLY A 1 342 ? 8.432 -11.922 -7.264 1.00 85.50 342 GLY A CA 1
ATOM 2662 C C . GLY A 1 342 ? 7.049 -12.228 -6.683 1.00 85.50 342 GLY A C 1
ATOM 2663 O O . GLY A 1 342 ? 6.875 -13.247 -6.009 1.00 85.50 342 GLY A O 1
ATOM 2664 N N . GLY A 1 343 ? 6.064 -11.371 -6.935 1.00 91.44 343 GLY A N 1
ATOM 2665 C CA . GLY A 1 343 ? 4.672 -11.578 -6.550 1.00 91.44 343 GLY A CA 1
ATOM 2666 C C . GLY A 1 343 ? 4.398 -11.313 -5.071 1.00 91.44 343 GLY A C 1
ATOM 2667 O O . GLY A 1 343 ? 5.287 -10.880 -4.329 1.00 91.44 343 GLY A O 1
ATOM 2668 N N . PRO A 1 344 ? 3.214 -11.712 -4.573 1.00 92.31 344 PRO A N 1
ATOM 2669 C CA . PRO A 1 344 ? 2.834 -11.537 -3.169 1.00 92.31 344 PRO A CA 1
ATOM 2670 C C . PRO A 1 344 ? 3.815 -12.176 -2.175 1.00 92.31 344 PRO A C 1
ATOM 2672 O O . PRO A 1 344 ? 3.961 -11.738 -1.030 1.00 92.31 344 PRO A O 1
ATOM 2675 N N . SER A 1 345 ? 4.549 -13.196 -2.634 1.00 92.75 345 SER A N 1
ATOM 2676 C CA . SER A 1 345 ? 5.606 -13.851 -1.866 1.00 92.75 345 SER A CA 1
ATOM 2677 C C . SER A 1 345 ? 6.732 -12.893 -1.457 1.00 92.75 345 SER A C 1
ATOM 2679 O O . SER A 1 345 ? 7.353 -13.105 -0.417 1.00 92.75 345 SER A O 1
ATOM 2681 N N . ALA A 1 346 ? 6.973 -11.821 -2.220 1.00 94.88 346 ALA A N 1
ATOM 2682 C CA . ALA A 1 346 ? 7.964 -10.801 -1.907 1.00 94.88 346 ALA A CA 1
ATOM 2683 C C . ALA A 1 346 ? 7.593 -10.018 -0.640 1.00 94.88 346 ALA A C 1
ATOM 2685 O O . ALA A 1 346 ? 8.392 -9.951 0.295 1.00 94.88 346 ALA A O 1
ATOM 2686 N N . VAL A 1 347 ? 6.360 -9.507 -0.566 1.00 95.62 347 VAL A N 1
ATOM 2687 C CA . VAL A 1 347 ? 5.851 -8.764 0.601 1.00 95.62 347 VAL A CA 1
ATOM 2688 C C . VAL A 1 347 ? 5.822 -9.665 1.834 1.00 95.62 347 VAL A C 1
ATOM 2690 O O . VAL A 1 347 ? 6.324 -9.299 2.902 1.00 95.62 347 VAL A O 1
ATOM 2693 N N . LYS A 1 348 ? 5.329 -10.899 1.676 1.00 95.44 348 LYS A N 1
ATOM 2694 C CA . LYS A 1 348 ? 5.369 -11.908 2.738 1.00 95.44 348 LYS A CA 1
ATOM 2695 C C . LYS A 1 348 ? 6.801 -12.192 3.203 1.00 95.44 348 LYS A C 1
ATOM 2697 O O . LYS A 1 348 ? 7.045 -12.332 4.401 1.00 95.44 348 LYS A O 1
ATOM 2702 N N . ARG A 1 349 ? 7.763 -12.277 2.280 1.00 94.88 349 ARG A N 1
ATOM 2703 C CA . ARG A 1 349 ? 9.158 -12.576 2.616 1.00 94.88 349 ARG A CA 1
ATOM 2704 C C . ARG A 1 349 ? 9.781 -11.487 3.485 1.00 94.88 349 ARG A C 1
ATOM 2706 O O . ARG A 1 349 ? 10.486 -11.830 4.433 1.00 94.88 349 ARG A O 1
ATOM 2713 N N . VAL A 1 350 ? 9.490 -10.214 3.216 1.00 93.19 350 VAL A N 1
ATOM 2714 C CA . VAL A 1 350 ? 9.910 -9.102 4.086 1.00 93.19 350 VAL A CA 1
ATOM 2715 C C . VAL A 1 350 ? 9.350 -9.302 5.500 1.00 93.19 350 VAL A C 1
ATOM 2717 O O . VAL A 1 350 ? 10.107 -9.275 6.469 1.00 93.19 350 VAL A O 1
ATOM 2720 N N . TRP A 1 351 ? 8.063 -9.632 5.628 1.00 93.06 351 TRP A N 1
ATOM 2721 C CA . TRP A 1 351 ? 7.440 -9.935 6.922 1.00 93.06 351 TRP A CA 1
ATOM 2722 C C . TRP A 1 351 ? 8.033 -11.165 7.633 1.00 93.06 351 TRP A C 1
ATOM 2724 O O . TRP A 1 351 ? 8.201 -11.150 8.854 1.00 93.06 351 TRP A O 1
ATOM 2734 N N . ASP A 1 352 ? 8.404 -12.220 6.904 1.00 93.00 352 ASP A N 1
ATOM 2735 C CA . ASP A 1 352 ? 9.098 -13.380 7.480 1.00 93.00 352 ASP A CA 1
ATOM 2736 C C . ASP A 1 352 ? 10.480 -13.000 8.039 1.00 93.00 352 ASP A C 1
ATOM 2738 O O . ASP A 1 352 ? 10.904 -13.538 9.065 1.00 93.00 352 ASP A O 1
ATOM 2742 N N . ILE A 1 353 ? 11.186 -12.075 7.379 1.00 90.56 353 ILE A N 1
ATOM 2743 C CA . ILE A 1 353 ? 12.476 -11.558 7.849 1.00 90.56 353 ILE A CA 1
ATOM 2744 C C . ILE A 1 353 ? 12.283 -10.713 9.115 1.00 90.56 353 ILE A C 1
ATOM 2746 O O . ILE A 1 353 ? 12.995 -10.951 10.095 1.00 90.56 353 ILE A O 1
ATOM 2750 N N . VAL A 1 354 ? 11.292 -9.808 9.125 1.00 86.81 354 VAL A N 1
ATOM 2751 C CA . VAL A 1 354 ? 10.897 -9.026 10.315 1.00 86.81 354 VAL A CA 1
ATOM 2752 C C . VAL A 1 354 ? 10.632 -9.959 11.496 1.00 86.81 354 VAL A C 1
ATOM 2754 O O . VAL A 1 354 ? 11.249 -9.827 12.555 1.00 86.81 354 VAL A O 1
ATOM 2757 N N . ARG A 1 355 ? 9.785 -10.974 11.291 1.00 86.81 355 ARG A N 1
ATOM 2758 C CA . ARG A 1 355 ? 9.437 -11.966 12.315 1.00 86.81 355 ARG A CA 1
ATOM 2759 C C . ARG A 1 355 ? 10.635 -12.772 12.802 1.00 86.81 355 ARG A C 1
ATOM 2761 O O . ARG A 1 355 ? 10.694 -13.154 13.969 1.00 86.81 355 ARG A O 1
ATOM 2768 N N . GLY A 1 356 ? 11.592 -13.042 11.919 1.00 83.50 356 GLY A N 1
ATOM 2769 C CA . GLY A 1 356 ? 12.830 -13.735 12.261 1.00 83.50 356 GLY A CA 1
ATOM 2770 C C . GLY A 1 356 ? 13.733 -12.954 13.219 1.00 83.50 356 GLY A C 1
ATOM 2771 O O . GLY A 1 356 ? 14.689 -13.537 13.731 1.00 83.50 356 GLY A O 1
ATOM 2772 N N . GLY A 1 357 ? 13.472 -11.659 13.449 1.00 71.19 357 GLY A N 1
ATOM 2773 C CA . GLY A 1 357 ? 14.255 -10.805 14.347 1.00 71.19 357 GLY A CA 1
ATOM 2774 C C . GLY A 1 357 ? 15.717 -10.649 13.921 1.00 71.19 357 GLY A C 1
ATOM 2775 O O . GLY A 1 357 ? 16.557 -10.224 14.717 1.00 71.19 357 GLY A O 1
ATOM 2776 N N . LYS A 1 358 ? 16.053 -11.029 12.680 1.00 57.97 358 LYS A N 1
ATOM 2777 C CA . LYS A 1 358 ? 17.401 -10.893 12.137 1.00 57.97 358 LYS A CA 1
ATOM 2778 C C . LYS A 1 358 ? 17.639 -9.428 11.831 1.00 57.97 358 LYS A C 1
ATOM 2780 O O . LYS A 1 358 ? 17.301 -8.945 10.757 1.00 57.97 358 LYS A O 1
ATOM 2785 N N . ARG A 1 359 ? 18.250 -8.737 12.783 1.00 56.28 359 ARG A N 1
ATOM 2786 C CA . ARG A 1 359 ? 18.768 -7.404 12.542 1.00 56.28 359 ARG A CA 1
ATOM 2787 C C . ARG A 1 359 ? 20.083 -7.519 11.796 1.00 56.28 359 ARG A C 1
ATOM 2789 O O . ARG A 1 359 ? 21.069 -8.028 12.329 1.00 56.28 359 ARG A O 1
ATOM 2796 N N . ILE A 1 360 ? 20.069 -7.082 10.552 1.00 50.22 360 ILE A N 1
ATOM 2797 C CA . ILE A 1 360 ? 21.260 -7.017 9.731 1.00 50.22 360 ILE A CA 1
ATOM 2798 C C . ILE A 1 360 ? 21.773 -5.588 9.812 1.00 50.22 360 ILE A C 1
ATOM 2800 O O . ILE A 1 360 ? 21.065 -4.650 9.482 1.00 50.22 360 ILE A O 1
ATOM 2804 N N . LEU A 1 361 ? 22.974 -5.427 10.362 1.00 47.44 361 LEU A N 1
ATOM 2805 C CA . LEU A 1 361 ? 23.656 -4.141 10.471 1.00 47.44 361 LEU A CA 1
ATOM 2806 C C . LEU A 1 361 ? 24.636 -4.043 9.300 1.00 47.44 361 LEU A C 1
ATOM 2808 O O . LEU A 1 361 ? 25.831 -4.261 9.506 1.00 47.44 361 LEU A O 1
ATOM 2812 N N . TYR A 1 362 ? 24.149 -3.815 8.076 1.00 47.34 362 TYR A N 1
ATOM 2813 C CA . TYR A 1 362 ? 25.051 -3.600 6.937 1.00 47.34 362 TYR A CA 1
ATOM 2814 C C . TYR A 1 362 ? 25.106 -2.160 6.429 1.00 47.34 362 TYR A C 1
ATOM 2816 O O . TYR A 1 362 ? 26.017 -1.866 5.658 1.00 47.34 362 TYR A O 1
ATOM 2824 N N . THR A 1 363 ? 24.274 -1.232 6.911 1.00 41.38 363 THR A N 1
ATOM 2825 C CA . THR A 1 363 ? 24.390 0.177 6.504 1.00 41.38 363 THR A CA 1
ATOM 2826 C C . THR A 1 363 ? 24.402 1.164 7.670 1.00 41.38 363 THR A C 1
ATOM 2828 O O . THR A 1 363 ? 23.915 0.895 8.769 1.00 41.38 363 THR A O 1
ATOM 2831 N N . ASP A 1 364 ? 24.968 2.345 7.398 1.00 42.31 364 ASP A N 1
ATOM 2832 C CA . ASP A 1 364 ? 24.926 3.574 8.203 1.00 42.31 364 ASP A CA 1
ATOM 2833 C C . ASP A 1 364 ? 23.488 4.134 8.362 1.00 42.31 364 ASP A C 1
ATOM 2835 O O . ASP A 1 364 ? 23.295 5.347 8.494 1.00 42.31 364 ASP A O 1
ATOM 2839 N N . SER A 1 365 ? 22.450 3.287 8.333 1.00 45.84 365 SER A N 1
ATOM 2840 C CA . SER A 1 365 ? 21.088 3.678 8.677 1.00 45.84 365 SER A CA 1
ATOM 2841 C C . SER A 1 365 ? 21.105 4.167 10.126 1.00 45.84 365 SER A C 1
ATOM 2843 O O . SER A 1 365 ? 21.162 3.380 11.071 1.00 45.84 365 SER A O 1
ATOM 2845 N N . GLY A 1 366 ? 21.125 5.487 10.311 1.00 42.12 366 GLY A N 1
ATOM 2846 C CA . GLY A 1 366 ? 21.221 6.168 11.604 1.00 42.12 366 GLY A CA 1
ATOM 2847 C C . GLY A 1 366 ? 20.010 5.985 12.529 1.00 42.12 366 GLY A C 1
ATOM 2848 O O . GLY A 1 366 ? 19.709 6.875 13.318 1.00 42.12 366 GLY A O 1
ATOM 2849 N N . GLY A 1 367 ? 19.309 4.856 12.448 1.00 50.00 367 GLY A N 1
ATOM 2850 C CA . GLY A 1 367 ? 18.179 4.488 13.284 1.00 50.00 367 GLY A CA 1
ATOM 2851 C C . GLY A 1 367 ? 17.977 2.976 13.266 1.00 50.00 367 GLY A C 1
ATOM 2852 O O . GLY A 1 367 ? 18.278 2.306 12.284 1.00 50.00 367 GLY A O 1
ATOM 2853 N N . ASN A 1 368 ? 17.490 2.430 14.376 1.00 49.22 368 ASN A N 1
ATOM 2854 C CA . ASN A 1 368 ? 17.063 1.039 14.505 1.00 49.22 368 ASN A CA 1
ATOM 2855 C C . ASN A 1 368 ? 15.772 0.776 13.693 1.00 49.22 368 ASN A C 1
ATOM 2857 O O . ASN A 1 368 ? 14.768 0.417 14.293 1.00 49.22 368 ASN A O 1
ATOM 2861 N N . ASP A 1 369 ? 15.775 1.015 12.379 1.00 67.81 369 ASP A N 1
ATOM 2862 C CA . ASP A 1 369 ? 14.624 0.745 11.508 1.00 67.81 369 ASP A CA 1
ATOM 2863 C C . ASP A 1 369 ? 14.710 -0.703 11.027 1.00 67.81 369 ASP A C 1
ATOM 2865 O O . ASP A 1 369 ? 15.576 -1.101 10.232 1.00 67.81 369 ASP A O 1
ATOM 2869 N N . THR A 1 370 ? 13.855 -1.534 11.587 1.00 73.88 370 THR A N 1
ATOM 2870 C CA . THR A 1 370 ? 13.873 -2.950 11.305 1.00 73.88 370 THR A CA 1
ATOM 2871 C C . THR A 1 370 ? 13.080 -3.292 10.042 1.00 73.88 370 THR A C 1
ATOM 2873 O O . THR A 1 370 ? 13.369 -4.328 9.438 1.00 73.88 370 THR A O 1
ATOM 2876 N N . ALA A 1 371 ? 12.151 -2.445 9.576 1.00 78.75 371 ALA A N 1
ATOM 2877 C CA . ALA A 1 371 ? 11.544 -2.615 8.251 1.00 78.75 371 ALA A CA 1
ATOM 2878 C C . ALA A 1 371 ? 12.615 -2.469 7.161 1.00 78.75 371 ALA A C 1
ATOM 2880 O O . ALA A 1 371 ? 12.771 -3.350 6.314 1.00 78.75 371 ALA A O 1
ATOM 2881 N N . ASN A 1 372 ? 13.432 -1.417 7.243 1.00 79.12 372 ASN A N 1
ATOM 2882 C CA . ASN A 1 372 ? 14.565 -1.212 6.343 1.00 79.12 372 ASN A CA 1
ATOM 2883 C C . ASN A 1 372 ? 15.614 -2.325 6.478 1.00 79.12 372 ASN A C 1
ATOM 2885 O O . ASN A 1 372 ? 16.074 -2.845 5.465 1.00 79.12 372 ASN A O 1
ATOM 2889 N N . SER A 1 373 ? 15.912 -2.787 7.698 1.00 79.31 373 SER A N 1
ATOM 2890 C CA . SER A 1 373 ? 16.799 -3.950 7.897 1.00 79.31 373 SER A CA 1
ATOM 2891 C C . SER A 1 373 ? 16.261 -5.220 7.211 1.00 79.31 373 SER A C 1
ATOM 2893 O O . SER A 1 373 ? 17.022 -6.021 6.663 1.00 79.31 373 SER A O 1
ATOM 2895 N N . ALA A 1 374 ? 14.939 -5.427 7.228 1.00 86.44 374 ALA A N 1
ATOM 2896 C CA . ALA A 1 374 ? 14.310 -6.553 6.546 1.00 86.44 374 ALA A CA 1
ATOM 2897 C C . ALA A 1 374 ? 14.359 -6.402 5.019 1.00 86.44 374 ALA A C 1
ATOM 2899 O O . ALA A 1 374 ? 14.607 -7.386 4.318 1.00 86.44 374 ALA A O 1
ATOM 2900 N N . LEU A 1 375 ? 14.190 -5.179 4.512 1.00 88.50 375 LEU A N 1
ATOM 2901 C CA . LEU A 1 375 ? 14.359 -4.854 3.097 1.00 88.50 375 LEU A CA 1
ATOM 2902 C C . LEU A 1 375 ? 15.811 -5.048 2.632 1.00 88.50 375 LEU A C 1
ATOM 2904 O O . LEU A 1 375 ? 16.012 -5.518 1.517 1.00 88.50 375 LEU A O 1
ATOM 2908 N N . GLU A 1 376 ? 16.818 -4.781 3.472 1.00 86.56 376 GLU A N 1
ATOM 2909 C CA . GLU A 1 376 ? 18.233 -5.072 3.167 1.00 86.56 376 GLU A CA 1
ATOM 2910 C C . GLU A 1 376 ? 18.468 -6.563 2.982 1.00 86.56 376 GLU A C 1
ATOM 2912 O O . GLU A 1 376 ? 19.037 -6.997 1.977 1.00 86.56 376 GLU A O 1
ATOM 2917 N N . GLN A 1 377 ? 17.980 -7.377 3.915 1.00 88.69 377 GLN A N 1
ATOM 2918 C CA . GLN A 1 377 ? 18.090 -8.823 3.777 1.00 88.69 377 GLN A CA 1
ATOM 2919 C C . GLN A 1 377 ? 17.311 -9.337 2.559 1.00 88.69 377 GLN A C 1
ATOM 2921 O O . GLN A 1 377 ? 17.783 -10.231 1.857 1.00 88.69 377 GLN A O 1
ATOM 2926 N N . PHE A 1 378 ? 16.131 -8.779 2.293 1.00 92.81 378 PHE A N 1
ATOM 2927 C CA . PHE A 1 378 ? 15.351 -9.113 1.108 1.00 92.81 378 PHE A CA 1
ATOM 2928 C C . PHE A 1 378 ? 16.109 -8.761 -0.181 1.00 92.81 378 PHE A C 1
ATOM 2930 O O . PHE A 1 378 ? 16.223 -9.608 -1.067 1.00 92.81 378 PHE A O 1
ATOM 2937 N N . ALA A 1 379 ? 16.695 -7.563 -0.266 1.00 91.44 379 ALA A N 1
ATOM 2938 C CA . ALA A 1 379 ? 17.520 -7.126 -1.390 1.00 91.44 379 ALA A CA 1
ATOM 2939 C C . ALA A 1 379 ? 18.675 -8.108 -1.637 1.00 91.44 379 ALA A C 1
ATOM 2941 O O . ALA A 1 379 ? 18.843 -8.603 -2.756 1.00 91.44 379 ALA A O 1
ATOM 2942 N N . LEU A 1 380 ? 19.394 -8.483 -0.573 1.00 91.62 380 LEU A N 1
ATOM 2943 C CA . LEU A 1 380 ? 20.474 -9.467 -0.632 1.00 91.62 380 LEU A CA 1
ATOM 2944 C C . LEU A 1 380 ? 19.997 -10.816 -1.194 1.00 91.62 380 LEU A C 1
ATOM 2946 O O . LEU A 1 380 ? 20.653 -11.388 -2.064 1.00 91.62 380 LEU A O 1
ATOM 2950 N N . GLU A 1 381 ? 18.843 -11.319 -0.747 1.00 92.44 381 GLU A N 1
ATOM 2951 C CA . GLU A 1 381 ? 18.267 -12.585 -1.230 1.00 92.44 381 GLU A CA 1
ATOM 2952 C C . GLU A 1 381 ? 17.860 -12.535 -2.705 1.00 92.44 381 GLU A C 1
ATOM 2954 O O . GLU A 1 381 ? 18.002 -13.528 -3.425 1.00 92.44 381 GLU A O 1
ATOM 2959 N N . LYS A 1 382 ? 17.412 -11.371 -3.185 1.00 91.81 382 LYS A N 1
ATOM 2960 C CA . LYS A 1 382 ? 17.130 -11.142 -4.608 1.00 91.81 382 LYS A CA 1
ATOM 2961 C C . LYS A 1 382 ? 18.402 -10.934 -5.443 1.00 91.81 382 LYS A C 1
ATOM 2963 O O . LYS A 1 382 ? 18.346 -10.960 -6.673 1.00 91.81 382 LYS A O 1
ATOM 2968 N N . GLY A 1 383 ? 19.564 -10.812 -4.800 1.00 90.38 383 GLY A N 1
ATOM 2969 C CA . GLY A 1 383 ? 20.844 -10.513 -5.441 1.00 90.38 383 GLY A CA 1
ATOM 2970 C C . GLY A 1 383 ? 21.026 -9.030 -5.766 1.00 90.38 383 GLY A C 1
ATOM 2971 O O . GLY A 1 383 ? 21.932 -8.686 -6.519 1.00 90.38 383 GLY A O 1
ATOM 2972 N N . VAL A 1 384 ? 20.172 -8.164 -5.215 1.00 90.19 384 VAL A N 1
ATOM 2973 C CA . VAL A 1 384 ? 20.293 -6.706 -5.267 1.00 90.19 384 VAL A CA 1
ATOM 2974 C C . VAL A 1 384 ? 21.322 -6.302 -4.214 1.00 90.19 384 VAL A C 1
ATOM 2976 O O . VAL A 1 384 ? 20.996 -6.196 -3.033 1.00 90.19 384 VAL A O 1
ATOM 2979 N N . ILE A 1 385 ? 22.579 -6.158 -4.639 1.00 87.31 385 ILE A N 1
ATOM 2980 C CA . ILE A 1 385 ? 23.726 -5.945 -3.750 1.00 87.31 385 ILE A CA 1
ATOM 2981 C C . ILE A 1 385 ? 24.493 -4.659 -4.059 1.00 87.31 385 ILE A C 1
ATOM 2983 O O . ILE A 1 385 ? 24.564 -4.239 -5.214 1.00 87.31 385 ILE A O 1
ATOM 2987 N N . ASP A 1 386 ? 25.091 -4.072 -3.025 1.00 81.56 386 ASP A N 1
ATOM 2988 C CA . ASP A 1 386 ? 25.949 -2.897 -3.118 1.00 81.56 386 ASP A CA 1
ATOM 2989 C C . ASP A 1 386 ? 27.380 -3.293 -3.531 1.00 81.56 386 ASP A C 1
ATOM 2991 O O . ASP A 1 386 ? 27.726 -4.469 -3.692 1.00 81.56 386 ASP A O 1
ATOM 2995 N N . GLN A 1 387 ? 28.258 -2.299 -3.669 1.00 77.94 387 GLN A N 1
ATOM 2996 C CA . GLN A 1 387 ? 29.671 -2.510 -4.010 1.00 77.94 387 GLN A CA 1
ATOM 2997 C C . GLN A 1 387 ? 30.465 -3.340 -2.983 1.00 77.94 387 GLN A C 1
ATOM 2999 O O . GLN A 1 387 ? 31.548 -3.832 -3.302 1.00 77.94 387 GLN A O 1
ATOM 3004 N N . ASN A 1 388 ? 29.944 -3.500 -1.764 1.00 81.06 388 ASN A N 1
ATOM 3005 C CA . ASN A 1 388 ? 30.547 -4.288 -0.692 1.00 81.06 388 ASN A CA 1
ATOM 3006 C C . ASN A 1 388 ? 29.940 -5.700 -0.588 1.00 81.06 388 ASN A C 1
ATOM 3008 O O . ASN A 1 388 ? 30.409 -6.504 0.219 1.00 81.06 388 ASN A O 1
ATOM 3012 N N . GLY A 1 389 ? 28.924 -6.019 -1.396 1.00 82.75 389 GLY A N 1
ATOM 3013 C CA . GLY A 1 389 ? 28.198 -7.287 -1.356 1.00 82.75 389 GLY A CA 1
ATOM 3014 C C . GLY A 1 389 ? 27.103 -7.365 -0.285 1.00 82.75 389 GLY A C 1
ATOM 3015 O O . GLY A 1 389 ? 26.610 -8.461 -0.020 1.00 82.75 389 GLY A O 1
ATOM 3016 N N . ALA A 1 390 ? 26.727 -6.243 0.335 1.00 83.75 390 ALA A N 1
ATOM 3017 C CA . ALA A 1 390 ? 25.564 -6.137 1.217 1.00 83.75 390 ALA A CA 1
ATOM 3018 C C . ALA A 1 390 ? 24.281 -5.904 0.406 1.00 83.75 390 ALA A C 1
ATOM 3020 O O . ALA A 1 390 ? 24.354 -5.522 -0.755 1.00 83.75 390 ALA A O 1
ATOM 3021 N N . GLY A 1 391 ? 23.102 -6.130 0.992 1.00 85.94 391 GLY A N 1
ATOM 3022 C CA . GLY A 1 391 ? 21.832 -5.855 0.312 1.00 85.94 391 GLY A CA 1
ATOM 3023 C C . GLY A 1 391 ? 21.632 -4.362 0.039 1.00 85.94 391 GLY A C 1
ATOM 3024 O O . GLY A 1 391 ? 21.709 -3.552 0.958 1.00 85.94 391 GLY A O 1
ATOM 3025 N N . ASP A 1 392 ? 21.355 -3.999 -1.215 1.00 84.56 392 ASP A N 1
ATOM 3026 C CA . ASP A 1 392 ? 21.213 -2.604 -1.644 1.00 84.56 392 ASP A CA 1
ATOM 3027 C C . ASP A 1 392 ? 19.741 -2.183 -1.707 1.00 84.56 392 ASP A C 1
ATOM 3029 O O . ASP A 1 392 ? 19.057 -2.268 -2.730 1.00 84.56 392 ASP A O 1
ATOM 3033 N N . VAL A 1 393 ? 19.246 -1.696 -0.576 1.00 84.31 393 VAL A N 1
ATOM 3034 C CA . VAL A 1 393 ? 17.893 -1.144 -0.467 1.00 84.31 393 VAL A CA 1
ATOM 3035 C C . VAL A 1 393 ? 17.722 0.116 -1.309 1.00 84.31 393 VAL A C 1
ATOM 3037 O O . VAL A 1 393 ? 16.667 0.323 -1.909 1.00 84.31 393 VAL A O 1
ATOM 3040 N N . ALA A 1 394 ? 18.763 0.939 -1.433 1.00 82.00 394 ALA A N 1
ATOM 3041 C CA . ALA A 1 394 ? 18.713 2.126 -2.274 1.00 82.00 394 ALA A CA 1
ATOM 3042 C C . ALA A 1 394 ? 18.502 1.762 -3.756 1.00 82.00 394 ALA A C 1
ATOM 3044 O O . ALA A 1 394 ? 17.809 2.478 -4.486 1.00 82.00 394 ALA A O 1
ATOM 3045 N N . ARG A 1 395 ? 19.015 0.609 -4.199 1.00 83.62 395 ARG A N 1
ATOM 3046 C CA . ARG A 1 395 ? 18.733 0.067 -5.530 1.00 83.62 395 ARG A CA 1
ATOM 3047 C C . ARG A 1 395 ? 17.276 -0.368 -5.703 1.00 83.62 395 ARG A C 1
ATOM 3049 O O . ARG A 1 395 ? 16.706 -0.102 -6.759 1.00 83.62 395 ARG A O 1
ATOM 3056 N N . LEU A 1 396 ? 16.651 -0.973 -4.690 1.00 87.62 396 LEU A N 1
ATOM 3057 C CA . LEU A 1 396 ? 15.210 -1.270 -4.731 1.00 87.62 396 LEU A CA 1
ATOM 3058 C C . LEU A 1 396 ? 14.383 0.014 -4.867 1.00 87.62 396 LEU A C 1
ATOM 3060 O O . LEU A 1 396 ? 13.490 0.077 -5.710 1.00 87.62 396 LEU A O 1
ATOM 3064 N N . TYR A 1 397 ? 14.717 1.051 -4.097 1.00 86.75 397 TYR A N 1
ATOM 3065 C CA . TYR A 1 397 ? 13.992 2.322 -4.133 1.00 86.75 397 TYR A CA 1
ATOM 3066 C C . TYR A 1 397 ? 14.204 3.119 -5.417 1.00 86.75 397 TYR A C 1
ATOM 3068 O O . TYR A 1 397 ? 13.267 3.730 -5.919 1.00 86.75 397 TYR A O 1
ATOM 3076 N N . THR A 1 398 ? 15.406 3.108 -5.993 1.00 85.56 398 THR A N 1
ATOM 3077 C CA . THR A 1 398 ? 15.619 3.750 -7.301 1.00 85.56 398 THR A CA 1
ATOM 3078 C C . THR A 1 398 ? 14.879 3.022 -8.426 1.00 85.56 398 THR A C 1
ATOM 3080 O O . THR A 1 398 ? 14.435 3.682 -9.364 1.00 85.56 398 THR A O 1
ATOM 3083 N N . GLY A 1 399 ? 14.673 1.703 -8.315 1.00 88.56 399 GLY A N 1
ATOM 3084 C CA . GLY A 1 399 ? 13.771 0.968 -9.205 1.00 88.56 399 GLY A CA 1
ATOM 3085 C C . GLY A 1 399 ? 12.301 1.325 -8.997 1.00 88.56 399 GLY A C 1
ATOM 3086 O O . GLY A 1 399 ? 11.612 1.630 -9.963 1.00 88.56 399 GLY A O 1
ATOM 3087 N N . PHE A 1 400 ? 11.852 1.441 -7.747 1.00 89.50 400 PHE A N 1
ATOM 3088 C CA . PHE A 1 400 ? 10.521 1.969 -7.434 1.00 89.50 400 PHE A CA 1
ATOM 3089 C C . PHE A 1 400 ? 10.302 3.378 -8.013 1.00 89.50 400 PHE A C 1
ATOM 3091 O O . PHE A 1 400 ? 9.268 3.661 -8.616 1.00 89.50 400 PHE A O 1
ATOM 3098 N N . ALA A 1 401 ? 11.295 4.264 -7.893 1.00 88.31 401 ALA A N 1
ATOM 3099 C CA . ALA A 1 401 ? 11.243 5.595 -8.489 1.00 88.31 401 ALA A CA 1
ATOM 3100 C C . ALA A 1 401 ? 11.175 5.544 -10.026 1.00 88.31 401 ALA A C 1
ATOM 3102 O O . ALA A 1 401 ? 10.504 6.378 -10.623 1.00 88.31 401 ALA A O 1
ATOM 3103 N N . ALA A 1 402 ? 11.846 4.585 -10.673 1.00 87.38 402 ALA A N 1
ATOM 3104 C CA . ALA A 1 402 ? 11.763 4.393 -12.122 1.00 87.38 402 ALA A CA 1
ATOM 3105 C C . ALA A 1 402 ? 10.358 3.948 -12.565 1.00 87.38 402 ALA A C 1
ATOM 3107 O O . ALA A 1 402 ? 9.773 4.609 -13.426 1.00 87.38 402 ALA A O 1
ATOM 3108 N N . ALA A 1 403 ? 9.793 2.933 -11.901 1.00 88.81 403 ALA A N 1
ATOM 3109 C CA . ALA A 1 403 ? 8.444 2.435 -12.168 1.00 88.81 403 ALA A CA 1
ATOM 3110 C C . ALA A 1 403 ? 7.393 3.541 -11.983 1.00 88.81 403 ALA A C 1
ATOM 3112 O O . ALA A 1 403 ? 6.533 3.751 -12.836 1.00 88.81 403 ALA A O 1
ATOM 3113 N N . ASN A 1 404 ? 7.512 4.346 -10.921 1.00 86.69 404 ASN A N 1
ATOM 3114 C CA . ASN A 1 404 ? 6.627 5.491 -10.673 1.00 86.69 404 ASN A CA 1
ATOM 3115 C C . ASN A 1 404 ? 6.733 6.598 -11.725 1.00 86.69 404 ASN A C 1
ATOM 3117 O O . ASN A 1 404 ? 5.776 7.342 -11.925 1.00 86.69 404 ASN A O 1
ATOM 3121 N N . ALA A 1 405 ? 7.874 6.733 -12.407 1.00 83.94 405 ALA A N 1
ATOM 3122 C CA . ALA A 1 405 ? 8.053 7.760 -13.430 1.00 83.94 405 ALA A CA 1
ATOM 3123 C C . ALA A 1 405 ? 7.080 7.579 -14.606 1.00 83.94 405 ALA A C 1
ATOM 3125 O O . ALA A 1 405 ? 6.713 8.551 -15.269 1.00 83.94 405 ALA A O 1
ATOM 3126 N N . ALA A 1 406 ? 6.677 6.331 -14.837 1.00 80.62 406 ALA A N 1
ATOM 3127 C CA . ALA A 1 406 ? 5.789 5.899 -15.901 1.00 80.62 406 ALA A CA 1
ATOM 3128 C C . ALA A 1 406 ? 4.487 5.250 -15.401 1.00 80.62 406 ALA A C 1
ATOM 3130 O O . ALA A 1 406 ? 3.652 4.899 -16.231 1.00 80.62 406 ALA A O 1
ATOM 3131 N N . MET A 1 407 ? 4.329 5.097 -14.081 1.00 86.00 407 MET A N 1
ATOM 3132 C CA . MET A 1 407 ? 3.320 4.245 -13.447 1.00 86.00 407 MET A CA 1
ATOM 3133 C C . MET A 1 407 ? 3.297 2.834 -14.057 1.00 86.00 407 MET A C 1
ATOM 3135 O O . MET A 1 407 ? 2.269 2.381 -14.544 1.00 86.00 407 MET A O 1
ATOM 3139 N N . ASP A 1 408 ? 4.440 2.140 -14.051 1.00 88.75 408 ASP A N 1
ATOM 3140 C CA . ASP A 1 408 ? 4.612 0.797 -14.640 1.00 88.75 408 ASP A CA 1
ATOM 3141 C C . ASP A 1 408 ? 3.975 -0.329 -13.789 1.00 88.75 408 ASP A C 1
ATOM 3143 O O . ASP A 1 408 ? 4.609 -1.310 -13.401 1.00 88.75 408 ASP A O 1
ATOM 3147 N N . TYR A 1 409 ? 2.691 -0.179 -13.474 1.00 88.38 409 TYR A N 1
ATOM 3148 C CA . TYR A 1 409 ? 1.894 -1.085 -12.644 1.00 88.38 409 TYR A CA 1
ATOM 3149 C C . TYR A 1 409 ? 0.736 -1.688 -13.440 1.00 88.38 409 TYR A C 1
ATOM 3151 O O . TYR A 1 409 ? 0.369 -1.162 -14.492 1.00 88.38 409 TYR A O 1
ATOM 3159 N N . GLU A 1 410 ? 0.148 -2.777 -12.944 1.00 87.12 410 GLU A N 1
ATOM 3160 C CA . GLU A 1 410 ? -1.011 -3.432 -13.572 1.00 87.12 410 GLU A CA 1
ATOM 3161 C C . GLU A 1 410 ? -2.147 -2.428 -13.857 1.00 87.12 410 GLU A C 1
ATOM 3163 O O . GLU A 1 410 ? -2.586 -2.298 -15.012 1.00 87.12 410 GLU A O 1
ATOM 3168 N N . GLU A 1 411 ? -2.497 -1.645 -12.836 1.00 84.31 411 GLU A N 1
ATOM 3169 C CA . GLU A 1 411 ? -3.503 -0.582 -12.873 1.00 84.31 411 GLU A CA 1
ATOM 3170 C C . GLU A 1 411 ? -2.920 0.808 -13.161 1.00 84.31 411 GLU A C 1
ATOM 3172 O O . GLU A 1 411 ? -3.621 1.817 -13.110 1.00 84.31 411 GLU A O 1
ATOM 3177 N N . GLY A 1 412 ? -1.636 0.900 -13.513 1.00 82.44 412 GLY A N 1
ATOM 3178 C CA . GLY A 1 412 ? -0.916 2.171 -13.627 1.00 82.44 412 GLY A CA 1
ATOM 3179 C C . GLY A 1 412 ? -1.520 3.186 -14.604 1.00 82.44 412 GLY A C 1
ATOM 3180 O O . GLY A 1 412 ? -1.271 4.384 -14.496 1.00 82.44 412 GLY A O 1
ATOM 3181 N N . PHE A 1 413 ? -2.368 2.729 -15.531 1.00 80.94 413 PHE A N 1
ATOM 3182 C CA . PHE A 1 413 ? -3.155 3.591 -16.417 1.00 80.94 413 PHE A CA 1
ATOM 3183 C C . PHE A 1 413 ? -4.218 4.429 -15.681 1.00 80.94 413 PHE A C 1
ATOM 3185 O O . PHE A 1 413 ? -4.556 5.516 -16.150 1.00 80.94 413 PHE A O 1
ATOM 3192 N N . ASN A 1 414 ? -4.734 3.943 -14.550 1.00 81.31 414 ASN A N 1
ATOM 3193 C CA . ASN A 1 414 ? -5.687 4.653 -13.696 1.00 81.31 414 ASN A CA 1
ATOM 3194 C C . ASN A 1 414 ? -4.983 5.624 -12.735 1.00 81.31 414 ASN A C 1
ATOM 3196 O O . ASN A 1 414 ? -5.616 6.520 -12.176 1.00 81.31 414 ASN A O 1
ATOM 3200 N N . TYR A 1 415 ? -3.669 5.470 -12.548 1.00 80.56 415 TYR A N 1
ATOM 3201 C CA . TYR A 1 415 ? -2.916 6.239 -11.568 1.00 80.56 415 TYR A CA 1
ATOM 3202 C C . TYR A 1 415 ? -2.678 7.671 -12.052 1.00 80.56 415 TYR A C 1
ATOM 3204 O O . TYR A 1 415 ? -2.366 7.932 -13.218 1.00 80.56 415 TYR A O 1
ATOM 3212 N N . ALA A 1 416 ? -2.760 8.630 -11.128 1.00 77.44 416 ALA A N 1
ATOM 3213 C CA . ALA A 1 416 ? -2.330 9.993 -11.410 1.00 77.44 416 ALA A CA 1
ATOM 3214 C C . ALA A 1 416 ? -0.815 10.018 -11.662 1.00 77.44 416 ALA A C 1
ATOM 3216 O O . ALA A 1 416 ? -0.038 9.579 -10.821 1.00 77.44 416 ALA A O 1
ATOM 3217 N N . MET A 1 417 ? -0.380 10.563 -12.801 1.00 78.06 417 MET A N 1
ATOM 3218 C CA . MET A 1 417 ? 1.050 10.661 -13.108 1.00 78.06 417 MET A CA 1
ATOM 3219 C C . MET A 1 417 ? 1.803 11.523 -12.079 1.00 78.06 417 MET A C 1
ATOM 3221 O O . MET A 1 417 ? 1.255 12.524 -11.606 1.00 78.06 417 MET A O 1
ATOM 3225 N N . PRO A 1 418 ? 3.084 11.206 -11.799 1.00 76.75 418 PRO A N 1
ATOM 3226 C CA . PRO A 1 418 ? 3.945 12.015 -10.944 1.00 76.75 418 PRO A CA 1
ATOM 3227 C C . PRO A 1 418 ? 3.938 13.503 -11.308 1.00 76.75 418 PRO A C 1
ATOM 3229 O O . PRO A 1 418 ? 4.098 13.874 -12.478 1.00 76.75 418 PRO A O 1
ATOM 3232 N N . ALA A 1 419 ? 3.831 14.371 -10.298 1.00 77.25 419 ALA A N 1
ATOM 3233 C CA . ALA A 1 419 ? 3.925 15.812 -10.495 1.00 77.25 419 ALA A CA 1
ATOM 3234 C C . ALA A 1 419 ? 5.322 16.198 -11.018 1.00 77.25 419 ALA A C 1
ATOM 3236 O O . ALA A 1 419 ? 6.342 16.084 -10.332 1.00 77.25 419 ALA A O 1
ATOM 3237 N N . LEU A 1 420 ? 5.380 16.707 -12.252 1.00 76.31 420 LEU A N 1
ATOM 3238 C CA . LEU A 1 420 ? 6.640 17.128 -12.860 1.00 76.31 420 LEU A CA 1
ATOM 3239 C C . LEU A 1 420 ? 7.121 18.444 -12.234 1.00 76.31 420 LEU A C 1
ATOM 3241 O O . LEU A 1 420 ? 6.508 19.496 -12.412 1.00 76.31 420 LEU A O 1
ATOM 3245 N N . ARG A 1 421 ? 8.280 18.416 -11.565 1.00 71.31 421 ARG A N 1
ATOM 3246 C CA . ARG A 1 421 ? 8.912 19.623 -10.992 1.00 71.31 421 ARG A CA 1
ATOM 3247 C C . ARG A 1 421 ? 9.476 20.553 -12.068 1.00 71.31 421 ARG A C 1
ATOM 3249 O O . ARG A 1 421 ? 9.683 21.738 -11.822 1.00 71.31 421 ARG A O 1
ATOM 3256 N N . SER A 1 422 ? 9.736 20.018 -13.259 1.00 63.09 422 SER A N 1
ATOM 3257 C CA . SER A 1 422 ? 10.086 20.782 -14.454 1.00 63.09 422 SER A CA 1
ATOM 3258 C C . SER A 1 422 ? 9.765 19.974 -15.708 1.00 63.09 422 SER A C 1
ATOM 3260 O O . SER A 1 422 ? 10.140 18.807 -15.808 1.00 63.09 422 SER A O 1
ATOM 3262 N N . SER A 1 423 ? 9.132 20.624 -16.681 1.00 60.84 423 SER A N 1
ATOM 3263 C CA . SER A 1 423 ? 9.021 20.166 -18.073 1.00 60.84 423 SER A CA 1
ATOM 3264 C C . SER A 1 423 ? 9.974 20.915 -19.014 1.00 60.84 423 SER A C 1
ATOM 3266 O O . SER A 1 423 ? 9.994 20.655 -20.214 1.00 60.84 423 SER A O 1
ATOM 3268 N N . ALA A 1 424 ? 10.748 21.875 -18.489 1.00 60.34 424 ALA A N 1
ATOM 3269 C CA . ALA A 1 424 ? 11.741 22.597 -19.268 1.00 60.34 424 ALA A CA 1
ATOM 3270 C C . ALA A 1 424 ? 12.919 21.678 -19.598 1.00 60.34 424 ALA A C 1
ATOM 3272 O O . ALA A 1 424 ? 13.470 21.045 -18.695 1.00 60.34 424 ALA A O 1
ATOM 3273 N N . SER A 1 425 ? 13.322 21.671 -20.872 1.00 64.00 425 SER A N 1
ATOM 3274 C CA . SER A 1 425 ? 14.462 20.881 -21.330 1.00 64.00 425 SER A CA 1
ATOM 3275 C C . SER A 1 425 ? 15.745 21.270 -20.594 1.00 64.00 425 SER A C 1
ATOM 3277 O O . SER A 1 425 ? 16.086 22.452 -20.498 1.00 64.00 425 SER A O 1
ATOM 3279 N N . LEU A 1 426 ? 16.489 20.276 -20.112 1.00 65.00 426 LEU A N 1
ATOM 3280 C CA . LEU A 1 426 ? 17.782 20.469 -19.462 1.00 65.00 426 LEU A CA 1
ATOM 3281 C C . LEU A 1 426 ? 18.760 21.165 -20.419 1.00 65.00 426 LEU A C 1
ATOM 3283 O O . LEU A 1 426 ? 19.064 20.648 -21.491 1.00 65.00 426 LEU A O 1
ATOM 3287 N N . ALA A 1 427 ? 19.293 22.326 -20.040 1.00 59.06 427 ALA A N 1
ATOM 3288 C CA . ALA A 1 427 ? 20.407 22.929 -20.768 1.00 59.06 427 ALA A CA 1
ATOM 3289 C C . ALA A 1 427 ? 21.694 22.110 -20.552 1.00 59.06 427 ALA A C 1
ATOM 3291 O O . ALA A 1 427 ? 21.882 21.487 -19.501 1.00 59.06 427 ALA A O 1
ATOM 3292 N N . THR A 1 428 ? 22.615 22.144 -21.520 1.00 57.97 428 THR A N 1
ATOM 3293 C CA . THR A 1 428 ? 23.982 21.619 -21.368 1.00 57.97 428 THR A CA 1
ATOM 3294 C C . THR A 1 428 ? 24.706 22.459 -20.307 1.00 57.97 428 THR A C 1
ATOM 3296 O O . THR A 1 428 ? 25.269 23.505 -20.616 1.00 57.97 428 THR A O 1
ATOM 3299 N N . GLY A 1 429 ? 24.598 22.069 -19.036 1.00 56.62 429 GLY A N 1
ATOM 3300 C CA . GLY A 1 429 ? 25.035 22.882 -17.892 1.00 56.62 429 GLY A CA 1
ATOM 3301 C C . GLY A 1 429 ? 24.115 22.844 -16.670 1.00 56.62 429 GLY A C 1
ATOM 3302 O O . GLY A 1 429 ? 24.481 23.437 -15.668 1.00 56.62 429 GLY A O 1
ATOM 3303 N N . GLY A 1 430 ? 22.973 22.147 -16.761 1.00 62.75 430 GLY A N 1
ATOM 3304 C CA . GLY A 1 430 ? 22.084 21.809 -15.648 1.00 62.75 430 GLY A CA 1
ATOM 3305 C C . GLY A 1 430 ? 21.318 22.970 -15.013 1.00 62.75 430 GLY A C 1
ATOM 3306 O O . GLY A 1 430 ? 21.413 24.128 -15.412 1.00 62.75 430 GLY A O 1
ATOM 3307 N N . THR A 1 431 ? 20.454 22.649 -14.052 1.00 65.81 431 THR A N 1
ATOM 3308 C CA . THR A 1 431 ? 19.715 23.640 -13.254 1.00 65.81 431 THR A CA 1
ATOM 3309 C C . THR A 1 431 ? 19.723 23.202 -11.802 1.00 65.81 431 THR A C 1
ATOM 3311 O O . THR A 1 431 ? 19.225 22.119 -11.486 1.00 65.81 431 THR A O 1
ATOM 3314 N N . ILE A 1 432 ? 20.280 24.046 -10.931 1.00 71.50 432 ILE A N 1
ATOM 3315 C CA . ILE A 1 432 ? 20.312 23.797 -9.491 1.00 71.50 432 ILE A CA 1
ATOM 3316 C C . ILE A 1 432 ? 18.893 23.954 -8.941 1.00 71.50 432 ILE A C 1
ATOM 3318 O O . ILE A 1 432 ? 18.302 25.030 -9.017 1.00 71.50 432 ILE A O 1
ATOM 3322 N N . SER A 1 433 ? 18.355 22.874 -8.386 1.00 74.50 433 SER A N 1
ATOM 3323 C CA . SER A 1 433 ? 17.129 22.878 -7.596 1.00 74.50 433 SER A CA 1
ATOM 3324 C C . SER A 1 433 ? 17.453 23.148 -6.131 1.00 74.50 433 SER A C 1
ATOM 3326 O O . SER A 1 433 ? 18.367 22.542 -5.567 1.00 74.50 433 SER A O 1
ATOM 3328 N N . THR A 1 434 ? 16.668 24.025 -5.509 1.00 69.81 434 THR A N 1
ATOM 3329 C CA . THR A 1 434 ? 16.688 24.294 -4.062 1.00 69.81 434 THR A CA 1
ATOM 3330 C C . THR A 1 434 ? 15.522 23.632 -3.324 1.00 69.81 434 THR A C 1
ATOM 3332 O O . THR A 1 434 ? 15.327 23.914 -2.148 1.00 69.81 434 THR A O 1
ATOM 3335 N N . ASN A 1 435 ? 14.741 22.780 -4.002 1.00 74.81 435 ASN A N 1
ATOM 3336 C CA . ASN A 1 435 ? 13.725 21.922 -3.383 1.00 74.81 435 ASN A CA 1
ATOM 3337 C C . ASN A 1 435 ? 14.122 20.446 -3.580 1.00 74.81 435 ASN A C 1
ATOM 3339 O O . ASN A 1 435 ? 13.653 19.808 -4.529 1.00 74.81 435 ASN A O 1
ATOM 3343 N N . PRO A 1 436 ? 15.110 19.949 -2.817 1.00 79.62 436 PRO A N 1
ATOM 3344 C CA . PRO A 1 436 ? 15.594 18.582 -2.946 1.00 79.62 436 PRO A CA 1
ATOM 3345 C C . PRO A 1 436 ? 14.640 17.562 -2.298 1.00 79.62 436 PRO A C 1
ATOM 3347 O O . PRO A 1 436 ? 13.969 17.910 -1.328 1.00 79.62 436 PRO A O 1
ATOM 3350 N N . PRO A 1 437 ? 14.610 16.306 -2.785 1.00 83.06 437 PRO A N 1
ATOM 3351 C CA . PRO A 1 437 ? 13.902 15.235 -2.099 1.00 83.06 437 PRO A CA 1
ATOM 3352 C C . PRO A 1 437 ? 14.492 14.907 -0.724 1.00 83.06 437 PRO A C 1
ATOM 3354 O O . PRO A 1 437 ? 15.696 15.046 -0.485 1.00 83.06 437 PRO A O 1
ATOM 3357 N N . GLU A 1 438 ? 13.612 14.472 0.169 1.00 81.69 438 GLU A N 1
ATOM 3358 C CA . GLU A 1 438 ? 13.883 13.848 1.457 1.00 81.69 438 GLU A CA 1
ATOM 3359 C C . GLU A 1 438 ? 14.360 12.395 1.261 1.00 81.69 438 GLU A C 1
ATOM 3361 O O . GLU A 1 438 ? 14.490 11.899 0.141 1.00 81.69 438 GLU A O 1
ATOM 3366 N N . TYR A 1 439 ? 14.676 11.704 2.357 1.00 81.00 439 TYR A N 1
ATOM 3367 C CA . TYR A 1 439 ? 15.201 10.337 2.326 1.00 81.00 439 TYR A CA 1
ATOM 3368 C C . TYR A 1 439 ? 14.250 9.360 1.618 1.00 81.00 439 TYR A C 1
ATOM 3370 O O . TYR A 1 439 ? 13.095 9.211 1.991 1.00 81.00 439 TYR A O 1
ATOM 3378 N N . MET A 1 440 ? 14.754 8.685 0.587 1.00 81.12 440 MET A N 1
ATOM 3379 C CA . MET A 1 440 ? 14.008 7.802 -0.318 1.00 81.12 440 MET A CA 1
ATOM 3380 C C . MET A 1 440 ? 12.870 8.495 -1.086 1.00 81.12 440 MET A C 1
ATOM 3382 O O . MET A 1 440 ? 12.032 7.820 -1.674 1.00 81.12 440 MET A O 1
ATOM 3386 N N . GLY A 1 441 ? 12.884 9.830 -1.131 1.00 81.81 441 GLY A N 1
ATOM 3387 C CA . GLY A 1 441 ? 12.092 10.664 -2.031 1.00 81.81 441 GLY A CA 1
ATOM 3388 C C . GLY A 1 441 ? 12.722 10.819 -3.405 1.00 81.81 441 GLY A C 1
ATOM 3389 O O . GLY A 1 441 ? 13.939 10.672 -3.572 1.00 81.81 441 GLY A O 1
ATOM 3390 N N . ALA A 1 442 ? 11.895 11.187 -4.383 1.00 85.75 442 ALA A N 1
ATOM 3391 C CA . ALA A 1 442 ? 12.309 11.447 -5.754 1.00 85.75 442 ALA A CA 1
ATOM 3392 C C . ALA A 1 442 ? 11.634 12.699 -6.331 1.00 85.75 442 ALA A C 1
ATOM 3394 O O . ALA A 1 442 ? 10.526 13.073 -5.967 1.00 85.75 442 ALA A O 1
ATOM 3395 N N . THR A 1 443 ? 12.296 13.363 -7.276 1.00 85.25 443 THR A N 1
ATOM 3396 C CA . THR A 1 443 ? 11.669 14.449 -8.052 1.00 85.25 443 THR A CA 1
ATOM 3397 C C . THR A 1 443 ? 11.594 14.063 -9.510 1.00 85.25 443 THR A C 1
ATOM 3399 O O . THR A 1 443 ? 12.578 13.584 -10.045 1.00 85.25 443 THR A O 1
ATOM 3402 N N . PHE A 1 444 ? 10.477 14.317 -10.184 1.00 84.31 444 PHE A N 1
ATOM 3403 C CA . PHE A 1 444 ? 10.297 13.858 -11.559 1.00 84.31 444 PHE A CA 1
ATOM 3404 C C . PHE A 1 444 ? 10.442 14.995 -12.559 1.00 84.31 444 PHE A C 1
ATOM 3406 O O . PHE A 1 444 ? 9.974 16.123 -12.353 1.00 84.31 444 PHE A O 1
ATOM 3413 N N . ARG A 1 445 ? 11.123 14.692 -13.662 1.00 82.50 445 ARG A N 1
ATOM 3414 C CA . ARG A 1 445 ? 11.294 15.582 -14.811 1.00 82.50 445 ARG A CA 1
ATOM 3415 C C . ARG A 1 445 ? 11.086 14.795 -16.090 1.00 82.50 445 ARG A C 1
ATOM 3417 O O . ARG A 1 445 ? 11.455 13.626 -16.147 1.00 82.50 445 ARG A O 1
ATOM 3424 N N . ARG A 1 446 ? 10.545 15.459 -17.111 1.00 84.31 446 ARG A N 1
ATOM 3425 C CA . ARG A 1 446 ? 10.316 14.876 -18.435 1.00 84.31 446 ARG A CA 1
ATOM 3426 C C . ARG A 1 446 ? 11.108 15.630 -19.496 1.00 84.31 446 ARG A C 1
ATOM 3428 O O . ARG A 1 446 ? 11.045 16.855 -19.550 1.00 84.31 446 ARG A O 1
ATOM 3435 N N . GLU A 1 447 ? 11.790 14.886 -20.357 1.00 80.88 447 GLU A N 1
ATOM 3436 C CA . GLU A 1 447 ? 12.445 15.364 -21.571 1.00 80.88 447 GLU A CA 1
ATOM 3437 C C . GLU A 1 447 ? 11.810 14.703 -22.804 1.00 80.88 447 GLU A C 1
ATOM 3439 O O . GLU A 1 447 ? 11.432 13.531 -22.772 1.00 80.88 447 GLU A O 1
ATOM 3444 N N . SER A 1 448 ? 11.729 15.456 -23.898 1.00 81.88 448 SER A N 1
ATOM 3445 C CA . SER A 1 448 ? 11.281 14.997 -25.216 1.00 81.88 448 SER A CA 1
ATOM 3446 C C . SER A 1 448 ? 12.239 15.496 -26.297 1.00 81.88 448 SER A C 1
ATOM 3448 O O . SER A 1 448 ? 13.125 16.313 -26.023 1.00 81.88 448 SER A O 1
ATOM 3450 N N . ASP A 1 449 ? 12.065 15.007 -27.526 1.00 81.38 449 ASP A N 1
ATOM 3451 C CA . ASP A 1 449 ? 12.788 15.485 -28.714 1.00 81.38 449 ASP A CA 1
ATOM 3452 C C . ASP A 1 449 ? 14.321 15.348 -28.609 1.00 81.38 449 ASP A C 1
ATOM 3454 O O . ASP A 1 449 ? 15.090 16.094 -29.224 1.00 81.38 449 ASP A O 1
ATOM 3458 N N . LEU A 1 450 ? 14.784 14.376 -27.817 1.00 82.69 450 LEU A N 1
ATOM 3459 C CA . LEU A 1 450 ? 16.197 14.034 -27.685 1.00 82.69 450 LEU A CA 1
ATOM 3460 C C . LEU A 1 450 ? 16.601 13.036 -28.774 1.00 82.69 450 LEU A C 1
ATOM 3462 O O . LEU A 1 450 ? 15.790 12.264 -29.278 1.00 82.69 450 LEU A O 1
ATOM 3466 N N . SER A 1 451 ? 17.875 13.042 -29.163 1.00 84.94 451 SER A N 1
ATOM 3467 C CA . SER A 1 451 ? 18.392 12.053 -30.112 1.00 84.94 451 SER A CA 1
ATOM 3468 C C . SER A 1 451 ? 19.860 11.725 -29.872 1.00 84.94 451 SER A C 1
ATOM 3470 O O . SER A 1 451 ? 20.643 12.580 -29.453 1.00 84.94 451 SER A O 1
ATOM 3472 N N . GLY A 1 452 ? 20.229 10.480 -30.173 1.00 85.44 452 GLY A N 1
ATOM 3473 C CA . GLY A 1 452 ? 21.603 9.993 -30.076 1.00 85.44 452 GLY A CA 1
ATOM 3474 C C . GLY A 1 452 ? 21.995 9.539 -28.666 1.00 85.44 452 GLY A C 1
ATOM 3475 O O . GLY A 1 452 ? 21.122 9.285 -27.838 1.00 85.44 452 GLY A O 1
ATOM 3476 N N . PRO A 1 453 ? 23.300 9.389 -28.390 1.00 86.06 453 PRO A N 1
ATOM 3477 C CA . PRO A 1 453 ? 23.782 8.987 -27.076 1.00 86.06 453 PRO A CA 1
ATOM 3478 C C . PRO A 1 453 ? 23.491 10.057 -26.019 1.00 86.06 453 PRO A C 1
ATOM 3480 O O . PRO A 1 453 ? 23.941 11.202 -26.140 1.00 86.06 453 PRO A O 1
ATOM 3483 N N . LEU A 1 454 ? 22.791 9.671 -24.957 1.00 85.38 454 LEU A N 1
ATOM 3484 C CA . LEU A 1 454 ? 22.391 10.536 -23.856 1.00 85.38 454 LEU A CA 1
ATOM 3485 C C . LEU A 1 454 ? 22.982 10.013 -22.552 1.00 85.38 454 LEU A C 1
ATOM 3487 O O . LEU A 1 454 ? 22.804 8.851 -22.200 1.00 85.38 454 LEU A O 1
ATOM 3491 N N . ARG A 1 455 ? 23.621 10.891 -21.783 1.00 85.75 455 ARG A N 1
ATOM 3492 C CA . ARG A 1 455 ? 23.940 10.606 -20.386 1.00 85.75 455 ARG A CA 1
ATOM 3493 C C . ARG A 1 455 ? 23.299 11.646 -19.482 1.00 85.75 455 ARG A C 1
ATOM 3495 O O . ARG A 1 455 ? 23.476 12.847 -19.703 1.00 85.75 455 ARG A O 1
ATOM 3502 N N . LEU A 1 456 ? 22.571 11.170 -18.479 1.00 83.88 456 LEU A N 1
ATOM 3503 C CA . LEU A 1 456 ? 21.974 11.977 -17.423 1.00 83.88 456 LEU A CA 1
ATOM 3504 C C . LEU A 1 456 ? 22.832 11.852 -16.169 1.00 83.88 456 LEU A C 1
ATOM 3506 O O . LEU A 1 456 ? 23.253 10.755 -15.808 1.00 83.88 456 LEU A O 1
ATOM 3510 N N . PHE A 1 457 ? 23.092 12.982 -15.524 1.00 83.81 457 PHE A N 1
ATOM 3511 C CA . PHE A 1 457 ? 23.871 13.066 -14.297 1.00 83.81 457 PHE A CA 1
ATOM 3512 C C . PHE A 1 457 ? 23.081 13.799 -13.234 1.00 83.81 457 PHE A C 1
ATOM 3514 O O . PHE A 1 457 ? 22.465 14.828 -13.524 1.00 83.81 457 PHE A O 1
ATOM 3521 N N . VAL A 1 458 ? 23.188 13.318 -12.005 1.00 82.88 458 VAL A N 1
ATOM 3522 C CA . VAL A 1 458 ? 22.735 14.003 -10.804 1.00 82.88 458 VAL A CA 1
ATOM 3523 C C . VAL A 1 458 ? 23.936 14.232 -9.907 1.00 82.88 458 VAL A C 1
ATOM 3525 O O . VAL A 1 458 ? 24.666 13.303 -9.578 1.00 82.88 458 VAL A O 1
ATOM 3528 N N . SER A 1 459 ? 24.124 15.477 -9.494 1.00 81.81 459 SER A N 1
ATOM 3529 C CA . SER A 1 459 ? 25.062 15.850 -8.435 1.00 81.81 459 SER A CA 1
ATOM 3530 C C . SER A 1 459 ? 24.323 16.674 -7.398 1.00 81.81 459 SER A C 1
ATOM 3532 O O . SER A 1 459 ? 23.482 17.494 -7.766 1.00 81.81 459 SER A O 1
ATOM 3534 N N . GLY A 1 460 ? 24.648 16.526 -6.121 1.00 79.88 460 GLY A N 1
ATOM 3535 C CA . GLY A 1 460 ? 24.005 17.316 -5.078 1.00 79.88 460 GLY A CA 1
ATOM 3536 C C . GLY A 1 460 ? 24.856 17.478 -3.832 1.00 79.88 460 GLY A C 1
ATOM 3537 O O . GLY A 1 460 ? 25.981 16.988 -3.752 1.00 79.88 460 GLY A O 1
ATOM 3538 N N . SER A 1 461 ? 24.313 18.222 -2.872 1.00 78.38 461 SER A N 1
ATOM 3539 C CA . SER A 1 461 ? 24.935 18.487 -1.575 1.00 78.38 461 SER A CA 1
ATOM 3540 C C . SER A 1 461 ? 24.030 17.976 -0.446 1.00 78.38 461 SER A C 1
ATOM 3542 O O . SER A 1 461 ? 22.874 18.414 -0.385 1.00 78.38 461 SER A O 1
ATOM 3544 N N . PRO A 1 462 ? 24.521 17.106 0.458 1.00 75.44 462 PRO A N 1
ATOM 3545 C CA . PRO A 1 462 ? 25.876 16.538 0.501 1.00 75.44 462 PRO A CA 1
ATOM 3546 C C . PRO A 1 462 ? 26.182 15.603 -0.680 1.00 75.44 462 PRO A C 1
ATOM 3548 O O . PRO A 1 462 ? 25.278 14.984 -1.248 1.00 75.44 462 PRO A O 1
ATOM 3551 N N . ALA A 1 463 ? 27.459 15.531 -1.059 1.00 71.38 463 ALA A N 1
ATOM 3552 C CA . ALA A 1 463 ? 27.925 14.601 -2.083 1.00 71.38 463 ALA A CA 1
ATOM 3553 C C . ALA A 1 463 ? 27.842 13.156 -1.555 1.00 71.38 463 ALA A C 1
ATOM 3555 O O . ALA A 1 463 ? 28.053 12.931 -0.367 1.00 71.38 463 ALA A O 1
ATOM 3556 N N . ASN A 1 464 ? 27.570 12.201 -2.449 1.00 70.88 464 ASN A N 1
ATOM 3557 C CA . ASN A 1 464 ? 27.486 10.745 -2.210 1.00 70.88 464 ASN A CA 1
ATOM 3558 C C . ASN A 1 464 ? 26.154 10.239 -1.627 1.00 70.88 464 ASN A C 1
ATOM 3560 O O . ASN A 1 464 ? 26.049 9.070 -1.275 1.00 70.88 464 ASN A O 1
ATOM 3564 N N . ASN A 1 465 ? 25.129 11.091 -1.557 1.00 78.06 465 ASN A N 1
ATOM 3565 C CA . ASN A 1 465 ? 23.817 10.728 -1.005 1.00 78.06 465 ASN A CA 1
ATOM 3566 C C . ASN A 1 465 ? 22.723 10.595 -2.078 1.00 78.06 465 ASN A C 1
ATOM 3568 O O . ASN A 1 465 ? 21.542 10.546 -1.744 1.00 78.06 465 ASN A O 1
ATOM 3572 N N . TRP A 1 466 ? 23.086 10.626 -3.359 1.00 83.50 466 TRP A N 1
ATOM 3573 C CA . TRP A 1 466 ? 22.141 10.797 -4.461 1.00 83.50 466 TRP A CA 1
ATOM 3574 C C . TRP A 1 466 ? 22.070 9.556 -5.336 1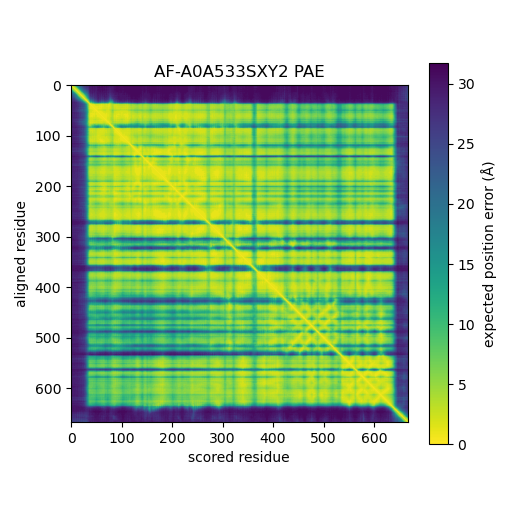.00 83.50 466 TRP A C 1
ATOM 3576 O O . TRP A 1 466 ? 23.084 8.930 -5.626 1.00 83.50 466 TRP A O 1
ATOM 3586 N N . GLY A 1 467 ? 20.861 9.247 -5.785 1.00 87.38 467 GLY A N 1
ATOM 3587 C CA . GLY A 1 467 ? 20.590 8.299 -6.851 1.00 87.38 467 GLY A CA 1
ATOM 3588 C C . GLY A 1 467 ? 19.913 8.988 -8.024 1.00 87.38 467 GLY A C 1
ATOM 3589 O O . GLY A 1 467 ? 19.384 10.097 -7.910 1.00 87.38 467 GLY A O 1
ATOM 3590 N N . VAL A 1 468 ? 19.909 8.317 -9.165 1.00 87.00 468 VAL A N 1
ATOM 3591 C CA . VAL A 1 468 ? 19.129 8.721 -10.329 1.00 87.00 468 VAL A CA 1
ATOM 3592 C C . VAL A 1 468 ? 18.513 7.490 -10.957 1.00 87.00 468 VAL A C 1
ATOM 3594 O O . VAL A 1 468 ? 19.201 6.490 -11.154 1.00 87.00 468 VAL A O 1
ATOM 3597 N N . SER A 1 469 ? 17.233 7.573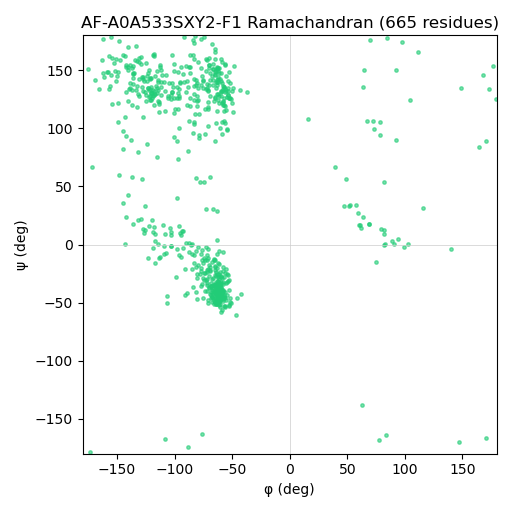 -11.301 1.00 88.94 469 SER A N 1
ATOM 3598 C CA . SER A 1 469 ? 16.640 6.682 -12.288 1.00 88.94 469 SER A CA 1
ATOM 3599 C C . SER A 1 469 ? 16.245 7.439 -13.547 1.00 88.94 469 SER A C 1
ATOM 3601 O O . SER A 1 469 ? 16.002 8.650 -13.523 1.00 88.94 469 SER A O 1
ATOM 3603 N N . ALA A 1 470 ? 16.234 6.729 -14.669 1.00 88.12 470 ALA A N 1
ATOM 3604 C CA . ALA A 1 470 ? 15.691 7.216 -15.916 1.00 88.12 470 ALA A CA 1
ATOM 3605 C C . ALA A 1 470 ? 14.860 6.140 -16.604 1.00 88.12 470 ALA A C 1
ATOM 3607 O O . ALA A 1 470 ? 15.314 5.006 -16.770 1.00 88.12 470 ALA A O 1
ATOM 3608 N N . THR A 1 471 ? 13.679 6.552 -17.046 1.00 89.56 471 THR A N 1
ATOM 3609 C CA . THR A 1 471 ? 12.692 5.704 -17.706 1.00 89.56 471 THR A CA 1
ATOM 3610 C C . THR A 1 471 ? 12.468 6.231 -19.112 1.00 89.56 471 THR A C 1
ATOM 3612 O O . THR A 1 471 ? 12.075 7.383 -19.296 1.00 89.56 471 THR A O 1
ATOM 3615 N N . VAL A 1 472 ? 12.743 5.405 -20.115 1.00 90.62 472 VAL A N 1
ATOM 3616 C CA . VAL A 1 472 ? 12.465 5.703 -21.522 1.00 90.62 472 VAL A CA 1
ATOM 3617 C C . VAL A 1 472 ? 11.178 5.003 -21.907 1.00 90.62 472 VAL A C 1
ATOM 3619 O O . VAL A 1 472 ? 11.131 3.778 -21.918 1.00 90.62 472 VAL A O 1
ATOM 3622 N N . LYS A 1 473 ? 10.155 5.773 -22.265 1.00 90.00 473 LYS A N 1
ATOM 3623 C CA . LYS A 1 473 ? 8.942 5.264 -22.900 1.00 90.00 473 LYS A CA 1
ATOM 3624 C C . LYS A 1 473 ? 9.139 5.266 -24.413 1.00 90.00 473 LYS A C 1
ATOM 3626 O O . LYS A 1 473 ? 9.370 6.323 -25.002 1.00 90.00 473 LYS A O 1
ATOM 3631 N N . ARG A 1 474 ? 9.039 4.090 -25.034 1.00 90.00 474 ARG A N 1
ATOM 3632 C CA . ARG A 1 474 ? 9.359 3.856 -26.450 1.00 90.00 474 ARG A CA 1
ATOM 3633 C C . ARG A 1 474 ? 8.304 2.994 -27.136 1.00 90.00 474 ARG A C 1
ATOM 3635 O O . ARG A 1 474 ? 7.669 2.152 -26.515 1.00 90.00 474 ARG A O 1
ATOM 3642 N N . GLY A 1 475 ? 8.185 3.162 -28.452 1.00 85.75 475 GLY A N 1
ATOM 3643 C CA . GLY A 1 475 ? 7.464 2.237 -29.324 1.00 85.75 475 GLY A CA 1
ATOM 3644 C C . GLY A 1 475 ? 5.955 2.474 -29.415 1.00 85.75 475 GLY A C 1
ATOM 3645 O O . GLY A 1 475 ? 5.388 3.375 -28.802 1.00 85.75 475 GLY A O 1
ATOM 3646 N N . SER A 1 476 ? 5.307 1.664 -30.253 1.00 81.75 476 SER A N 1
ATOM 3647 C CA . SER A 1 476 ? 3.852 1.599 -30.393 1.00 81.75 476 SER A CA 1
ATOM 3648 C C . SER A 1 476 ? 3.460 0.135 -30.632 1.00 81.75 476 SER A C 1
ATOM 3650 O O . SER A 1 476 ? 3.793 -0.402 -31.695 1.00 81.75 476 SER A O 1
ATOM 3652 N N . PRO A 1 477 ? 2.809 -0.544 -29.669 1.00 83.00 477 PRO A N 1
ATOM 3653 C CA . PRO A 1 477 ? 2.413 -0.065 -28.336 1.00 83.00 477 PRO A CA 1
ATOM 3654 C C . PRO A 1 477 ? 3.617 0.329 -27.466 1.00 83.00 477 PRO A C 1
ATOM 3656 O O . PRO A 1 477 ? 4.723 -0.169 -27.679 1.00 83.00 477 PRO A O 1
ATOM 3659 N N . ALA A 1 478 ? 3.403 1.270 -26.544 1.00 84.12 478 ALA A N 1
ATOM 3660 C CA . ALA A 1 478 ? 4.470 1.786 -25.694 1.00 84.12 478 ALA A CA 1
ATOM 3661 C C . ALA A 1 478 ? 4.966 0.712 -24.712 1.00 84.12 478 ALA A C 1
ATOM 3663 O O . ALA A 1 478 ? 4.177 -0.094 -24.223 1.00 84.12 478 ALA A O 1
ATOM 3664 N N . TYR A 1 479 ? 6.264 0.728 -24.434 1.00 88.44 479 TYR A N 1
ATOM 3665 C CA . TYR A 1 479 ? 6.924 -0.022 -23.369 1.00 88.44 479 TYR A CA 1
ATOM 3666 C C . TYR A 1 479 ? 8.004 0.851 -22.727 1.00 88.44 479 TYR A C 1
ATOM 3668 O O . TYR A 1 479 ? 8.344 1.915 -23.261 1.00 88.44 479 TYR A O 1
ATOM 3676 N N . PHE A 1 480 ? 8.554 0.395 -21.603 1.00 89.50 480 PHE A N 1
ATOM 3677 C CA . PHE A 1 480 ? 9.529 1.156 -20.831 1.00 89.50 480 PHE A CA 1
ATOM 3678 C C . PHE A 1 480 ? 10.900 0.474 -20.794 1.00 89.50 480 PHE A C 1
ATOM 3680 O O . PHE A 1 480 ? 11.022 -0.744 -20.891 1.00 89.50 480 PHE A O 1
ATOM 3687 N N . ILE A 1 481 ? 11.950 1.287 -20.704 1.00 87.12 481 ILE A N 1
ATOM 3688 C CA . ILE A 1 481 ? 13.314 0.861 -20.389 1.00 87.12 481 ILE A CA 1
ATOM 3689 C C . ILE A 1 481 ? 13.760 1.683 -19.194 1.00 87.12 481 ILE A C 1
ATOM 3691 O O . ILE A 1 481 ? 13.779 2.912 -19.262 1.00 87.12 481 ILE A O 1
ATOM 3695 N N . GLU A 1 482 ? 14.157 1.006 -18.126 1.00 84.31 482 GLU A N 1
ATOM 3696 C CA . GLU A 1 482 ? 14.458 1.645 -16.854 1.00 84.31 482 GLU A CA 1
ATOM 3697 C C . GLU A 1 482 ? 15.905 1.402 -16.442 1.00 84.31 482 GLU A C 1
ATOM 3699 O O . GLU A 1 482 ? 16.381 0.268 -16.361 1.00 84.31 482 GLU A O 1
ATOM 3704 N N . LEU A 1 483 ? 16.626 2.482 -16.168 1.00 79.56 483 LEU A N 1
ATOM 3705 C CA . LEU A 1 483 ? 17.966 2.435 -15.605 1.00 79.56 483 LEU A CA 1
ATOM 3706 C C . LEU A 1 483 ? 17.970 3.192 -14.290 1.00 79.56 483 LEU A C 1
ATOM 3708 O O . LEU A 1 483 ? 17.347 4.238 -14.163 1.00 79.56 483 LEU A O 1
ATOM 3712 N N . ALA A 1 484 ? 18.729 2.690 -13.330 1.00 78.81 484 ALA A N 1
ATOM 3713 C CA . ALA A 1 484 ? 18.977 3.362 -12.068 1.00 78.81 484 ALA A CA 1
ATOM 3714 C C . ALA A 1 484 ? 20.480 3.374 -11.771 1.00 78.81 484 ALA A C 1
ATOM 3716 O O . ALA A 1 484 ? 21.230 2.559 -12.320 1.00 78.81 484 ALA A O 1
ATOM 3717 N N . SER A 1 485 ? 20.924 4.266 -10.894 1.00 78.31 485 SER A N 1
ATOM 3718 C CA . SER A 1 485 ? 22.294 4.334 -10.378 1.00 78.31 485 SER A CA 1
ATOM 3719 C C . SER A 1 485 ? 22.324 5.075 -9.037 1.00 78.31 485 SER A C 1
ATOM 3721 O O . SER A 1 485 ? 21.514 5.972 -8.804 1.00 78.31 485 SER A O 1
ATOM 3723 N N . ASN A 1 486 ? 23.257 4.700 -8.163 1.00 71.56 486 ASN A N 1
ATOM 3724 C CA . ASN A 1 486 ? 23.503 5.264 -6.830 1.00 71.56 486 ASN A CA 1
ATOM 3725 C C . ASN A 1 486 ? 25.018 5.364 -6.535 1.00 71.56 486 ASN A C 1
ATOM 3727 O O . ASN A 1 486 ? 25.480 5.025 -5.448 1.00 71.56 486 ASN A O 1
ATOM 3731 N N . GLU A 1 487 ? 25.798 5.799 -7.530 1.00 67.94 487 GLU A N 1
ATOM 3732 C CA . GLU A 1 487 ? 27.266 5.902 -7.475 1.00 67.94 487 GLU A CA 1
ATOM 3733 C C . GLU A 1 487 ? 27.798 6.673 -6.244 1.00 67.94 487 GLU A C 1
ATOM 3735 O O . GLU A 1 487 ? 27.296 7.728 -5.849 1.00 67.94 487 GLU A O 1
ATOM 3740 N N . SER A 1 488 ? 28.878 6.153 -5.652 1.00 58.91 488 SER A N 1
ATOM 3741 C CA . SER A 1 488 ? 29.459 6.653 -4.399 1.00 58.91 488 SER A CA 1
ATOM 3742 C C . SER A 1 488 ? 30.446 7.819 -4.557 1.00 58.91 488 SER A C 1
ATOM 3744 O O . SER A 1 488 ? 31.029 8.251 -3.565 1.00 58.91 488 SER A O 1
ATOM 3746 N N . ASP A 1 489 ? 30.700 8.295 -5.779 1.00 58.72 489 ASP A N 1
ATOM 3747 C CA . ASP A 1 489 ? 31.714 9.321 -6.086 1.00 58.72 489 ASP A CA 1
ATOM 3748 C C . ASP A 1 489 ? 31.184 10.767 -6.038 1.00 58.72 489 ASP A C 1
ATOM 3750 O O . ASP A 1 489 ? 31.921 11.725 -6.288 1.00 58.72 489 ASP A O 1
ATOM 3754 N N . GLY A 1 490 ? 29.905 10.925 -5.700 1.00 59.69 490 GLY A N 1
ATOM 3755 C CA . GLY A 1 490 ? 29.233 12.216 -5.600 1.00 59.69 490 GLY A CA 1
ATOM 3756 C C . GLY A 1 490 ? 28.395 12.560 -6.822 1.00 59.69 490 GLY A C 1
ATOM 3757 O O . GLY A 1 490 ? 27.716 13.593 -6.812 1.00 59.69 490 GLY A O 1
ATOM 3758 N N . THR A 1 491 ? 28.401 11.695 -7.837 1.00 66.38 491 THR A N 1
ATOM 3759 C CA . THR A 1 491 ? 27.598 11.829 -9.047 1.00 66.38 491 THR A CA 1
ATOM 3760 C C . THR A 1 491 ? 26.889 10.528 -9.386 1.00 66.38 491 THR A C 1
ATOM 3762 O O . THR A 1 491 ? 27.542 9.554 -9.706 1.00 66.38 491 THR A O 1
ATOM 3765 N N . ALA A 1 492 ? 25.556 10.513 -9.401 1.00 78.19 492 ALA A N 1
ATOM 3766 C CA . ALA A 1 492 ? 24.803 9.374 -9.929 1.00 78.19 492 ALA A CA 1
ATOM 3767 C C . ALA A 1 492 ? 24.545 9.577 -11.425 1.00 78.19 492 ALA A C 1
ATOM 3769 O O . ALA A 1 492 ? 24.099 10.658 -11.830 1.00 78.19 492 ALA A O 1
ATOM 3770 N N . SER A 1 493 ? 24.813 8.568 -12.258 1.00 81.88 493 SER A N 1
ATOM 3771 C CA . SER A 1 493 ? 24.619 8.684 -13.703 1.00 81.88 493 SER A CA 1
ATOM 3772 C C . SER A 1 493 ? 23.936 7.479 -14.344 1.00 81.88 493 SER A C 1
ATOM 3774 O O . SER A 1 493 ? 24.104 6.337 -13.932 1.00 81.88 493 SER A O 1
ATOM 3776 N N . VAL A 1 494 ? 23.163 7.750 -15.395 1.00 82.38 494 VAL A N 1
ATOM 3777 C CA . VAL A 1 494 ? 22.581 6.732 -16.280 1.00 82.38 494 VAL A CA 1
ATOM 3778 C C . VAL A 1 494 ? 22.855 7.111 -17.728 1.00 82.38 494 VAL A C 1
ATOM 3780 O O . VAL A 1 494 ? 22.850 8.292 -18.095 1.00 82.38 494 VAL A O 1
ATOM 3783 N N . GLN A 1 495 ? 23.135 6.107 -18.552 1.00 86.12 495 GLN A N 1
ATOM 3784 C CA . GLN A 1 495 ? 23.507 6.281 -19.950 1.00 86.12 495 GLN A CA 1
ATOM 3785 C C . GLN A 1 495 ? 22.557 5.505 -20.853 1.00 86.12 495 GLN A C 1
ATOM 3787 O O . GLN A 1 495 ? 22.314 4.328 -20.631 1.00 86.12 495 GLN A O 1
ATOM 3792 N N . PHE A 1 496 ? 22.110 6.161 -21.917 1.00 85.50 496 PHE A N 1
ATOM 3793 C CA . PHE A 1 496 ? 21.479 5.540 -23.069 1.00 85.50 496 PHE A CA 1
ATOM 3794 C C . PHE A 1 496 ? 22.390 5.729 -24.281 1.00 85.50 496 PHE A C 1
ATOM 3796 O O . PHE A 1 496 ? 22.691 6.860 -24.665 1.00 85.50 496 PHE A O 1
ATOM 3803 N N . ASP A 1 497 ? 22.834 4.638 -24.902 1.00 85.69 497 ASP A N 1
ATOM 3804 C CA . ASP A 1 497 ? 23.661 4.709 -26.118 1.00 85.69 497 ASP A CA 1
ATOM 3805 C C . ASP A 1 497 ? 22.856 5.225 -27.326 1.00 85.69 497 ASP A C 1
ATOM 3807 O O . ASP A 1 497 ? 23.429 5.792 -28.260 1.00 85.69 497 ASP A O 1
ATOM 3811 N N . ALA A 1 498 ? 21.528 5.084 -27.290 1.00 84.31 498 ALA A N 1
ATOM 3812 C CA . ALA A 1 498 ? 20.622 5.669 -28.266 1.00 84.31 498 ALA A CA 1
ATOM 3813 C C . ALA A 1 498 ? 19.257 6.003 -27.648 1.00 84.31 498 ALA A C 1
ATOM 3815 O O . ALA A 1 498 ? 18.534 5.120 -27.181 1.00 84.31 498 ALA A O 1
ATOM 3816 N N . VAL A 1 499 ? 18.888 7.279 -27.733 1.00 87.75 499 VAL A N 1
ATOM 3817 C CA . VAL A 1 499 ? 17.503 7.745 -27.595 1.00 87.75 499 VAL A CA 1
ATOM 3818 C C . VAL A 1 499 ? 17.010 8.274 -28.936 1.00 87.75 499 VAL A C 1
ATOM 3820 O O . VAL A 1 499 ? 17.803 8.753 -29.760 1.00 87.75 499 VAL A O 1
ATOM 3823 N N . TYR A 1 500 ? 15.710 8.168 -29.172 1.00 88.31 500 TYR A N 1
ATOM 3824 C CA . TYR A 1 500 ? 15.068 8.576 -30.415 1.00 88.31 500 TYR A CA 1
ATOM 3825 C C . TYR A 1 500 ? 14.153 9.784 -30.192 1.00 88.31 500 TYR A C 1
ATOM 3827 O O . TYR A 1 500 ? 13.606 9.931 -29.104 1.00 88.31 500 TYR A O 1
ATOM 3835 N N . PRO A 1 501 ? 13.895 10.609 -31.226 1.00 87.94 501 PRO A N 1
ATOM 3836 C CA . PRO A 1 501 ? 12.999 11.764 -31.098 1.00 87.94 501 PRO A CA 1
ATOM 3837 C C . PRO A 1 501 ? 11.575 11.423 -30.635 1.00 87.94 501 PRO A C 1
ATOM 3839 O O . PRO A 1 501 ? 10.874 12.288 -30.129 1.00 87.94 501 PRO A O 1
ATOM 3842 N N . THR A 1 502 ? 11.139 10.178 -30.836 1.00 88.44 502 THR A N 1
ATOM 3843 C CA . THR A 1 502 ? 9.829 9.667 -30.408 1.00 88.44 502 THR A CA 1
ATOM 3844 C C . THR A 1 502 ? 9.804 9.170 -28.965 1.00 88.44 502 THR A C 1
ATOM 3846 O O . THR A 1 502 ? 8.734 8.810 -28.486 1.00 88.44 502 THR A O 1
ATOM 3849 N N . ASP A 1 503 ? 10.959 9.081 -28.306 1.00 89.12 503 ASP A N 1
ATOM 3850 C CA . ASP A 1 503 ? 11.048 8.628 -26.923 1.00 89.12 503 ASP A CA 1
ATOM 3851 C C . ASP A 1 503 ? 10.610 9.758 -25.974 1.00 89.12 503 ASP A C 1
ATOM 3853 O O . ASP A 1 503 ? 11.020 10.913 -26.126 1.00 89.12 503 ASP A O 1
ATOM 3857 N N . GLU A 1 504 ? 9.820 9.416 -24.955 1.00 87.50 504 GLU A N 1
ATOM 3858 C CA . GLU A 1 504 ? 9.643 10.268 -23.774 1.00 87.50 504 GLU A CA 1
ATOM 3859 C C . GLU A 1 504 ? 10.594 9.771 -22.686 1.00 87.50 504 GLU A C 1
ATOM 3861 O O . GLU A 1 504 ? 10.603 8.580 -22.366 1.00 87.50 504 GLU A O 1
ATOM 3866 N N . ILE A 1 505 ? 11.399 10.666 -22.114 1.00 86.56 505 ILE A N 1
ATOM 3867 C CA . ILE A 1 505 ? 12.376 10.299 -21.087 1.00 86.56 505 ILE A CA 1
ATOM 3868 C C . ILE A 1 505 ? 11.991 10.952 -19.776 1.00 86.56 505 ILE A C 1
ATOM 3870 O O . ILE A 1 505 ? 11.907 12.176 -19.678 1.00 86.56 505 ILE A O 1
ATOM 3874 N N . PHE A 1 506 ? 11.820 10.134 -18.753 1.00 86.56 506 PHE A N 1
ATOM 3875 C CA . PHE A 1 506 ? 11.623 10.581 -17.389 1.00 86.56 506 PHE A CA 1
ATOM 3876 C C . PHE A 1 506 ? 12.922 10.413 -16.617 1.00 86.56 506 PHE A C 1
ATOM 3878 O O . PHE A 1 506 ? 13.622 9.421 -16.784 1.00 86.56 506 PHE A O 1
ATOM 3885 N N . CYS A 1 507 ? 13.262 11.392 -15.789 1.00 85.81 507 CYS A N 1
ATOM 3886 C CA . CYS A 1 507 ? 14.420 11.353 -14.906 1.00 85.81 507 CYS A CA 1
ATOM 3887 C C . CYS A 1 507 ? 13.948 11.607 -13.478 1.00 85.81 507 CYS A C 1
ATOM 3889 O O . CYS A 1 507 ? 13.253 12.603 -13.241 1.00 85.81 507 CYS A O 1
ATOM 3891 N N . ALA A 1 508 ? 14.347 10.734 -12.553 1.00 87.31 508 ALA A N 1
ATOM 3892 C CA . ALA A 1 508 ? 13.996 10.825 -11.146 1.00 87.31 508 ALA A CA 1
ATOM 3893 C C . ALA A 1 508 ? 15.246 10.852 -10.244 1.00 87.31 508 ALA A C 1
ATOM 3895 O O . ALA A 1 508 ? 15.713 9.815 -9.760 1.00 87.31 508 ALA A O 1
ATOM 3896 N N . PRO A 1 509 ? 15.835 12.042 -10.003 1.00 86.88 509 PRO A N 1
ATOM 3897 C CA . PRO A 1 509 ? 16.821 12.227 -8.948 1.00 86.88 509 PRO A CA 1
ATOM 3898 C C . PRO A 1 509 ? 16.206 11.875 -7.598 1.00 86.88 509 PRO A C 1
ATOM 3900 O O . PRO A 1 509 ? 15.150 12.409 -7.247 1.00 86.88 509 PRO A O 1
ATOM 3903 N N . SER A 1 510 ? 16.890 11.011 -6.857 1.00 86.88 510 SER A N 1
ATOM 3904 C CA . SER A 1 510 ? 16.456 10.494 -5.561 1.00 86.88 510 SER A CA 1
ATOM 3905 C C . SER A 1 510 ? 17.505 10.778 -4.493 1.00 86.88 510 SER A C 1
ATOM 3907 O O . SER A 1 510 ? 18.703 10.786 -4.787 1.00 86.88 510 SER A O 1
ATOM 3909 N N . TYR A 1 511 ? 17.078 10.997 -3.254 1.00 84.25 511 TYR A N 1
ATOM 3910 C CA . TYR A 1 511 ? 17.992 11.167 -2.125 1.00 84.25 511 TYR A CA 1
ATOM 3911 C C . TYR A 1 511 ? 17.982 9.911 -1.257 1.00 84.25 511 TYR A C 1
ATOM 3913 O O . TYR A 1 511 ? 16.931 9.438 -0.855 1.00 84.25 511 TYR A O 1
ATOM 3921 N N . LEU A 1 512 ? 19.148 9.329 -0.992 1.00 81.69 512 LEU A N 1
ATOM 3922 C CA . LEU A 1 512 ? 19.275 7.942 -0.532 1.00 81.69 512 LEU A CA 1
ATOM 3923 C C . LEU A 1 512 ? 19.884 7.805 0.866 1.00 81.69 512 LEU A C 1
ATOM 3925 O O . LEU A 1 512 ? 20.088 6.685 1.323 1.00 81.69 512 LEU A O 1
ATOM 3929 N N . LYS A 1 513 ? 20.181 8.913 1.558 1.00 77.94 513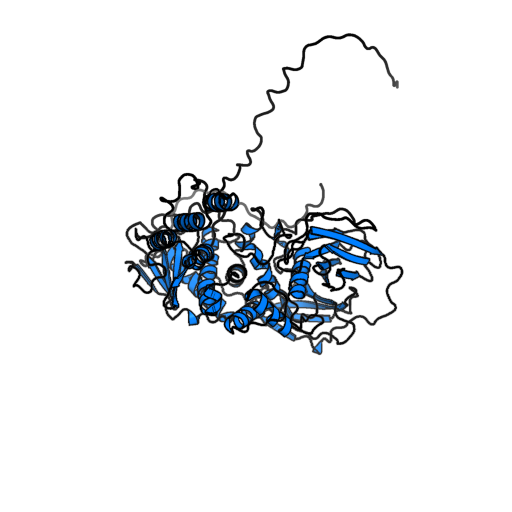 LYS A N 1
ATOM 3930 C CA . LYS A 1 513 ? 20.804 8.874 2.888 1.00 77.94 513 LYS A CA 1
ATOM 3931 C C . LYS A 1 513 ? 19.871 9.358 3.992 1.00 77.94 513 LYS A C 1
ATOM 3933 O O . LYS A 1 513 ? 19.337 10.461 3.925 1.00 77.94 513 LYS A O 1
ATOM 3938 N N . ALA A 1 514 ? 19.730 8.555 5.042 1.00 70.81 514 ALA A N 1
ATOM 3939 C CA . ALA A 1 514 ? 18.970 8.921 6.232 1.00 70.81 514 ALA A CA 1
ATOM 3940 C C . ALA A 1 514 ? 19.710 9.975 7.080 1.00 70.81 514 ALA A C 1
ATOM 3942 O O . ALA A 1 514 ? 20.938 9.998 7.141 1.00 70.81 514 ALA A O 1
ATOM 3943 N N . GLY A 1 515 ? 18.965 10.838 7.776 1.00 63.28 515 GLY A N 1
ATOM 3944 C CA . GLY A 1 515 ? 19.493 11.722 8.830 1.00 63.28 515 GLY A CA 1
ATOM 3945 C C . GLY A 1 515 ? 20.300 12.948 8.374 1.00 63.28 515 GLY A C 1
ATOM 3946 O O . GLY A 1 515 ? 20.467 13.886 9.153 1.00 63.28 515 GLY A O 1
ATOM 3947 N N . GLU A 1 516 ? 20.752 13.002 7.122 1.00 67.06 516 GLU A N 1
ATOM 3948 C CA . GLU A 1 516 ? 21.356 14.198 6.527 1.00 67.06 516 GLU A CA 1
ATOM 3949 C C . GLU A 1 516 ? 20.320 14.964 5.701 1.00 67.06 516 GLU A C 1
ATOM 3951 O O . GLU A 1 516 ? 19.584 14.365 4.920 1.00 67.06 516 GLU A O 1
ATOM 3956 N N . LYS A 1 517 ? 20.269 16.294 5.832 1.00 66.88 517 LYS A N 1
ATOM 3957 C CA . LYS A 1 517 ? 19.395 17.120 4.989 1.00 66.88 517 LYS A CA 1
ATOM 3958 C C . LYS A 1 517 ? 20.034 17.331 3.623 1.00 66.88 517 LYS A C 1
ATOM 3960 O O . LYS A 1 517 ? 21.144 17.860 3.534 1.00 66.88 517 LYS A O 1
ATOM 3965 N N . SER A 1 518 ? 19.308 16.968 2.573 1.00 70.12 518 SER A N 1
ATOM 3966 C CA . SER A 1 518 ? 19.608 17.414 1.222 1.00 70.12 518 SER A CA 1
ATOM 3967 C C . SER A 1 518 ? 19.447 18.941 1.154 1.00 70.12 518 SER A C 1
ATOM 3969 O O . SER A 1 518 ? 18.505 19.512 1.704 1.00 70.12 518 SER A O 1
ATOM 3971 N N . ASN A 1 519 ? 20.404 19.632 0.532 1.00 70.94 519 ASN A N 1
ATOM 3972 C CA . ASN A 1 519 ? 20.389 21.099 0.437 1.00 70.94 519 ASN A CA 1
ATOM 3973 C C . ASN A 1 519 ? 20.030 21.569 -0.972 1.00 70.94 519 ASN A C 1
ATOM 3975 O O . ASN A 1 519 ? 19.252 22.502 -1.160 1.00 70.94 519 ASN A O 1
ATOM 3979 N N . SER A 1 520 ? 20.628 20.930 -1.972 1.00 77.19 520 SER A N 1
ATOM 3980 C CA . SER A 1 520 ? 20.408 21.233 -3.380 1.00 77.19 520 SER A CA 1
ATOM 3981 C C . SER A 1 520 ? 20.895 20.086 -4.253 1.00 77.19 520 SER A C 1
ATOM 3983 O O . SER A 1 520 ? 21.747 19.290 -3.842 1.00 77.19 520 SER A O 1
ATOM 3985 N N . TYR A 1 521 ? 20.372 20.028 -5.475 1.00 81.69 521 TYR A N 1
ATOM 3986 C CA . TYR A 1 521 ? 20.849 19.113 -6.505 1.00 81.69 521 TYR A CA 1
ATOM 3987 C C . TYR A 1 521 ? 20.802 19.750 -7.881 1.00 81.69 521 TYR A C 1
ATOM 3989 O O . TYR A 1 521 ? 20.098 20.728 -8.116 1.00 81.69 521 TYR A O 1
ATOM 3997 N N . GLU A 1 522 ? 21.538 19.163 -8.806 1.00 82.50 522 GLU A N 1
ATOM 3998 C CA . GLU A 1 522 ? 21.599 19.564 -10.192 1.00 82.50 522 GLU A CA 1
ATOM 3999 C C . GLU A 1 522 ? 21.480 18.331 -11.080 1.00 82.50 522 GLU A C 1
ATOM 4001 O O . GLU A 1 522 ? 22.173 17.337 -10.865 1.00 82.50 522 GLU A O 1
ATOM 4006 N N . VAL A 1 523 ? 20.616 18.419 -12.092 1.00 79.88 523 VAL A N 1
ATOM 4007 C CA . VAL A 1 523 ? 20.533 17.428 -13.170 1.00 79.88 523 VAL A CA 1
ATOM 4008 C C . VAL A 1 523 ? 21.219 18.004 -14.395 1.00 79.88 523 VAL A C 1
ATOM 4010 O O . VAL A 1 523 ? 20.922 19.136 -14.780 1.00 79.88 523 VAL A O 1
ATOM 4013 N N . ARG A 1 524 ? 22.112 17.243 -15.025 1.00 78.69 524 ARG A N 1
ATOM 4014 C CA . ARG A 1 524 ? 22.782 17.617 -16.278 1.00 78.69 524 ARG A CA 1
ATOM 4015 C C . ARG A 1 524 ? 22.545 16.550 -17.333 1.00 78.69 524 ARG A C 1
ATOM 4017 O O . ARG A 1 524 ? 22.557 15.363 -17.020 1.00 78.69 524 ARG A O 1
ATOM 4024 N N . LYS A 1 525 ? 22.414 16.975 -18.592 1.00 80.31 525 LYS A N 1
ATOM 4025 C CA . LYS A 1 525 ? 22.516 16.078 -19.745 1.00 80.31 525 LYS A CA 1
ATOM 4026 C C . LYS A 1 525 ? 23.770 16.381 -20.550 1.00 80.31 525 LYS A C 1
ATOM 4028 O O . LYS A 1 525 ? 24.053 17.546 -20.825 1.00 80.31 525 LYS A O 1
ATOM 4033 N N . ASN A 1 526 ? 24.483 15.332 -20.945 1.00 80.19 526 ASN A N 1
ATOM 4034 C CA . ASN A 1 526 ? 25.586 15.419 -21.895 1.00 80.19 526 ASN A CA 1
ATOM 4035 C C . ASN A 1 526 ? 25.312 14.488 -23.074 1.00 80.19 526 ASN A C 1
ATOM 4037 O O . ASN A 1 526 ? 24.962 13.322 -22.883 1.00 80.19 526 ASN A O 1
ATOM 4041 N N . TYR A 1 527 ? 25.530 14.999 -24.284 1.00 70.81 527 TYR A N 1
ATOM 4042 C CA . TYR A 1 527 ? 25.577 14.173 -25.483 1.00 70.81 527 TYR A CA 1
ATOM 4043 C C . TYR A 1 527 ? 26.975 13.575 -25.614 1.00 70.81 527 TYR A C 1
ATOM 4045 O O . TYR A 1 527 ? 27.971 14.305 -25.596 1.00 70.81 527 TYR A O 1
ATOM 4053 N N . LEU A 1 528 ? 27.059 12.249 -25.706 1.00 66.69 528 LEU A N 1
ATOM 4054 C CA . LEU A 1 528 ? 28.342 11.574 -25.894 1.00 66.69 528 LEU A CA 1
ATOM 4055 C C . LEU A 1 528 ? 28.733 11.610 -27.376 1.00 66.69 528 LEU A C 1
ATOM 4057 O O . LEU A 1 528 ? 27.894 11.468 -28.263 1.00 66.69 528 LEU A O 1
ATOM 4061 N N . VAL A 1 529 ? 30.027 11.804 -27.644 1.00 57.34 529 VAL A N 1
ATOM 4062 C CA . VAL A 1 529 ? 30.558 12.016 -29.005 1.00 57.34 529 VAL A CA 1
ATOM 4063 C C . VAL A 1 529 ? 30.536 10.726 -29.843 1.00 57.34 529 VAL A C 1
ATOM 4065 O O . VAL A 1 529 ? 30.525 10.787 -31.070 1.00 57.34 529 VAL A O 1
ATOM 4068 N N . SER A 1 530 ? 30.506 9.549 -29.211 1.00 56.25 530 SER A N 1
ATOM 4069 C CA . SER A 1 530 ? 30.263 8.253 -29.862 1.00 56.25 530 SER A CA 1
ATOM 4070 C C . SER A 1 530 ? 29.847 7.199 -28.830 1.00 56.25 530 SER A C 1
ATOM 4072 O O . SER A 1 530 ? 30.391 7.217 -27.722 1.00 56.25 530 SER A O 1
ATOM 4074 N N . PRO A 1 531 ? 28.933 6.271 -29.170 1.00 55.91 531 PRO A N 1
ATOM 4075 C CA . PRO A 1 531 ? 28.698 5.095 -28.342 1.00 55.91 531 PRO A CA 1
ATOM 4076 C C . PRO A 1 531 ? 29.981 4.241 -28.301 1.00 55.91 531 PRO A C 1
ATOM 4078 O O . PRO A 1 531 ? 30.684 4.148 -29.315 1.00 55.91 531 PRO A O 1
ATOM 4081 N N . PRO A 1 532 ? 30.346 3.635 -27.157 1.00 55.97 532 PRO A N 1
ATOM 4082 C CA . PRO A 1 532 ? 31.455 2.687 -27.113 1.00 55.97 532 PRO A CA 1
ATOM 4083 C C . PRO A 1 532 ? 31.210 1.533 -28.105 1.00 55.97 532 PRO A C 1
ATOM 4085 O O . PRO A 1 532 ? 30.102 1.015 -28.216 1.00 55.97 532 PRO A O 1
ATOM 4088 N N . ASN A 1 533 ? 32.245 1.148 -28.860 1.00 50.50 533 ASN A N 1
ATOM 4089 C CA . ASN A 1 533 ? 32.147 0.169 -29.948 1.00 50.50 533 ASN A CA 1
ATOM 4090 C C . ASN A 1 533 ? 31.503 -1.167 -29.522 1.00 50.50 533 ASN A C 1
ATOM 4092 O O . ASN A 1 533 ? 31.950 -1.797 -28.566 1.00 50.50 533 ASN A O 1
ATOM 4096 N N . GLY A 1 534 ? 30.537 -1.620 -30.334 1.00 57.41 534 GLY A N 1
ATOM 4097 C CA . GLY A 1 534 ? 30.236 -3.022 -30.663 1.00 57.41 534 GLY A CA 1
ATOM 4098 C C . GLY A 1 534 ? 30.344 -4.040 -29.532 1.00 57.41 534 GLY A C 1
ATOM 4099 O O . GLY A 1 534 ? 31.184 -4.934 -29.572 1.00 57.41 534 GLY A O 1
ATOM 4100 N N . THR A 1 535 ? 29.469 -3.929 -28.548 1.00 59.97 535 THR A N 1
ATOM 4101 C CA . THR A 1 535 ? 29.234 -4.961 -27.531 1.00 59.97 535 THR A CA 1
ATOM 4102 C C . THR A 1 535 ? 28.052 -5.813 -27.978 1.00 59.97 535 THR A C 1
ATOM 4104 O O . THR A 1 535 ? 27.093 -5.293 -28.547 1.00 59.97 535 THR A O 1
ATOM 4107 N N . ALA A 1 536 ? 28.136 -7.130 -27.778 1.00 72.62 536 ALA A N 1
ATOM 4108 C CA . ALA A 1 536 ? 27.011 -8.020 -28.038 1.00 72.62 536 ALA A CA 1
ATOM 4109 C C . ALA A 1 536 ? 25.802 -7.563 -27.210 1.00 72.62 536 ALA A C 1
ATOM 4111 O O . ALA A 1 536 ? 25.961 -7.243 -26.032 1.00 72.62 536 ALA A O 1
ATOM 4112 N N . THR A 1 537 ? 24.618 -7.519 -27.820 1.00 82.75 537 THR A N 1
ATOM 4113 C CA . THR A 1 537 ? 23.377 -7.230 -27.096 1.00 82.75 537 THR A CA 1
ATOM 4114 C C . THR A 1 537 ? 23.103 -8.351 -26.090 1.00 82.75 537 THR A C 1
ATOM 4116 O O . THR A 1 537 ? 23.401 -9.511 -26.399 1.00 82.75 537 THR A O 1
ATOM 4119 N N . PRO A 1 538 ? 22.520 -8.064 -24.916 1.00 88.56 538 PRO A N 1
ATOM 4120 C CA . PRO A 1 538 ? 22.108 -9.123 -24.001 1.00 88.56 538 PRO A CA 1
ATOM 4121 C C . PRO A 1 538 ? 21.056 -10.015 -24.673 1.00 88.56 538 PRO A C 1
ATOM 4123 O O . PRO A 1 538 ? 20.315 -9.568 -25.544 1.00 88.56 538 PRO A O 1
ATOM 4126 N N . SER A 1 539 ? 20.974 -11.284 -24.287 1.00 88.12 539 SER A N 1
ATOM 4127 C CA . SER A 1 539 ? 19.989 -12.216 -24.847 1.00 88.12 539 SER A CA 1
ATOM 4128 C C . SER A 1 539 ? 19.412 -13.114 -23.765 1.00 88.12 539 SER A C 1
ATOM 4130 O O . SER A 1 539 ? 20.172 -13.689 -22.987 1.00 88.12 539 SER A O 1
ATOM 4132 N N . LEU A 1 540 ? 18.087 -13.274 -23.753 1.00 90.44 540 LEU A N 1
ATOM 4133 C CA . LEU A 1 540 ? 17.421 -14.275 -22.921 1.00 90.44 540 LEU A CA 1
ATOM 4134 C C . LEU A 1 540 ? 17.622 -15.658 -23.529 1.00 90.44 540 LEU A C 1
ATOM 4136 O O . LEU A 1 540 ? 17.417 -15.841 -24.730 1.00 90.44 540 LEU A O 1
ATOM 4140 N N . ASN A 1 541 ? 17.958 -16.637 -22.693 1.00 90.62 541 ASN A N 1
ATOM 4141 C CA . ASN A 1 541 ? 17.854 -18.040 -23.062 1.00 90.62 541 ASN A CA 1
ATOM 4142 C C . ASN A 1 541 ? 16.397 -18.492 -22.849 1.00 90.62 541 ASN A C 1
ATOM 4144 O O . ASN A 1 541 ? 15.967 -18.571 -21.697 1.00 90.62 541 ASN A O 1
ATOM 4148 N N . PRO A 1 542 ? 15.625 -18.822 -23.906 1.00 91.31 542 PRO A N 1
ATOM 4149 C CA . PRO A 1 542 ? 14.236 -19.251 -23.743 1.00 91.31 542 PRO A CA 1
ATOM 4150 C C . PRO A 1 542 ? 14.079 -20.472 -22.829 1.00 91.31 542 PRO A C 1
ATOM 4152 O O . PRO A 1 542 ? 13.044 -20.621 -22.193 1.00 91.31 542 PRO A O 1
ATOM 4155 N N . ALA A 1 543 ? 15.097 -21.339 -22.752 1.00 91.81 543 ALA A N 1
ATOM 4156 C CA . ALA A 1 543 ? 15.069 -22.538 -21.914 1.00 91.81 543 ALA A CA 1
ATOM 4157 C C . ALA A 1 543 ? 15.218 -22.246 -20.409 1.00 91.81 543 ALA A C 1
ATOM 4159 O O . ALA A 1 543 ? 14.983 -23.132 -19.593 1.00 91.81 543 ALA A O 1
ATOM 4160 N N . GLU A 1 544 ? 15.626 -21.030 -20.044 1.00 92.75 544 GLU A N 1
ATOM 4161 C CA . GLU A 1 544 ? 15.802 -20.586 -18.656 1.00 92.75 544 GLU A CA 1
ATOM 4162 C C . GLU A 1 544 ? 14.653 -19.697 -18.175 1.00 92.75 544 GLU A C 1
ATOM 4164 O O . GLU A 1 544 ? 14.655 -19.278 -17.019 1.00 92.75 544 GLU A O 1
ATOM 4169 N N . VAL A 1 545 ? 13.675 -19.410 -19.042 1.00 95.75 545 VAL A N 1
ATOM 4170 C CA . VAL A 1 545 ? 12.457 -18.704 -18.650 1.00 95.75 545 VAL A CA 1
ATOM 4171 C C . VAL A 1 545 ? 11.443 -19.716 -18.143 1.00 95.75 545 VAL A C 1
ATOM 4173 O O . VAL A 1 545 ? 11.015 -20.614 -18.868 1.00 95.75 545 VAL A O 1
ATOM 4176 N N . VAL A 1 546 ? 11.054 -19.558 -16.885 1.00 96.50 546 VAL A N 1
ATOM 4177 C CA . VAL A 1 546 ? 10.013 -20.347 -16.238 1.00 96.50 546 VAL A CA 1
ATOM 4178 C C . VAL A 1 546 ? 8.751 -19.505 -16.173 1.00 96.50 546 VAL A C 1
ATOM 4180 O O . VAL A 1 546 ? 8.769 -18.371 -15.693 1.00 96.50 546 VAL A O 1
ATOM 4183 N N . VAL A 1 547 ? 7.656 -20.088 -16.647 1.00 96.19 547 VAL A N 1
ATOM 4184 C CA . VAL A 1 547 ? 6.319 -19.500 -16.629 1.00 96.19 547 VAL A CA 1
ATOM 4185 C C . VAL A 1 547 ? 5.417 -20.429 -15.836 1.00 96.19 547 VAL A C 1
ATOM 4187 O O . VAL A 1 547 ? 5.399 -21.632 -16.109 1.00 96.19 547 VAL A O 1
ATOM 4190 N N . ALA A 1 548 ? 4.665 -19.893 -14.881 1.00 96.31 548 ALA A N 1
ATOM 4191 C CA . ALA A 1 548 ? 3.676 -20.675 -14.151 1.00 96.31 548 ALA A CA 1
ATOM 4192 C C . ALA A 1 548 ? 2.379 -19.883 -13.926 1.00 96.31 548 ALA A C 1
ATOM 4194 O O . ALA A 1 548 ? 2.447 -18.689 -13.611 1.00 96.31 548 ALA A O 1
ATOM 4195 N N . PRO A 1 549 ? 1.208 -20.534 -14.069 1.00 96.44 549 PRO A N 1
ATOM 4196 C CA . PRO A 1 549 ? -0.071 -19.917 -13.747 1.00 96.44 549 PRO A CA 1
ATOM 4197 C C . PRO A 1 549 ? -0.129 -19.578 -12.256 1.00 96.44 549 PRO A C 1
ATOM 4199 O O . PRO A 1 549 ? 0.266 -20.386 -11.413 1.00 96.44 549 PRO A O 1
ATOM 4202 N N . VAL A 1 550 ? -0.643 -18.393 -11.939 1.00 93.12 550 VAL A N 1
ATOM 4203 C CA . VAL A 1 550 ? -1.020 -17.984 -10.579 1.00 93.12 550 VAL A CA 1
ATOM 4204 C C . VAL A 1 550 ? -2.448 -17.445 -10.608 1.00 93.12 550 VAL A C 1
ATOM 4206 O O . VAL A 1 550 ? -2.966 -17.140 -11.682 1.00 93.12 550 VAL A O 1
ATOM 4209 N N . GLN A 1 551 ? -3.111 -17.367 -9.457 1.00 90.44 551 GLN A N 1
ATOM 4210 C CA . GLN A 1 551 ? -4.481 -16.855 -9.391 1.00 90.44 551 GLN A CA 1
ATOM 4211 C C . GLN A 1 551 ? -4.577 -15.475 -10.055 1.00 90.44 551 GLN A C 1
ATOM 4213 O O . GLN A 1 551 ? -3.755 -14.605 -9.772 1.00 90.44 551 GLN A O 1
ATOM 4218 N N . ALA A 1 552 ? -5.536 -15.322 -10.972 1.00 91.19 552 ALA A N 1
ATOM 4219 C CA . ALA A 1 552 ? -5.746 -14.125 -11.785 1.00 91.19 552 ALA A CA 1
ATOM 4220 C C . ALA A 1 552 ? -4.452 -13.566 -12.419 1.00 91.19 552 ALA A C 1
ATOM 4222 O O . ALA A 1 552 ? -4.285 -12.356 -12.566 1.00 91.19 552 ALA A O 1
ATOM 4223 N N . GLY A 1 553 ? -3.496 -14.432 -12.782 1.00 94.44 553 GLY A N 1
ATOM 4224 C CA . GLY A 1 553 ? -2.193 -13.953 -13.229 1.00 94.44 553 GLY A CA 1
ATOM 4225 C C . GLY A 1 553 ? -1.226 -15.001 -13.771 1.00 94.44 553 GLY A C 1
ATOM 4226 O O . GLY A 1 553 ? -1.513 -16.196 -13.865 1.00 94.44 553 GLY A O 1
ATOM 4227 N N . ILE A 1 554 ? -0.038 -14.528 -14.145 1.00 95.94 554 ILE A N 1
ATOM 4228 C CA . ILE A 1 554 ? 1.084 -15.339 -14.631 1.00 95.94 554 ILE A CA 1
ATOM 4229 C C . ILE A 1 554 ? 2.346 -14.938 -13.866 1.00 95.94 554 ILE A C 1
ATOM 4231 O O . ILE A 1 554 ? 2.719 -13.767 -13.846 1.00 95.94 554 ILE A O 1
ATOM 4235 N N . SER A 1 555 ? 3.038 -15.915 -13.284 1.00 95.50 555 SER A N 1
ATOM 4236 C CA . SER A 1 555 ? 4.371 -15.719 -12.710 1.00 95.50 555 SER A CA 1
ATOM 4237 C C . SER A 1 555 ? 5.459 -16.028 -13.736 1.00 95.50 555 SER A C 1
ATOM 4239 O O . SER A 1 555 ? 5.358 -16.986 -14.510 1.00 95.50 555 SER A O 1
ATOM 4241 N N . LEU A 1 556 ? 6.501 -15.201 -13.739 1.00 96.44 556 LEU A N 1
ATOM 4242 C CA . LEU A 1 556 ? 7.646 -15.291 -14.637 1.00 96.44 556 LEU A CA 1
ATOM 4243 C C . LEU A 1 556 ? 8.929 -15.271 -13.811 1.00 96.44 556 LEU A C 1
ATOM 4245 O O . LEU A 1 556 ? 9.080 -14.431 -12.929 1.00 96.44 556 LEU A O 1
ATOM 4249 N N . SER A 1 557 ? 9.878 -16.146 -14.130 1.00 95.81 557 SER A N 1
ATOM 4250 C CA . SER A 1 557 ? 11.258 -16.036 -13.645 1.00 95.81 557 SER A CA 1
ATOM 4251 C C . SER A 1 557 ? 12.248 -16.419 -14.737 1.00 95.81 557 SER A C 1
ATOM 4253 O O . SER A 1 557 ? 11.928 -17.198 -15.634 1.00 95.81 557 SER A O 1
ATOM 4255 N N . TRP A 1 558 ? 13.438 -15.830 -14.710 1.00 95.19 558 TRP A N 1
ATOM 4256 C CA . TRP A 1 558 ? 14.469 -16.036 -15.725 1.00 95.19 558 TRP A CA 1
ATOM 4257 C C . TRP A 1 5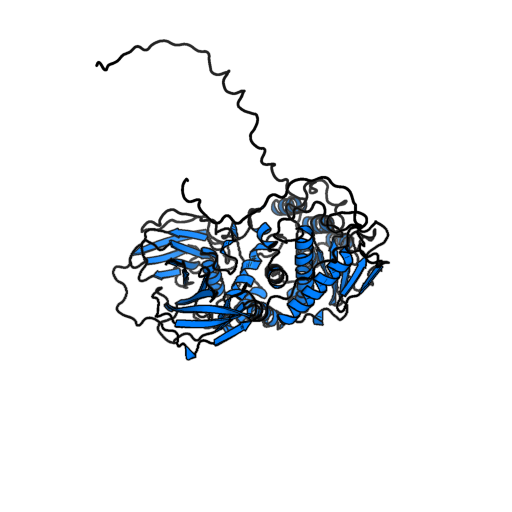58 ? 15.869 -15.936 -15.121 1.00 95.19 558 TRP A C 1
ATOM 4259 O O . TRP A 1 558 ? 16.044 -15.644 -13.938 1.00 95.19 558 TRP A O 1
ATOM 4269 N N . GLN A 1 559 ? 16.892 -16.204 -15.929 1.00 92.19 559 GLN A N 1
ATOM 4270 C CA . GLN A 1 559 ? 18.287 -15.983 -15.557 1.00 92.19 559 GLN A CA 1
ATOM 4271 C C . GLN A 1 559 ? 18.857 -14.788 -16.315 1.00 92.19 559 GLN A C 1
ATOM 4273 O O . GLN A 1 559 ? 18.501 -14.523 -17.465 1.00 92.19 559 GLN A O 1
ATOM 4278 N N . LEU A 1 560 ? 19.752 -14.059 -15.650 1.00 89.38 560 LEU A N 1
ATOM 4279 C CA . LEU A 1 560 ? 20.501 -12.968 -16.261 1.00 89.38 560 LEU A CA 1
ATOM 4280 C C . LEU A 1 560 ? 21.869 -13.490 -16.730 1.00 89.38 560 LEU A C 1
ATOM 4282 O O . LEU A 1 560 ? 22.504 -14.264 -16.008 1.00 89.38 560 LEU A O 1
ATOM 4286 N N . PRO A 1 561 ? 22.352 -13.079 -17.916 1.00 82.38 561 PRO A N 1
ATOM 4287 C CA . PRO A 1 561 ? 23.672 -13.468 -18.392 1.00 82.38 561 PRO A CA 1
ATOM 4288 C C . PRO A 1 561 ? 24.772 -12.856 -17.512 1.00 82.38 561 PRO A C 1
ATOM 4290 O O . PRO A 1 561 ? 24.625 -11.761 -16.973 1.00 82.38 561 PRO A O 1
ATOM 4293 N N . SER A 1 562 ? 25.916 -13.535 -17.411 1.00 69.44 562 SER A N 1
ATOM 4294 C CA . SER A 1 562 ? 27.084 -13.042 -16.664 1.00 69.44 562 SER A CA 1
ATOM 4295 C C . SER A 1 562 ? 27.766 -11.828 -17.318 1.00 69.44 562 SER A C 1
ATOM 4297 O O . SER A 1 562 ? 28.457 -11.073 -16.637 1.00 69.44 562 SER A O 1
ATOM 4299 N N . ALA A 1 563 ? 27.571 -11.632 -18.628 1.00 62.06 563 ALA A N 1
ATOM 4300 C CA . ALA A 1 563 ? 27.954 -10.450 -19.400 1.00 62.06 563 ALA A CA 1
ATOM 4301 C C . ALA A 1 563 ? 27.174 -10.414 -20.738 1.00 62.06 563 ALA A C 1
ATOM 4303 O O . ALA A 1 563 ? 26.941 -11.487 -21.303 1.00 62.06 563 ALA A O 1
ATOM 4304 N N . PRO A 1 564 ? 26.823 -9.235 -21.300 1.00 59.12 564 PRO A N 1
ATOM 4305 C CA . PRO A 1 564 ? 26.970 -7.876 -20.748 1.00 59.12 564 PRO A CA 1
ATOM 4306 C C . PRO A 1 564 ? 26.112 -7.656 -19.488 1.00 59.12 564 PRO A C 1
ATOM 4308 O O . PRO A 1 564 ? 25.170 -8.407 -19.255 1.00 59.12 564 PRO A O 1
ATOM 4311 N N . GLN A 1 565 ? 26.453 -6.652 -18.663 1.00 74.00 565 GLN A N 1
ATOM 4312 C CA . GLN A 1 565 ? 25.683 -6.307 -17.457 1.00 74.00 565 GLN A CA 1
ATOM 4313 C C . GLN A 1 565 ? 24.245 -5.958 -17.862 1.00 74.00 565 GLN A C 1
ATOM 4315 O O . GLN A 1 565 ? 24.008 -4.902 -18.452 1.00 74.00 565 GLN A O 1
ATOM 4320 N N . ALA A 1 566 ? 23.302 -6.863 -17.590 1.00 79.44 566 ALA A N 1
ATOM 4321 C CA . ALA A 1 566 ? 21.888 -6.617 -17.833 1.00 79.44 566 ALA A CA 1
ATOM 4322 C C . ALA A 1 566 ? 21.456 -5.349 -17.078 1.00 79.44 566 ALA A C 1
ATOM 4324 O O . ALA A 1 566 ? 21.772 -5.189 -15.902 1.00 79.44 566 ALA A O 1
ATOM 4325 N N . GLY A 1 567 ? 20.770 -4.444 -17.772 1.00 84.81 567 GLY A N 1
ATOM 4326 C CA . GLY A 1 567 ? 20.111 -3.279 -17.187 1.00 84.81 567 GLY 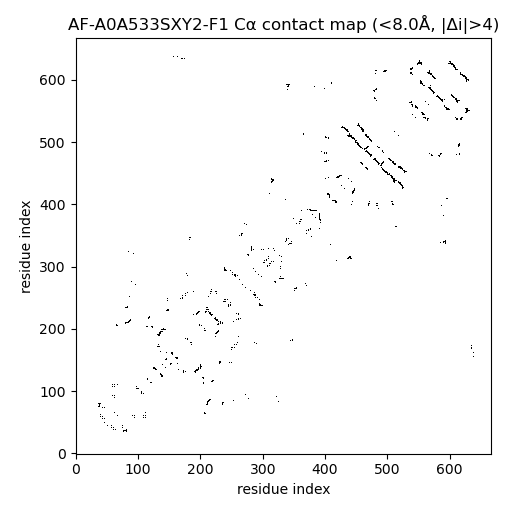A CA 1
ATOM 4327 C C . GLY A 1 567 ? 18.731 -3.651 -16.654 1.00 84.81 567 GLY A C 1
ATOM 4328 O O . GLY A 1 567 ? 18.348 -3.206 -15.576 1.00 84.81 567 GLY A O 1
ATOM 4329 N N . GLY A 1 568 ? 18.030 -4.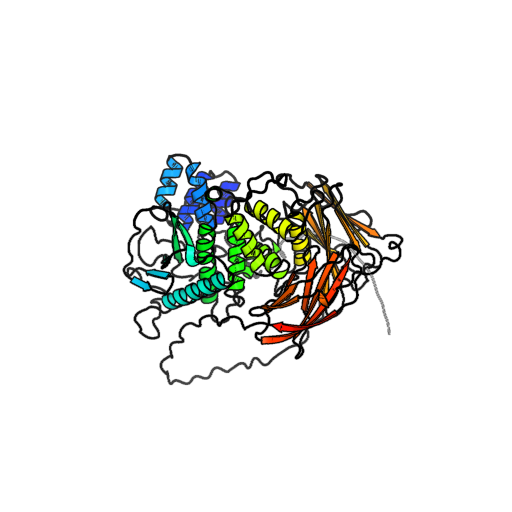540 -17.360 1.00 92.19 568 GLY A N 1
ATOM 4330 C CA . GLY A 1 568 ? 16.739 -5.075 -16.948 1.00 92.19 568 GLY A CA 1
ATOM 4331 C C . GLY A 1 568 ? 16.070 -5.895 -18.043 1.00 92.19 568 GLY A C 1
ATOM 4332 O O . GLY A 1 568 ? 16.701 -6.289 -19.029 1.00 92.19 568 GLY A O 1
ATOM 4333 N N . THR A 1 569 ? 14.787 -6.170 -17.838 1.00 94.75 569 THR A N 1
ATOM 4334 C CA . THR A 1 569 ? 13.956 -7.022 -18.691 1.00 94.75 569 THR A CA 1
ATOM 4335 C C . THR A 1 569 ? 12.649 -6.315 -18.992 1.00 94.75 569 THR A C 1
ATOM 4337 O O . THR A 1 569 ? 11.976 -5.871 -18.067 1.00 94.75 569 THR A O 1
ATOM 4340 N N . VAL A 1 570 ? 12.273 -6.249 -20.266 1.00 95.81 570 VAL A N 1
ATOM 4341 C CA . VAL A 1 570 ? 10.937 -5.806 -20.671 1.00 95.81 570 VAL A CA 1
ATOM 4342 C C . VAL A 1 570 ? 10.063 -7.031 -20.878 1.00 95.81 570 VAL A C 1
ATOM 4344 O O . VAL A 1 570 ? 10.474 -8.001 -21.522 1.00 95.81 570 VAL A O 1
ATOM 4347 N N . ILE A 1 571 ? 8.854 -6.974 -20.336 1.00 95.88 571 ILE A N 1
ATOM 4348 C CA . ILE A 1 571 ? 7.811 -7.983 -20.452 1.00 95.88 571 ILE A CA 1
ATOM 4349 C C . ILE A 1 571 ? 6.607 -7.296 -21.084 1.00 95.88 571 ILE A C 1
ATOM 4351 O O . ILE A 1 571 ? 6.116 -6.298 -20.572 1.00 95.88 571 ILE A O 1
ATOM 4355 N N . MET A 1 572 ? 6.113 -7.823 -22.196 1.00 96.06 572 MET A N 1
ATOM 4356 C CA . MET A 1 572 ? 4.854 -7.390 -22.792 1.00 96.06 572 MET A CA 1
ATOM 4357 C C . MET A 1 572 ? 3.894 -8.560 -22.872 1.00 96.06 572 MET A C 1
ATOM 4359 O O . MET A 1 572 ? 4.306 -9.676 -23.194 1.00 96.06 572 MET A O 1
ATOM 4363 N N . TRP A 1 573 ? 2.609 -8.306 -22.651 1.00 95.75 573 TRP A N 1
ATOM 4364 C CA . TRP A 1 573 ? 1.580 -9.331 -22.775 1.00 95.75 573 TRP A CA 1
ATOM 4365 C C . TRP A 1 573 ? 0.321 -8.811 -23.455 1.00 95.75 573 TRP A C 1
ATOM 4367 O O . TRP A 1 573 ? 0.013 -7.620 -23.436 1.00 95.75 573 TRP A O 1
ATOM 4377 N N . GLN A 1 574 ? -0.406 -9.735 -24.073 1.00 95.69 574 GLN A N 1
ATOM 4378 C CA . GLN A 1 574 ? -1.686 -9.488 -24.723 1.00 95.69 574 GLN A CA 1
ATOM 4379 C C . GLN A 1 574 ? -2.521 -10.764 -24.658 1.00 95.69 574 GLN A C 1
ATOM 4381 O O . GLN A 1 574 ? -1.998 -11.861 -24.864 1.00 95.69 574 GLN A O 1
ATOM 4386 N N . LYS A 1 575 ? -3.827 -10.638 -24.414 1.00 96.69 575 LYS A N 1
ATOM 4387 C CA . LYS A 1 575 ? -4.749 -11.778 -24.470 1.00 96.69 575 LYS A CA 1
ATOM 4388 C C . LYS A 1 575 ? -4.688 -12.429 -25.856 1.00 96.69 575 LYS A C 1
ATOM 4390 O O . LYS A 1 575 ? -4.717 -11.740 -26.877 1.00 96.69 575 LYS A O 1
ATOM 4395 N N . ALA A 1 576 ? -4.603 -13.756 -25.913 1.00 96.19 576 ALA A N 1
ATOM 4396 C CA . ALA A 1 576 ? -4.395 -14.487 -27.165 1.00 96.19 576 ALA A CA 1
ATOM 4397 C C . ALA A 1 576 ? -5.555 -14.314 -28.163 1.00 96.19 576 ALA A C 1
ATOM 4399 O O . ALA A 1 576 ? -5.349 -14.412 -29.371 1.00 96.19 576 ALA A O 1
ATOM 4400 N N . SER A 1 577 ? -6.760 -14.012 -27.670 1.00 94.94 577 SER A N 1
ATOM 4401 C CA . SER A 1 577 ? -7.935 -13.687 -28.488 1.00 94.94 577 SER A CA 1
ATOM 4402 C C . SER A 1 577 ? -7.914 -12.274 -29.092 1.00 94.94 577 SER A C 1
ATOM 4404 O O . SER A 1 577 ? -8.818 -11.935 -29.851 1.00 94.94 577 SER A O 1
ATOM 4406 N N . GLY A 1 578 ? -6.921 -11.446 -28.757 1.00 91.06 578 GLY A N 1
ATOM 4407 C CA . GLY A 1 578 ? -6.834 -10.033 -29.132 1.00 91.06 578 GLY A CA 1
ATOM 4408 C C . GLY A 1 578 ? -7.001 -9.090 -27.935 1.00 91.06 578 GLY A C 1
ATOM 4409 O O . GLY A 1 578 ? -7.423 -9.501 -26.859 1.00 91.06 578 GLY A O 1
ATOM 4410 N N . GLY A 1 579 ? -6.643 -7.819 -28.125 1.00 87.69 579 GLY A N 1
ATOM 4411 C CA . GLY A 1 579 ? -6.634 -6.780 -27.088 1.00 87.69 579 GLY A CA 1
ATOM 4412 C C . GLY A 1 579 ? -5.508 -5.775 -27.324 1.00 87.69 579 GLY A C 1
ATOM 4413 O O . GLY A 1 579 ? -4.852 -5.821 -28.364 1.00 87.69 579 GLY A O 1
ATOM 4414 N N . SER A 1 580 ? -5.244 -4.890 -26.370 1.00 89.69 580 SER A N 1
ATOM 4415 C CA . SER A 1 580 ? -4.035 -4.055 -26.389 1.00 89.69 580 SER A CA 1
ATOM 4416 C C . SER A 1 580 ? -2.880 -4.795 -25.723 1.00 89.69 580 SER A C 1
ATOM 4418 O O . SER A 1 580 ? -3.098 -5.579 -24.800 1.00 89.69 580 SER A O 1
ATOM 4420 N N . TRP A 1 581 ? -1.653 -4.562 -26.189 1.00 92.44 581 TRP A N 1
ATOM 4421 C CA . TRP A 1 581 ? -0.487 -4.993 -25.424 1.00 92.44 581 TRP A CA 1
ATOM 4422 C C . TRP A 1 581 ? -0.337 -4.103 -24.194 1.00 92.44 581 TRP A C 1
ATOM 4424 O O . TRP A 1 581 ? -0.414 -2.880 -24.316 1.00 92.44 581 TRP A O 1
ATOM 4434 N N . LYS A 1 582 ? -0.085 -4.728 -23.049 1.00 92.19 582 LYS A N 1
ATOM 4435 C CA . LYS A 1 582 ? 0.424 -4.081 -21.839 1.00 92.19 582 LYS A CA 1
ATOM 4436 C C . LYS A 1 582 ? 1.926 -4.379 -21.709 1.00 92.19 582 LYS A C 1
ATOM 4438 O O . LYS A 1 582 ? 2.434 -5.295 -22.369 1.00 92.19 582 LYS A O 1
ATOM 4443 N N . SER A 1 583 ? 2.634 -3.607 -20.891 1.00 92.50 583 SER A N 1
ATOM 4444 C CA . SER A 1 583 ? 4.063 -3.784 -20.623 1.00 92.50 583 SER A CA 1
ATOM 4445 C C . SER A 1 583 ? 4.374 -3.689 -19.136 1.00 92.50 583 SER A C 1
ATOM 4447 O O . SER A 1 583 ? 3.593 -3.115 -18.388 1.00 92.50 583 SER A O 1
ATOM 4449 N N . LYS A 1 584 ? 5.515 -4.259 -18.752 1.00 92.25 584 LYS A N 1
ATOM 4450 C CA . LYS A 1 584 ? 6.138 -4.163 -17.436 1.00 92.25 584 LYS A CA 1
ATOM 4451 C C . LYS A 1 584 ? 7.649 -4.278 -17.586 1.00 92.25 584 LYS A C 1
ATOM 4453 O O . LYS A 1 584 ? 8.127 -5.060 -18.415 1.00 92.25 584 LYS A O 1
ATOM 4458 N N . THR A 1 585 ? 8.391 -3.558 -16.763 1.00 93.62 585 THR A N 1
ATOM 4459 C CA . THR A 1 585 ? 9.850 -3.515 -16.784 1.00 93.62 585 THR A CA 1
ATOM 4460 C C . THR A 1 585 ? 10.402 -3.941 -15.440 1.00 93.62 585 THR A C 1
ATOM 4462 O O . THR A 1 585 ? 10.047 -3.405 -14.403 1.00 93.62 585 THR A O 1
ATOM 4465 N N . VAL A 1 586 ? 11.307 -4.917 -15.446 1.00 92.75 586 VAL A N 1
ATOM 4466 C CA . VAL A 1 586 ? 11.985 -5.377 -14.231 1.00 92.75 586 VAL A CA 1
ATOM 4467 C C . VAL A 1 586 ? 13.461 -5.034 -14.321 1.00 92.75 586 VAL A C 1
ATOM 4469 O O . VAL A 1 586 ? 14.189 -5.571 -15.161 1.00 92.75 586 VAL A O 1
ATOM 4472 N N . ILE A 1 587 ? 13.909 -4.135 -13.446 1.00 90.31 587 ILE A N 1
ATOM 4473 C CA . ILE A 1 587 ? 15.299 -3.678 -13.396 1.00 90.31 587 ILE A CA 1
ATOM 4474 C C . ILE A 1 587 ? 16.199 -4.771 -12.816 1.00 90.31 587 ILE A C 1
ATOM 4476 O O . ILE A 1 587 ? 15.930 -5.350 -11.762 1.00 90.31 587 ILE A O 1
ATOM 4480 N N . ALA A 1 588 ? 17.332 -5.016 -13.472 1.00 88.62 588 ALA A N 1
ATOM 4481 C CA . ALA A 1 588 ? 18.336 -5.943 -12.970 1.00 88.62 588 ALA A CA 1
ATOM 4482 C C . ALA A 1 588 ? 18.910 -5.461 -11.616 1.00 88.62 588 ALA A C 1
ATOM 4484 O O . ALA A 1 588 ? 19.110 -4.254 -11.414 1.00 88.62 588 ALA A O 1
ATOM 4485 N N . PRO A 1 589 ? 19.233 -6.380 -10.687 1.00 90.19 589 PRO A N 1
ATOM 4486 C CA . PRO A 1 589 ? 19.360 -7.832 -10.868 1.00 90.19 589 PRO A CA 1
ATOM 4487 C C . PRO A 1 589 ? 18.094 -8.653 -10.557 1.00 90.19 589 PRO A C 1
ATOM 4489 O O . PRO A 1 589 ? 18.178 -9.885 -10.483 1.00 90.19 589 PRO A O 1
ATOM 4492 N N . LEU A 1 590 ? 16.936 -8.003 -10.381 1.00 92.75 590 LEU A N 1
ATOM 4493 C CA . LEU A 1 590 ? 15.663 -8.715 -10.263 1.00 92.75 590 LEU A CA 1
ATOM 4494 C C . LEU A 1 590 ? 15.415 -9.526 -11.541 1.00 92.75 590 LEU A C 1
ATOM 4496 O O . LEU A 1 590 ? 15.767 -9.116 -12.651 1.00 92.75 590 LEU A O 1
ATOM 4500 N N . ARG A 1 591 ? 14.875 -10.730 -11.361 1.00 93.50 591 ARG A N 1
ATOM 4501 C CA . ARG A 1 591 ? 14.767 -11.745 -12.421 1.00 93.50 591 ARG A CA 1
ATOM 4502 C C . ARG A 1 591 ? 13.470 -12.543 -12.352 1.00 93.50 591 ARG A C 1
ATOM 4504 O O . ARG A 1 591 ? 13.409 -13.695 -12.773 1.00 93.50 591 ARG A O 1
ATOM 4511 N N . GLU A 1 592 ? 12.464 -11.940 -11.741 1.00 94.31 592 GLU A N 1
ATOM 4512 C CA . GLU A 1 592 ? 11.144 -12.514 -11.545 1.00 94.31 592 GLU A CA 1
ATOM 4513 C C . GLU A 1 592 ? 10.097 -11.404 -11.471 1.00 94.31 592 GLU A C 1
ATOM 4515 O O . GLU A 1 592 ? 10.401 -10.292 -11.045 1.00 94.31 592 GLU A O 1
ATOM 4520 N N . ALA A 1 593 ? 8.882 -11.710 -11.915 1.00 94.44 593 ALA A N 1
ATOM 4521 C CA . ALA A 1 593 ? 7.761 -10.780 -11.983 1.00 94.44 593 ALA A CA 1
ATOM 4522 C C . ALA A 1 593 ? 6.434 -11.539 -11.911 1.00 94.44 593 ALA A C 1
ATOM 4524 O O . ALA A 1 593 ? 6.374 -12.729 -12.244 1.00 94.44 593 ALA A O 1
ATOM 4525 N N . VAL A 1 594 ? 5.363 -10.829 -11.565 1.00 94.25 594 VAL A N 1
ATOM 4526 C CA . VAL A 1 594 ? 3.992 -11.320 -11.735 1.00 94.25 594 VAL A CA 1
ATOM 4527 C C . VAL A 1 594 ? 3.223 -10.359 -12.631 1.00 94.25 594 VAL A C 1
ATOM 4529 O O . VAL A 1 594 ? 3.277 -9.144 -12.468 1.00 94.25 594 VAL A O 1
ATOM 4532 N N . ILE A 1 595 ? 2.509 -10.927 -13.599 1.00 93.81 595 ILE A N 1
ATOM 4533 C CA . ILE A 1 595 ? 1.482 -10.233 -14.368 1.00 93.81 595 ILE A CA 1
ATOM 4534 C C . ILE A 1 595 ? 0.147 -10.560 -13.692 1.00 93.81 595 ILE A C 1
ATOM 4536 O O . ILE A 1 595 ? -0.357 -11.669 -13.874 1.00 93.81 595 ILE A O 1
ATOM 4540 N N . GLY A 1 596 ? -0.363 -9.639 -12.873 1.00 90.88 596 GLY A N 1
ATOM 4541 C CA . GLY A 1 596 ? -1.662 -9.748 -12.194 1.00 90.88 596 GLY A CA 1
ATOM 4542 C C . GLY A 1 596 ? -2.824 -9.198 -13.030 1.00 90.88 596 GLY A C 1
ATOM 4543 O O . GLY A 1 596 ? -2.627 -8.842 -14.195 1.00 90.88 596 GLY A O 1
ATOM 4544 N N . GLY A 1 597 ? -4.023 -9.149 -12.441 1.00 88.06 597 GLY A N 1
ATOM 4545 C CA . GLY A 1 597 ? -5.219 -8.559 -13.063 1.00 88.06 597 GLY A CA 1
ATOM 4546 C C . GLY A 1 597 ? -5.683 -9.277 -14.338 1.00 88.06 597 GLY A C 1
ATOM 4547 O O . GLY A 1 597 ? -6.295 -8.683 -15.228 1.00 88.06 597 GLY A O 1
ATOM 4548 N N . LEU A 1 598 ? -5.327 -10.555 -14.499 1.00 92.62 598 LEU A N 1
ATOM 4549 C CA . LEU A 1 598 ? -5.665 -11.338 -15.683 1.00 92.62 598 LEU A CA 1
ATOM 4550 C C . LEU A 1 598 ? -6.969 -12.106 -15.483 1.00 92.62 598 LEU A C 1
ATOM 4552 O O . LEU A 1 598 ? -7.256 -12.628 -14.407 1.00 92.62 598 LEU A O 1
ATOM 4556 N N . GLU A 1 599 ? -7.721 -12.270 -16.572 1.00 93.00 599 GLU A N 1
ATOM 4557 C CA . GLU A 1 599 ? -8.845 -13.202 -16.596 1.00 93.00 599 GLU A CA 1
ATOM 4558 C C . GLU A 1 599 ? -8.345 -14.608 -16.258 1.00 93.00 599 GLU A C 1
ATOM 4560 O O . GLU A 1 599 ? -7.305 -15.031 -16.764 1.00 93.00 599 GLU A O 1
ATOM 4565 N N . GLY A 1 600 ? -9.078 -15.339 -15.418 1.00 94.00 600 GLY A N 1
ATOM 4566 C CA . GLY A 1 600 ? -8.716 -16.703 -15.039 1.00 94.00 600 GLY A CA 1
ATOM 4567 C C . GLY A 1 600 ? -8.699 -17.662 -16.230 1.00 94.00 600 GLY A C 1
ATOM 4568 O O . GLY A 1 600 ? -9.449 -17.487 -17.193 1.00 94.00 600 GLY A O 1
ATOM 4569 N N . GLU A 1 601 ? -7.828 -18.668 -16.166 1.00 96.06 601 GLU A N 1
ATOM 4570 C CA . GLU A 1 601 ? -7.721 -19.780 -17.122 1.00 96.06 601 GLU A CA 1
ATOM 4571 C C . GLU A 1 601 ? -7.629 -19.333 -18.596 1.00 96.06 601 GLU A C 1
ATOM 4573 O O . GLU A 1 601 ? -8.118 -19.987 -19.522 1.00 96.06 601 GLU A O 1
ATOM 4578 N N . THR A 1 602 ? -7.000 -18.183 -18.835 1.00 97.25 602 THR A N 1
ATOM 4579 C CA . THR A 1 602 ? -7.000 -17.497 -20.127 1.00 97.25 602 THR A CA 1
ATOM 4580 C C . THR A 1 602 ? -5.613 -17.522 -20.754 1.00 97.25 602 THR A C 1
ATOM 4582 O O . THR A 1 602 ? -4.594 -17.354 -20.090 1.00 97.25 602 THR A O 1
ATOM 4585 N N . ASN A 1 603 ? -5.558 -17.724 -22.072 1.00 97.75 603 ASN A N 1
ATOM 4586 C CA . ASN A 1 603 ? -4.302 -17.734 -22.819 1.00 97.75 603 ASN A CA 1
ATOM 4587 C C . ASN A 1 603 ? -3.847 -16.315 -23.183 1.00 97.75 603 ASN A C 1
ATOM 4589 O O . ASN A 1 603 ? -4.624 -15.514 -23.710 1.00 97.75 603 ASN A O 1
ATOM 4593 N N . TYR A 1 604 ? -2.556 -16.056 -23.005 1.00 97.94 604 TYR A N 1
ATOM 4594 C CA . TYR A 1 604 ? -1.869 -14.808 -23.315 1.00 97.94 604 TYR A CA 1
ATOM 4595 C C . TYR A 1 604 ? -0.635 -15.071 -24.183 1.00 97.94 604 TYR A C 1
ATOM 4597 O O . TYR A 1 604 ? 0.073 -16.066 -24.023 1.00 97.94 604 TYR A O 1
ATOM 4605 N N . ASN A 1 605 ? -0.364 -14.144 -25.099 1.00 97.25 605 ASN A N 1
ATOM 4606 C CA . ASN A 1 605 ? 0.924 -14.036 -25.771 1.00 97.25 605 ASN A CA 1
ATOM 4607 C C . ASN A 1 605 ? 1.835 -13.167 -24.905 1.00 97.25 605 ASN A C 1
ATOM 4609 O O . ASN A 1 605 ? 1.467 -12.036 -24.592 1.00 97.25 605 ASN A O 1
ATOM 4613 N N . VAL A 1 606 ? 3.018 -13.670 -24.560 1.00 97.12 606 VAL A N 1
ATOM 4614 C CA . VAL A 1 606 ? 4.023 -12.955 -23.766 1.00 97.12 606 VAL A CA 1
ATOM 4615 C C . VAL A 1 606 ? 5.283 -12.770 -24.605 1.00 97.12 606 VAL A C 1
ATOM 4617 O O . VAL A 1 606 ? 5.805 -13.724 -25.186 1.00 97.12 606 VAL A O 1
ATOM 4620 N N . LYS A 1 607 ? 5.777 -11.535 -24.683 1.00 96.56 607 LYS A N 1
ATOM 4621 C CA . LYS A 1 607 ? 7.040 -11.171 -25.327 1.00 96.56 607 LYS A CA 1
ATOM 4622 C C . LYS A 1 607 ? 8.007 -10.648 -24.273 1.00 96.56 607 LYS A C 1
ATOM 4624 O O . LYS A 1 607 ? 7.625 -9.810 -23.467 1.00 96.56 607 LYS A O 1
ATOM 4629 N N . MET A 1 608 ? 9.249 -11.124 -24.295 1.00 96.62 608 MET A N 1
ATOM 4630 C CA . MET A 1 608 ? 10.273 -10.729 -23.322 1.00 96.62 608 MET A CA 1
ATOM 4631 C C . MET A 1 608 ? 11.613 -10.463 -23.998 1.00 96.62 608 MET A C 1
ATOM 4633 O O . MET A 1 608 ? 11.973 -11.165 -24.944 1.00 96.62 608 MET A O 1
ATOM 4637 N N . TRP A 1 609 ? 12.364 -9.475 -23.517 1.00 95.00 609 TRP A N 1
ATOM 4638 C CA . TRP A 1 609 ? 13.753 -9.240 -23.922 1.00 95.00 609 TRP A CA 1
ATOM 4639 C C . TRP A 1 609 ? 14.542 -8.547 -22.819 1.00 95.00 609 TRP A C 1
ATOM 4641 O O . TRP A 1 609 ? 13.979 -7.876 -21.958 1.00 95.00 609 TRP A O 1
ATOM 4651 N N . LEU A 1 610 ? 15.863 -8.715 -22.860 1.00 94.50 610 LEU A N 1
ATOM 4652 C CA . LEU A 1 610 ? 16.781 -7.973 -22.002 1.00 94.50 610 LEU A CA 1
ATOM 4653 C C . LEU A 1 610 ? 17.212 -6.680 -22.678 1.00 94.50 610 LEU A C 1
ATOM 4655 O O . LEU A 1 610 ? 17.328 -6.614 -23.902 1.00 94.50 610 LEU A O 1
ATOM 4659 N N . TYR A 1 611 ? 17.562 -5.701 -21.860 1.00 92.00 611 TYR A N 1
ATOM 4660 C CA . TYR A 1 611 ? 18.410 -4.582 -22.247 1.00 92.00 611 TYR A CA 1
ATOM 4661 C C . TYR A 1 611 ? 19.597 -4.501 -21.289 1.00 92.00 611 TYR A C 1
ATOM 4663 O O . TYR A 1 611 ? 19.551 -5.035 -20.179 1.00 92.00 611 TYR A O 1
ATOM 4671 N N . ASP A 1 612 ? 20.697 -3.896 -21.724 1.00 89.25 612 ASP A N 1
ATOM 4672 C CA . ASP A 1 612 ? 21.893 -3.741 -20.894 1.00 89.25 612 ASP A CA 1
ATOM 4673 C C . ASP A 1 612 ? 21.898 -2.414 -20.119 1.00 89.25 612 ASP A C 1
ATOM 4675 O O . ASP A 1 612 ? 20.998 -1.585 -20.248 1.00 89.25 612 ASP A O 1
ATOM 4679 N N . ASN A 1 613 ? 22.931 -2.186 -19.311 1.00 85.00 613 ASN A N 1
ATOM 4680 C CA . ASN A 1 613 ? 23.114 -0.953 -18.538 1.00 85.00 613 ASN A CA 1
ATOM 4681 C C . ASN A 1 613 ? 23.296 0.338 -19.378 1.00 85.00 613 ASN A C 1
ATOM 4683 O O . ASN A 1 613 ? 23.524 1.403 -18.805 1.00 85.00 613 ASN A O 1
ATOM 4687 N N . ARG A 1 614 ? 23.203 0.257 -20.714 1.00 85.56 614 ARG A N 1
ATOM 4688 C CA . ARG A 1 614 ? 23.213 1.389 -21.656 1.00 85.56 614 ARG A CA 1
ATOM 4689 C C . ARG A 1 614 ? 21.899 1.514 -22.433 1.00 85.56 614 ARG A C 1
ATOM 4691 O O . ARG A 1 614 ? 21.829 2.268 -23.407 1.00 85.56 614 ARG A O 1
ATOM 4698 N N . GLY A 1 615 ? 20.879 0.745 -22.049 1.00 87.00 615 GLY A N 1
ATOM 4699 C CA . GLY A 1 615 ? 19.580 0.702 -22.716 1.00 87.00 615 GLY A CA 1
ATOM 4700 C C . GLY A 1 615 ? 19.614 0.061 -24.105 1.00 87.00 615 GLY A C 1
ATOM 4701 O O . GLY A 1 615 ? 18.694 0.281 -24.890 1.00 87.00 615 GLY A O 1
ATOM 4702 N N . ILE A 1 616 ? 20.662 -0.704 -24.440 1.00 88.12 616 ILE A N 1
ATOM 4703 C CA . ILE A 1 616 ? 20.717 -1.442 -25.703 1.00 88.12 616 ILE A CA 1
ATOM 4704 C C . ILE A 1 616 ? 19.910 -2.729 -25.566 1.00 88.12 616 ILE A C 1
ATOM 4706 O O . ILE A 1 616 ? 20.217 -3.597 -24.749 1.00 88.12 616 ILE A O 1
ATOM 4710 N N . GLU A 1 617 ? 18.881 -2.839 -26.397 1.00 91.12 617 GLU A N 1
ATOM 4711 C CA . GLU A 1 617 ? 17.916 -3.933 -26.386 1.00 91.12 617 GLU A CA 1
ATOM 4712 C C . GLU A 1 617 ? 18.447 -5.167 -27.128 1.00 91.12 617 GLU A C 1
ATOM 4714 O O . GLU A 1 617 ? 19.048 -5.083 -28.202 1.00 91.12 617 GLU A O 1
ATOM 4719 N N . GLY A 1 618 ? 18.210 -6.332 -26.536 1.00 91.56 618 GLY A N 1
ATOM 4720 C CA . GLY A 1 618 ? 18.441 -7.640 -27.124 1.00 91.56 618 GLY A CA 1
ATOM 4721 C C . GLY A 1 618 ? 17.300 -8.132 -28.012 1.00 91.56 618 GLY A C 1
ATOM 4722 O O . GLY A 1 618 ? 16.239 -7.512 -28.089 1.00 91.56 618 GLY A O 1
ATOM 4723 N N . PRO A 1 619 ? 17.475 -9.293 -28.666 1.00 93.25 619 PRO A N 1
ATOM 4724 C CA . PRO A 1 619 ? 16.387 -9.942 -29.383 1.00 93.25 619 PRO A CA 1
ATOM 4725 C C . PRO A 1 619 ? 15.277 -10.382 -28.419 1.00 93.25 619 PRO A C 1
ATOM 4727 O O . PRO A 1 619 ? 15.547 -10.931 -27.348 1.00 93.25 619 PRO A O 1
ATOM 4730 N N . SER A 1 620 ? 14.023 -10.198 -28.837 1.00 94.94 620 SER A N 1
ATOM 4731 C CA . SER A 1 620 ? 12.862 -10.662 -28.078 1.00 94.94 620 SER A CA 1
ATOM 4732 C C . SER A 1 620 ? 12.536 -12.123 -28.326 1.00 94.94 620 SER A C 1
ATOM 4734 O O . SER A 1 620 ? 12.560 -12.586 -29.467 1.00 94.94 620 SER A O 1
ATOM 4736 N N . ILE A 1 621 ? 12.112 -12.805 -27.270 1.00 96.06 621 ILE A N 1
ATOM 4737 C CA . ILE A 1 621 ? 11.489 -14.125 -27.325 1.00 96.06 621 ILE A CA 1
ATOM 4738 C C . ILE A 1 621 ? 9.970 -13.966 -27.208 1.00 96.06 621 ILE A C 1
ATOM 4740 O O . ILE A 1 621 ? 9.475 -12.968 -26.685 1.00 96.06 621 ILE A O 1
ATOM 4744 N N . THR A 1 622 ? 9.209 -14.929 -27.719 1.00 95.75 622 THR A N 1
ATOM 4745 C CA . THR A 1 622 ? 7.746 -14.950 -27.596 1.00 95.75 622 THR A CA 1
ATOM 4746 C C . THR A 1 622 ? 7.301 -16.329 -27.153 1.00 95.75 622 THR A C 1
ATOM 4748 O O . THR A 1 622 ? 7.801 -17.335 -27.655 1.00 95.75 622 THR A O 1
ATOM 4751 N N . MET A 1 623 ? 6.369 -16.363 -26.211 1.00 95.94 623 MET A N 1
ATOM 4752 C CA . MET A 1 623 ? 5.826 -17.580 -25.626 1.00 95.94 623 MET A CA 1
ATOM 4753 C C . MET A 1 623 ? 4.329 -17.426 -25.372 1.00 95.94 623 MET A C 1
ATOM 4755 O O . MET A 1 623 ? 3.825 -16.315 -25.216 1.00 95.94 623 MET A O 1
ATOM 4759 N N . ALA A 1 624 ? 3.626 -18.553 -25.347 1.00 96.06 624 ALA A N 1
ATOM 4760 C CA . ALA A 1 624 ? 2.262 -18.612 -24.848 1.00 96.06 624 ALA A CA 1
ATOM 4761 C C . ALA A 1 624 ? 2.300 -18.899 -23.345 1.00 96.06 624 ALA A C 1
ATOM 4763 O O . ALA A 1 624 ? 3.106 -19.712 -22.890 1.00 96.06 624 ALA A O 1
ATOM 4764 N N . ALA A 1 625 ? 1.422 -18.246 -22.598 1.00 97.19 625 ALA A N 1
ATOM 4765 C CA . ALA A 1 625 ? 1.247 -18.449 -21.170 1.00 97.19 625 ALA A CA 1
ATOM 4766 C C . ALA A 1 625 ? -0.247 -18.494 -20.851 1.00 97.19 625 ALA A C 1
ATOM 4768 O O . ALA A 1 625 ? -1.039 -17.824 -21.510 1.00 97.19 625 ALA A O 1
ATOM 4769 N N . THR A 1 626 ? -0.630 -19.275 -19.850 1.00 97.88 626 THR A N 1
ATOM 4770 C CA . THR A 1 626 ? -2.016 -19.361 -19.382 1.00 97.88 626 THR A CA 1
ATOM 4771 C C . THR A 1 626 ? -2.056 -18.826 -17.960 1.00 97.88 626 THR A C 1
ATOM 4773 O O . THR A 1 626 ? -1.206 -19.205 -17.151 1.00 97.88 626 THR A O 1
ATOM 4776 N N . SER A 1 627 ? -2.989 -17.921 -17.671 1.00 97.25 627 SER A N 1
ATOM 4777 C CA . SER A 1 627 ? -3.251 -17.479 -16.301 1.00 97.25 627 SER A CA 1
ATOM 4778 C C . SER A 1 627 ? -3.823 -18.623 -15.462 1.00 97.25 627 SER A C 1
ATOM 4780 O O . SER A 1 627 ? -4.381 -19.583 -15.999 1.00 97.25 627 SER A O 1
ATOM 4782 N N . GLY A 1 628 ? -3.648 -18.554 -14.143 1.00 95.69 628 GLY A N 1
ATOM 4783 C CA . GLY A 1 628 ? -4.244 -19.527 -13.228 1.00 95.69 628 GLY A CA 1
ATOM 4784 C C . GLY A 1 628 ? -5.730 -19.296 -13.001 1.00 95.69 628 GLY A C 1
ATOM 4785 O O . GLY A 1 628 ? -6.388 -18.590 -13.764 1.00 95.69 628 GLY A O 1
ATOM 4786 N N . ASP A 1 629 ? -6.247 -19.907 -11.941 1.00 93.69 629 ASP A N 1
ATOM 4787 C CA . ASP A 1 629 ? -7.655 -19.823 -11.561 1.00 93.69 629 ASP A CA 1
ATOM 4788 C C . ASP A 1 629 ? -8.121 -18.359 -11.451 1.00 93.69 629 ASP A C 1
ATOM 4790 O O . ASP A 1 629 ? -7.323 -17.486 -11.090 1.00 93.69 629 ASP A O 1
ATOM 4794 N N . PRO A 1 630 ? -9.395 -18.053 -11.752 1.00 89.88 630 PRO A N 1
ATOM 4795 C CA . PRO A 1 630 ? -9.929 -16.713 -11.534 1.00 89.88 630 PRO A CA 1
ATOM 4796 C C . PRO A 1 630 ? -9.811 -16.307 -10.059 1.00 89.88 630 PRO A C 1
ATOM 4798 O O . PRO A 1 630 ? -9.752 -17.160 -9.166 1.00 89.88 630 PRO A O 1
ATOM 4801 N N . ALA A 1 631 ? -9.816 -14.997 -9.804 1.00 82.94 631 ALA A N 1
ATOM 4802 C CA . ALA A 1 631 ? -9.958 -14.490 -8.445 1.00 82.94 631 ALA A CA 1
ATOM 4803 C C . ALA A 1 631 ? -11.224 -15.095 -7.801 1.00 82.94 631 ALA A C 1
ATOM 4805 O O . ALA A 1 631 ? -12.238 -15.271 -8.496 1.00 82.94 631 ALA A O 1
ATOM 4806 N N . PRO A 1 632 ? -11.191 -15.460 -6.507 1.00 82.19 632 PRO A N 1
ATOM 4807 C CA . PRO A 1 632 ? -12.356 -16.019 -5.850 1.00 82.19 632 PRO A CA 1
ATOM 4808 C C . PRO A 1 632 ? -13.489 -14.988 -5.892 1.00 82.19 632 PRO A C 1
ATOM 4810 O O . PRO A 1 632 ? -13.236 -13.789 -5.770 1.00 82.19 632 PRO A O 1
ATOM 4813 N N . PRO A 1 633 ? -14.748 -15.414 -6.073 1.00 82.69 633 PRO A N 1
ATOM 4814 C CA . PRO A 1 633 ? -15.851 -14.473 -6.088 1.00 82.69 633 PRO A CA 1
ATOM 4815 C C . PRO A 1 633 ? -15.928 -13.776 -4.730 1.00 82.69 633 PRO A C 1
ATOM 4817 O O . PRO A 1 633 ? -16.065 -14.433 -3.695 1.00 82.69 633 PRO A O 1
ATOM 4820 N N . ILE A 1 634 ? -15.875 -12.446 -4.744 1.00 81.12 634 ILE A N 1
ATOM 4821 C CA . ILE A 1 634 ? -16.100 -11.647 -3.543 1.00 81.12 634 ILE A CA 1
ATOM 4822 C C . ILE A 1 634 ? -17.520 -11.957 -3.039 1.00 81.12 634 ILE A C 1
ATOM 4824 O O . ILE A 1 634 ? -18.465 -11.928 -3.841 1.00 81.12 634 ILE A O 1
ATOM 4828 N N . PRO A 1 635 ? -17.709 -12.257 -1.739 1.00 79.06 635 PRO A N 1
ATOM 4829 C CA . PRO A 1 635 ? -19.028 -12.504 -1.185 1.00 79.06 635 PRO A CA 1
ATOM 4830 C C . PRO A 1 635 ? -19.984 -11.363 -1.533 1.00 79.06 635 PRO A C 1
ATOM 4832 O O . PRO A 1 635 ? -19.704 -10.189 -1.289 1.00 79.06 635 PRO A O 1
ATOM 4835 N N . THR A 1 636 ? -21.120 -11.712 -2.133 1.00 64.88 636 THR A N 1
ATOM 4836 C CA . THR A 1 636 ? -22.191 -10.752 -2.397 1.00 64.88 636 THR A CA 1
ATOM 4837 C C . THR A 1 636 ? -23.216 -10.887 -1.287 1.00 64.88 636 THR A C 1
ATOM 4839 O O . THR A 1 636 ? -23.692 -11.987 -1.011 1.00 64.88 636 THR A O 1
ATOM 4842 N N . ALA A 1 637 ? -23.541 -9.770 -0.636 1.00 53.25 637 ALA A N 1
ATOM 4843 C CA . ALA A 1 637 ? -24.551 -9.762 0.413 1.00 53.25 637 ALA A CA 1
ATOM 4844 C C . ALA A 1 637 ? -25.879 -10.347 -0.113 1.00 53.25 637 ALA A C 1
ATOM 4846 O O . ALA A 1 637 ? -26.216 -10.121 -1.287 1.00 53.25 637 ALA A O 1
ATOM 4847 N N . PRO A 1 638 ? -26.653 -11.064 0.723 1.00 48.59 638 PRO A N 1
ATOM 4848 C CA . PRO A 1 638 ? -27.950 -11.579 0.318 1.00 48.59 638 PRO A CA 1
ATOM 4849 C C . PRO A 1 638 ? -28.831 -10.436 -0.196 1.00 48.59 638 PRO A C 1
ATOM 4851 O O . PRO A 1 638 ? -29.192 -9.508 0.524 1.00 48.59 638 PRO A O 1
ATOM 4854 N N . LYS A 1 639 ? -29.192 -10.490 -1.483 1.00 41.62 639 LYS A N 1
ATOM 4855 C CA . LYS A 1 639 ? -30.230 -9.616 -2.032 1.00 41.62 639 LYS A CA 1
ATOM 4856 C C . LYS A 1 639 ? -31.560 -10.097 -1.473 1.00 41.62 639 LYS A C 1
ATOM 4858 O O . LYS A 1 639 ? -32.112 -11.076 -1.972 1.00 41.62 639 LYS A O 1
ATOM 4863 N N . GLY A 1 640 ? -32.087 -9.403 -0.468 1.00 38.03 640 GLY A N 1
ATOM 4864 C CA . GLY A 1 640 ? -33.480 -9.568 -0.076 1.00 38.03 640 GLY A CA 1
ATOM 4865 C C . GLY A 1 640 ? -34.377 -9.449 -1.305 1.00 38.03 640 GLY A C 1
ATOM 4866 O O . GLY A 1 640 ? -34.348 -8.442 -2.017 1.00 38.03 640 GLY A O 1
ATOM 4867 N N . SER A 1 641 ? -35.160 -10.487 -1.593 1.00 29.95 641 SER A N 1
ATOM 4868 C CA . SER A 1 641 ? -36.208 -10.396 -2.601 1.00 29.95 641 SER A CA 1
ATOM 4869 C C . SER A 1 641 ? -37.229 -9.373 -2.114 1.00 29.95 641 SER A C 1
ATOM 4871 O O . SER A 1 641 ? -38.002 -9.658 -1.199 1.00 29.95 641 SER A O 1
ATOM 4873 N N . ALA A 1 642 ? -37.224 -8.175 -2.698 1.00 29.00 642 ALA A N 1
ATOM 4874 C CA . ALA A 1 642 ? -38.249 -7.183 -2.416 1.00 29.00 642 ALA A CA 1
ATOM 4875 C C . ALA A 1 642 ? -39.641 -7.812 -2.642 1.00 29.00 642 ALA A C 1
ATOM 4877 O O . ALA A 1 642 ? -39.841 -8.490 -3.658 1.00 29.00 642 ALA A O 1
ATOM 4878 N N . PRO A 1 643 ? -40.620 -7.614 -1.739 1.00 29.20 643 PRO A N 1
ATOM 4879 C CA . PRO A 1 643 ? -41.984 -8.030 -2.015 1.00 29.20 643 PRO A CA 1
ATOM 4880 C C . PRO A 1 643 ? -42.461 -7.290 -3.266 1.00 29.20 643 PRO A C 1
ATOM 4882 O O . PRO A 1 643 ? -42.283 -6.080 -3.393 1.00 29.20 643 PRO A O 1
ATOM 4885 N N . SER A 1 644 ? -43.049 -8.034 -4.202 1.00 27.97 644 SER A N 1
ATOM 4886 C CA . SER A 1 644 ? -43.593 -7.512 -5.451 1.00 27.97 644 SER A CA 1
ATOM 4887 C C . SER A 1 644 ? -44.596 -6.387 -5.176 1.00 27.97 644 SER A C 1
ATOM 4889 O O . SER A 1 644 ? -45.767 -6.646 -4.887 1.00 27.97 644 SER A O 1
ATOM 4891 N N . SER A 1 645 ? -44.166 -5.133 -5.282 1.00 28.53 645 SER A N 1
ATOM 4892 C CA . SER A 1 645 ? -45.074 -3.999 -5.360 1.00 28.53 645 SER A CA 1
ATOM 4893 C C . SER A 1 645 ? -45.504 -3.846 -6.816 1.00 28.53 645 SER A C 1
ATOM 4895 O O . SER A 1 645 ? -44.821 -3.277 -7.664 1.00 28.53 645 SER A O 1
ATOM 4897 N N . GLY A 1 646 ? -46.668 -4.415 -7.128 1.00 27.06 646 GLY A N 1
ATOM 4898 C CA . GLY A 1 646 ? -47.415 -4.014 -8.310 1.00 27.06 646 GLY A CA 1
ATOM 4899 C C . GLY A 1 646 ? -47.721 -2.519 -8.219 1.00 27.06 646 GLY A C 1
ATOM 4900 O O . GLY A 1 646 ? -48.321 -2.065 -7.248 1.00 27.06 646 GLY A O 1
ATOM 4901 N N . GLY A 1 647 ? -47.293 -1.760 -9.223 1.00 24.86 647 GLY A N 1
ATOM 4902 C CA . GLY A 1 647 ? -47.529 -0.322 -9.290 1.00 24.86 647 GLY A CA 1
ATOM 4903 C C . GLY A 1 647 ? -46.623 0.340 -10.313 1.00 24.86 647 GLY A C 1
ATOM 4904 O O . GLY A 1 647 ? -45.562 0.846 -9.980 1.00 24.86 647 GLY A O 1
ATOM 4905 N N . SER A 1 648 ? -47.045 0.303 -11.572 1.00 29.02 648 SER A N 1
ATOM 4906 C CA . SER A 1 648 ? -46.417 0.976 -12.705 1.00 29.02 648 SER A CA 1
ATOM 4907 C C . SER A 1 648 ? -46.198 2.476 -12.469 1.00 29.02 648 SER A C 1
ATOM 4909 O O . SER A 1 648 ? -47.164 3.217 -12.282 1.00 29.02 648 SER A O 1
ATOM 4911 N N . SER A 1 649 ? -44.963 2.932 -12.649 1.00 26.14 649 SER A N 1
ATOM 4912 C CA . SER A 1 649 ? -44.682 4.221 -13.282 1.00 26.14 649 SER A CA 1
ATOM 4913 C C . SER A 1 649 ? -43.348 4.118 -14.016 1.00 26.14 649 SER A C 1
ATOM 4915 O O . SER A 1 649 ? -42.289 4.051 -13.396 1.00 26.14 649 SER A O 1
ATOM 4917 N N . GLU A 1 650 ? -43.428 4.039 -15.343 1.00 27.53 650 GLU A N 1
ATOM 4918 C CA . GLU A 1 650 ? -42.286 4.092 -16.250 1.00 27.53 650 GLU A CA 1
ATOM 4919 C C . GLU A 1 650 ? -41.501 5.393 -16.034 1.00 27.53 650 GLU A C 1
ATOM 4921 O O . GLU A 1 650 ? -42.057 6.486 -16.131 1.00 27.53 650 GLU A O 1
ATOM 4926 N N . ILE A 1 651 ? -40.196 5.269 -15.792 1.00 26.94 651 ILE A N 1
ATOM 4927 C CA . ILE A 1 651 ? -39.209 6.320 -16.055 1.00 26.94 651 ILE A CA 1
ATOM 4928 C C . ILE A 1 651 ? -38.131 5.664 -16.939 1.00 26.94 651 ILE A C 1
ATOM 4930 O O . ILE A 1 651 ? -37.745 4.527 -16.656 1.00 26.94 651 ILE A O 1
ATOM 4934 N N . PRO A 1 652 ? -37.712 6.281 -18.060 1.00 24.72 652 PRO A N 1
ATOM 4935 C CA . PRO A 1 652 ? -37.119 5.550 -19.177 1.00 24.72 652 PRO A CA 1
ATOM 4936 C C . PRO A 1 652 ? -35.711 5.042 -18.871 1.00 24.72 652 PRO A C 1
ATOM 4938 O O . PRO A 1 652 ? -34.874 5.775 -18.348 1.00 24.72 652 PRO A O 1
ATOM 4941 N N . LYS A 1 653 ? -35.440 3.803 -19.296 1.00 24.09 653 LYS A N 1
ATOM 4942 C CA . LYS A 1 653 ? -34.090 3.259 -19.456 1.00 24.09 653 LYS A CA 1
ATOM 4943 C C . LYS A 1 653 ? -33.294 4.151 -20.412 1.00 24.09 653 LYS A C 1
ATOM 4945 O O . LYS A 1 653 ? -33.667 4.285 -21.576 1.00 24.09 653 LYS A O 1
ATOM 4950 N N . LEU A 1 654 ? -32.194 4.717 -19.931 1.00 23.38 654 LEU A N 1
ATOM 4951 C CA . LEU A 1 654 ? -31.100 5.159 -20.787 1.00 23.38 654 LEU A CA 1
ATOM 4952 C C . LEU A 1 654 ? -30.233 3.933 -21.078 1.00 23.38 654 LEU A C 1
ATOM 4954 O O . LEU A 1 654 ? -29.524 3.435 -20.207 1.00 23.38 654 LEU A O 1
ATOM 4958 N N . ASP A 1 655 ? -30.364 3.429 -22.302 1.00 23.17 655 ASP A N 1
ATOM 4959 C CA . ASP A 1 655 ? -29.421 2.512 -22.936 1.00 23.17 655 ASP A CA 1
ATOM 4960 C C . ASP A 1 655 ? -28.041 3.187 -22.956 1.00 23.17 655 ASP A C 1
ATOM 4962 O O . ASP A 1 655 ? -27.811 4.112 -23.738 1.00 23.17 655 ASP A O 1
ATOM 4966 N N . MET A 1 656 ? -27.112 2.748 -22.106 1.00 23.83 656 MET A N 1
ATOM 4967 C CA . MET A 1 656 ? -25.693 3.040 -22.311 1.00 23.83 656 MET A CA 1
ATOM 4968 C C . MET A 1 656 ? -25.102 1.950 -23.197 1.00 23.83 656 MET A C 1
ATOM 4970 O O . MET A 1 656 ? -24.493 0.988 -22.735 1.00 23.83 656 MET A O 1
ATOM 4974 N N . GLY A 1 657 ? -25.335 2.108 -24.498 1.00 21.45 657 GLY A N 1
ATOM 4975 C CA . GLY A 1 657 ? -24.527 1.459 -25.517 1.00 21.45 657 GLY A CA 1
ATOM 4976 C C . GLY A 1 657 ? -23.093 1.990 -25.483 1.00 21.45 657 GLY A C 1
ATOM 4977 O O . GLY A 1 657 ? -22.854 3.161 -25.189 1.00 21.45 657 GLY A O 1
ATOM 4978 N N . CYS A 1 658 ? -22.152 1.101 -25.795 1.00 24.03 658 CYS A N 1
ATOM 4979 C CA . CYS A 1 658 ? -20.740 1.370 -26.030 1.00 24.03 658 CYS A CA 1
ATOM 4980 C C . CYS A 1 658 ? -20.486 2.701 -26.756 1.00 24.03 658 CYS A C 1
ATOM 4982 O O . CYS A 1 658 ? -21.028 2.914 -27.839 1.00 24.03 658 CYS A O 1
ATOM 4984 N N . PHE A 1 659 ? -19.567 3.519 -26.239 1.00 21.88 659 PHE A N 1
ATOM 4985 C CA . PHE A 1 659 ? -18.883 4.536 -27.038 1.00 21.88 659 PHE A CA 1
ATOM 4986 C C . PHE A 1 659 ? -17.393 4.576 -26.682 1.00 21.88 659 PHE A C 1
ATOM 4988 O O . PHE A 1 659 ? -16.945 5.288 -25.789 1.00 21.88 659 PHE A O 1
ATOM 4995 N N . ILE A 1 660 ? -16.637 3.758 -27.415 1.00 23.06 660 ILE A N 1
ATOM 4996 C CA . ILE A 1 660 ? -15.239 4.008 -27.757 1.00 23.06 660 ILE A CA 1
ATOM 4997 C C . ILE A 1 660 ? -15.262 4.987 -28.939 1.00 23.06 660 ILE A C 1
ATOM 4999 O O . ILE A 1 660 ? -15.921 4.708 -29.935 1.00 23.06 660 ILE A O 1
ATOM 5003 N N . GLU A 1 661 ? -14.590 6.129 -28.786 1.00 23.03 661 GLU A N 1
ATOM 5004 C CA . GLU A 1 661 ? -13.748 6.836 -29.771 1.00 23.03 661 GLU A CA 1
ATOM 5005 C C . GLU A 1 661 ? -13.777 8.364 -29.582 1.00 23.03 661 GLU A C 1
ATOM 5007 O O . GLU A 1 661 ? -14.823 9.006 -29.534 1.00 23.03 661 GLU A O 1
ATOM 5012 N N . SER A 1 662 ? -12.567 8.930 -29.645 1.00 22.73 662 SER A N 1
ATOM 5013 C CA . SER A 1 662 ? -12.223 10.286 -30.092 1.00 22.73 662 SER A CA 1
ATOM 5014 C C . SER A 1 662 ? -12.445 11.474 -29.144 1.00 22.73 662 SER A C 1
ATOM 5016 O O . SER A 1 662 ? -13.457 12.155 -29.221 1.00 22.73 662 SER A O 1
ATOM 5018 N N . VAL A 1 663 ? -11.389 11.859 -28.410 1.00 22.80 663 VAL A N 1
ATOM 5019 C CA . VAL A 1 663 ? -11.003 13.280 -28.287 1.00 22.80 663 VAL A CA 1
ATOM 5020 C C . VAL A 1 663 ? -9.474 13.403 -28.279 1.00 22.80 663 VAL A C 1
ATOM 5022 O O . VAL A 1 663 ? -8.818 13.322 -27.248 1.00 22.80 663 VAL A O 1
ATOM 5025 N N . PHE A 1 664 ? -8.907 13.624 -29.465 1.00 21.92 664 PHE A N 1
ATOM 5026 C CA . PHE A 1 664 ? -7.713 14.451 -29.622 1.00 21.92 664 PHE A CA 1
ATOM 5027 C C . PHE A 1 664 ? -8.177 15.852 -30.038 1.00 21.92 664 PHE A C 1
ATOM 5029 O O . PHE A 1 664 ? -9.128 15.980 -30.809 1.00 21.92 664 PHE A O 1
ATOM 5036 N N . THR A 1 665 ? -7.402 16.854 -29.618 1.00 21.17 665 THR A N 1
ATOM 5037 C CA . THR A 1 665 ? -7.363 18.278 -30.015 1.00 21.17 665 THR A CA 1
ATOM 5038 C C . THR A 1 665 ? -7.980 19.298 -29.040 1.00 21.17 665 THR A C 1
ATOM 5040 O O . THR A 1 665 ? -9.172 19.259 -28.758 1.00 21.17 665 THR A O 1
ATOM 5043 N N . TRP A 1 666 ? -7.123 20.273 -28.668 1.00 22.20 666 TRP A N 1
ATOM 5044 C CA . TRP A 1 666 ? -7.327 21.517 -27.889 1.00 22.20 666 TRP A CA 1
ATOM 5045 C C . TRP A 1 666 ? -7.405 21.297 -26.362 1.00 22.20 666 TRP A C 1
ATOM 5047 O O . TRP A 1 666 ? -8.409 20.796 -25.881 1.00 22.20 666 TRP A O 1
ATOM 5057 N N . PHE A 1 667 ? -6.413 21.608 -25.518 1.00 26.80 667 PHE A N 1
ATOM 5058 C CA . PHE A 1 667 ? -5.358 22.637 -25.483 1.00 26.80 667 PHE A CA 1
ATOM 5059 C C . PHE A 1 667 ? -4.069 22.094 -24.861 1.00 26.80 667 PHE A C 1
ATOM 5061 O O . PHE A 1 667 ? -4.175 21.144 -24.054 1.00 26.80 667 PHE A O 1
#

Nearest PDB structures (foldseek):
  6c83-assembly1_C  TM=8.501E-01  e=9.092E-05  synthetic construct
  2dju-assembly1_A  TM=7.120E-01  e=6.980E-05  Homo sapiens
  6xay-assembly2_B  TM=4.400E-01  e=2.244E-06  Homo sapiens
  5z06-assembly2_B  TM=4.479E-01  e=1.506E-05  Parabacteroides distasonis ATCC 8503
  6tpu-assembly2_B  TM=4.396E-01  e=2.618E-04  Homo sapiens

Radius of gyration: 28.49 Å; Cα contacts (8 Å, |Δi|>4): 1385; chains: 1; bounding box: 80×91×90 Å

Mean predicted aligned error: 11.26 Å

Secondary structure (DSSP, 8-state):
-----------------SSSSSSS--S-------PPP-HHHHHHHHHHTTSS-HHHHHHHHHHHHH-TTSS-TTT--SS--SS-B-SHHHHHHHHHHGGGS-HHHHHHHHHHHTTTTSSSPPPPPSEEEE-SSEEEEE-SSSPPPPTT--SSPP-TT-SSS-HHHHHHHHHHHHHHHHHHHTT--GGGG-SSEEEEETTSSS-GGG---TTB-EEEEE-TTS-EEEEE-S--TT-------SS-HHHHHHHHHHHHHHHHHHHHHHS-GGGGG-S-HHHHHHHHHHHHHHHHTTT-GGGGGGSSSTT-TTT-TTS-SSPPSS--S--GGGGHHHHHHHHHHTSHHHHHHHHHHHHTT-----S--SS--HHHHHHHHHHHHHT-B-TTSSB-HHHHHHHHHHHHHHT-STTTTTSPPP-EEE-SPPPTT-EEESS---BT-B-EEEE-S--EEEEEEEEEESTT-EEEEEEEEETTTTEEEEEEE--TTSEEEEEEEEE-TT-EEEEEEEE--SSSPP-EEEEEEEE-SSPPS-PPPP---GGG-EEEEETTEEEEE----SSS-EEEEEEEEEETT--PPEEEEEETT--EEEE-SPPTT-EEEEEEEEEETT--B-PPEEEEEE--SPPPPPPPPP-----------------------------